Protein AF-A0A8N5I2Z7-F1 (afdb_monomer_lite)

InterPro domains:
  IPR013594 Dynein heavy chain, tail [PF08385] (121-537)
  IPR026983 Dynein heavy chain [PTHR46532] (45-538)

Structure (mmCIF, N/CA/C/O backbone):
data_AF-A0A8N5I2Z7-F1
#
_entry.id   AF-A0A8N5I2Z7-F1
#
loop_
_atom_site.group_PDB
_atom_site.id
_atom_site.type_symbol
_atom_site.label_atom_id
_atom_site.label_alt_id
_atom_site.label_comp_id
_atom_site.label_asym_id
_atom_site.label_entity_id
_atom_site.label_seq_id
_atom_site.pdbx_PDB_ins_code
_atom_site.Cartn_x
_atom_site.Cartn_y
_atom_site.Cartn_z
_atom_site.occupancy
_atom_site.B_iso_or_equiv
_atom_site.auth_seq_id
_atom_site.auth_comp_id
_atom_site.auth_asym_id
_atom_site.auth_atom_id
_atom_site.pdbx_PDB_model_num
ATOM 1 N N . MET A 1 1 ? 1.309 -25.146 -17.080 1.00 41.25 1 MET A N 1
ATOM 2 C CA . MET A 1 1 ? 0.595 -25.161 -18.376 1.00 41.25 1 MET A CA 1
ATOM 3 C C . MET A 1 1 ? 1.297 -26.139 -19.305 1.00 41.25 1 MET A C 1
ATOM 5 O O . MET A 1 1 ? 2.518 -26.161 -19.318 1.00 41.25 1 MET A O 1
ATOM 9 N N . SER A 1 2 ? 0.542 -26.995 -19.993 1.00 42.22 2 SER A N 1
ATOM 10 C CA . SER A 1 2 ? 1.080 -27.998 -20.923 1.00 42.22 2 SER A CA 1
ATOM 11 C C . SER A 1 2 ? 1.700 -27.308 -22.143 1.00 42.22 2 SER A C 1
ATOM 13 O O . SER A 1 2 ? 1.034 -26.509 -22.795 1.00 42.22 2 SER A O 1
ATOM 15 N N . ALA A 1 3 ? 2.974 -27.581 -22.429 1.00 56.44 3 ALA A N 1
ATOM 16 C CA . ALA A 1 3 ? 3.686 -27.052 -23.588 1.00 56.44 3 ALA A CA 1
ATOM 17 C C . ALA A 1 3 ? 3.239 -27.803 -24.856 1.00 56.44 3 ALA A C 1
ATOM 19 O O . ALA A 1 3 ? 3.813 -28.829 -25.225 1.00 56.44 3 ALA A O 1
ATOM 20 N N . THR A 1 4 ? 2.182 -27.326 -25.512 1.00 68.00 4 THR A N 1
ATOM 21 C CA . THR A 1 4 ? 1.698 -27.871 -26.789 1.00 68.00 4 THR A CA 1
ATOM 22 C C . THR A 1 4 ? 2.723 -27.643 -27.898 1.00 68.00 4 THR A C 1
ATOM 24 O O . THR A 1 4 ? 2.999 -26.505 -28.264 1.00 68.00 4 THR A O 1
ATOM 27 N N . LYS A 1 5 ? 3.276 -28.729 -28.448 1.00 72.81 5 LYS A N 1
ATOM 28 C CA . LYS A 1 5 ? 4.089 -28.719 -29.675 1.00 72.81 5 LYS A CA 1
ATOM 29 C C . LYS A 1 5 ? 3.176 -28.880 -30.891 1.00 72.81 5 LYS A C 1
ATOM 31 O O . LYS A 1 5 ? 2.251 -29.689 -30.846 1.00 72.81 5 LYS A O 1
ATOM 36 N N . ALA A 1 6 ? 3.441 -28.144 -31.965 1.00 79.31 6 ALA A N 1
ATOM 37 C CA . ALA A 1 6 ? 2.709 -28.259 -33.224 1.00 79.31 6 ALA A CA 1
ATOM 38 C C . ALA A 1 6 ? 3.568 -28.966 -34.284 1.00 79.31 6 ALA A C 1
ATOM 40 O O . ALA A 1 6 ? 4.785 -28.820 -34.305 1.00 79.31 6 ALA A O 1
ATOM 41 N N . LEU A 1 7 ? 2.935 -29.741 -35.163 1.00 83.31 7 LEU A N 1
ATOM 42 C CA . LEU A 1 7 ? 3.570 -30.363 -36.328 1.00 83.31 7 LEU A CA 1
ATOM 43 C C . LEU A 1 7 ? 2.886 -29.825 -37.580 1.00 83.31 7 LEU A C 1
ATOM 45 O O . LEU A 1 7 ? 1.655 -29.779 -37.629 1.00 83.31 7 LEU A O 1
ATOM 49 N N . PHE A 1 8 ? 3.664 -29.430 -38.584 1.00 84.00 8 PHE A N 1
ATOM 50 C CA . PHE A 1 8 ? 3.137 -29.002 -39.874 1.00 84.00 8 PHE A CA 1
ATOM 51 C C . PHE A 1 8 ? 3.505 -29.993 -40.974 1.00 84.00 8 PHE A C 1
ATOM 53 O O . PHE A 1 8 ? 4.578 -30.593 -40.972 1.00 84.00 8 PHE A O 1
ATOM 60 N N . PHE A 1 9 ? 2.586 -30.138 -41.926 1.00 84.00 9 PHE A N 1
ATOM 61 C CA . PHE A 1 9 ? 2.705 -30.996 -43.097 1.00 84.00 9 PHE A CA 1
ATOM 62 C C . PHE A 1 9 ? 2.230 -30.196 -44.311 1.00 84.00 9 PHE A C 1
ATOM 64 O O . PHE A 1 9 ? 1.033 -29.974 -44.491 1.00 84.00 9 PHE A O 1
ATOM 71 N N . LEU A 1 10 ? 3.166 -29.720 -45.125 1.00 80.19 10 LEU A N 1
ATOM 72 C CA . LEU A 1 10 ? 2.901 -28.934 -46.324 1.00 80.19 10 LEU A CA 1
ATOM 73 C C . LEU A 1 10 ? 3.088 -29.812 -47.563 1.00 80.19 10 LEU A C 1
ATOM 75 O O . LEU A 1 10 ? 4.111 -30.473 -47.729 1.00 80.19 10 LEU A O 1
ATOM 79 N N . ARG A 1 11 ? 2.091 -29.809 -48.451 1.00 78.81 11 ARG A N 1
ATOM 80 C CA . ARG A 1 11 ? 2.159 -30.477 -49.754 1.00 78.81 11 ARG A CA 1
ATOM 81 C C . ARG A 1 11 ? 2.355 -29.419 -50.849 1.00 78.81 11 ARG A C 1
ATOM 83 O O . ARG A 1 11 ? 1.477 -28.566 -50.994 1.00 78.81 11 ARG A O 1
ATOM 90 N N . PRO A 1 12 ? 3.458 -29.452 -51.617 1.00 74.69 12 PRO A N 1
ATOM 91 C CA . PRO A 1 12 ? 3.674 -28.543 -52.735 1.00 74.69 12 PRO A CA 1
ATOM 92 C C . PRO A 1 12 ? 2.581 -28.691 -53.809 1.00 74.69 12 PRO A C 1
ATOM 94 O O . PRO A 1 12 ? 2.099 -29.803 -54.053 1.00 74.69 12 PRO A O 1
ATOM 97 N N . PRO A 1 13 ? 2.182 -27.600 -54.483 1.00 65.69 13 PRO A N 1
ATOM 98 C CA . PRO A 1 13 ? 1.205 -27.667 -55.565 1.00 65.69 13 PRO A CA 1
ATOM 99 C C . PRO A 1 13 ? 1.763 -28.477 -56.748 1.00 65.69 13 PRO A C 1
ATOM 101 O O . PRO A 1 13 ? 2.799 -28.128 -57.305 1.00 65.69 13 PRO A O 1
ATOM 104 N N . GLY A 1 14 ? 1.067 -29.557 -57.127 1.00 66.88 14 GLY A N 1
ATOM 105 C CA . GLY A 1 14 ? 1.459 -30.472 -58.214 1.00 66.88 14 GLY A CA 1
ATOM 106 C C . GLY A 1 14 ? 1.994 -31.838 -57.762 1.00 66.88 14 GLY A C 1
ATOM 107 O O . GLY A 1 14 ? 2.185 -32.710 -58.605 1.00 66.88 14 GLY A O 1
ATOM 108 N N . ALA A 1 15 ? 2.179 -32.042 -56.454 1.00 62.03 15 ALA A N 1
ATOM 109 C CA . ALA A 1 15 ? 2.665 -33.296 -55.886 1.00 62.03 15 ALA A CA 1
ATOM 110 C C . ALA A 1 15 ? 1.615 -34.425 -55.932 1.00 62.03 15 ALA A C 1
ATOM 112 O O . ALA A 1 15 ? 0.451 -34.228 -55.561 1.00 62.03 15 ALA A O 1
ATOM 113 N N . GLY A 1 16 ? 2.028 -35.623 -56.362 1.00 64.44 16 GLY A N 1
ATOM 114 C CA . GLY A 1 16 ? 1.183 -36.825 -56.380 1.00 64.44 16 GLY A CA 1
ATOM 115 C C . GLY A 1 16 ? 0.838 -37.338 -54.967 1.00 64.44 16 GLY A C 1
ATOM 116 O O . GLY A 1 16 ? 1.406 -36.878 -53.980 1.00 64.44 16 GLY A O 1
ATOM 117 N N . PRO A 1 17 ? -0.068 -38.325 -54.814 1.00 60.00 17 PRO A N 1
ATOM 118 C CA . PRO A 1 17 ? -0.529 -38.814 -53.503 1.00 60.00 17 PRO A CA 1
ATOM 119 C C . PRO A 1 17 ? 0.519 -39.603 -52.678 1.00 60.00 17 PRO A C 1
ATOM 121 O O . PRO A 1 17 ? 0.158 -40.267 -51.709 1.00 60.00 17 PRO A O 1
ATOM 124 N N . GLY A 1 18 ? 1.808 -39.545 -53.031 1.00 59.19 18 GLY A N 1
ATOM 125 C CA . GLY A 1 18 ? 2.897 -40.253 -52.351 1.00 59.19 18 GLY A CA 1
ATOM 126 C C . GLY A 1 18 ? 3.585 -39.423 -51.260 1.00 59.19 18 GLY A C 1
ATOM 127 O O . GLY A 1 18 ? 3.700 -38.206 -51.358 1.00 59.19 18 GLY A O 1
ATOM 128 N N . ALA A 1 19 ? 4.096 -40.095 -50.225 1.00 54.16 19 ALA A N 1
ATOM 129 C CA . ALA A 1 19 ? 4.778 -39.478 -49.078 1.00 54.16 19 ALA A CA 1
ATOM 130 C C . ALA A 1 19 ? 6.126 -38.794 -49.408 1.00 54.16 19 ALA A C 1
ATOM 132 O O . ALA A 1 19 ? 6.691 -38.129 -48.548 1.00 54.16 19 ALA A O 1
ATOM 133 N N . ALA A 1 20 ? 6.644 -38.941 -50.632 1.00 56.78 20 ALA A N 1
ATOM 134 C CA . ALA A 1 20 ? 7.981 -38.479 -51.015 1.00 56.78 20 ALA A CA 1
ATOM 135 C C . ALA A 1 20 ? 8.110 -36.950 -51.196 1.00 56.78 20 ALA A C 1
ATOM 137 O O . ALA A 1 20 ? 9.224 -36.455 -51.319 1.00 56.78 20 ALA A O 1
ATOM 138 N N . GLU A 1 21 ? 7.001 -36.203 -51.193 1.00 61.28 21 GLU A N 1
ATOM 139 C CA . GLU A 1 21 ? 6.987 -34.750 -51.450 1.00 61.28 21 GLU A CA 1
ATOM 140 C C . GLU A 1 21 ? 6.308 -33.942 -50.328 1.00 61.28 21 GLU A C 1
ATOM 142 O O . GLU A 1 21 ? 5.926 -32.792 -50.524 1.00 61.28 21 GLU A O 1
ATOM 147 N N . LEU A 1 22 ? 6.123 -34.529 -49.141 1.00 71.38 22 LEU A N 1
ATOM 148 C CA . LEU A 1 22 ? 5.548 -33.834 -47.986 1.00 71.38 22 LEU A CA 1
ATOM 149 C C . LEU A 1 22 ? 6.644 -33.109 -47.193 1.00 71.38 22 LEU A C 1
ATOM 151 O O . LEU A 1 22 ? 7.522 -33.739 -46.611 1.00 71.38 22 LEU A O 1
ATOM 155 N N . LEU A 1 23 ? 6.568 -31.779 -47.142 1.00 76.38 23 LEU A N 1
ATOM 156 C CA . LEU A 1 23 ? 7.385 -30.954 -46.256 1.00 76.38 23 LEU A CA 1
ATOM 157 C C . LEU A 1 23 ? 6.816 -31.070 -44.840 1.00 76.38 23 LEU A C 1
ATOM 159 O O . LEU A 1 23 ? 5.750 -30.526 -44.554 1.00 76.38 23 LEU A O 1
ATOM 163 N N . CYS A 1 24 ? 7.500 -31.794 -43.961 1.00 80.31 24 CYS A N 1
ATOM 164 C CA . CYS A 1 24 ? 7.127 -31.911 -42.556 1.00 80.31 24 CYS A CA 1
ATOM 165 C C . CYS A 1 24 ? 8.089 -31.130 -41.656 1.00 80.31 24 CYS A C 1
ATOM 167 O O . CYS A 1 24 ? 9.294 -31.126 -41.908 1.00 80.31 24 CYS A O 1
ATOM 169 N N . GLY A 1 25 ? 7.576 -30.526 -40.587 1.00 78.44 25 GLY A N 1
ATOM 170 C CA . GLY A 1 25 ? 8.405 -29.899 -39.559 1.00 78.44 25 GLY A CA 1
ATOM 171 C C . GLY A 1 25 ? 7.670 -29.718 -38.237 1.00 78.44 25 GLY A C 1
ATOM 172 O O . GLY A 1 25 ? 6.446 -29.856 -38.161 1.00 78.44 25 GLY A O 1
ATOM 173 N N . ASP A 1 26 ? 8.428 -29.440 -37.184 1.00 82.19 26 ASP A N 1
ATOM 174 C CA . ASP A 1 26 ? 7.938 -29.204 -35.833 1.00 82.19 26 ASP A CA 1
ATOM 175 C C . ASP A 1 26 ? 8.044 -27.726 -35.435 1.00 82.19 26 ASP A C 1
ATOM 177 O O . ASP A 1 26 ? 8.952 -27.002 -35.826 1.00 82.19 26 ASP A O 1
ATOM 181 N N . LEU A 1 27 ? 7.062 -27.270 -34.661 1.00 76.88 27 LEU A N 1
ATOM 182 C CA . LEU A 1 27 ? 6.974 -25.940 -34.073 1.00 76.88 27 LEU A CA 1
ATOM 183 C C . LEU A 1 27 ? 6.933 -26.110 -32.549 1.00 76.88 27 LEU A C 1
ATOM 185 O O . LEU A 1 27 ? 6.009 -26.748 -32.021 1.00 76.88 27 LEU A O 1
ATOM 189 N N . PRO A 1 28 ? 7.921 -25.580 -31.815 1.00 78.56 28 PRO A N 1
ATOM 190 C CA . PRO A 1 28 ? 7.950 -25.696 -30.367 1.00 78.56 28 PRO A CA 1
ATOM 191 C C . PRO A 1 28 ? 6.876 -24.824 -29.715 1.00 78.56 28 PRO A C 1
ATOM 193 O O . PRO A 1 28 ? 6.306 -23.923 -30.329 1.00 78.56 28 PRO A O 1
ATOM 196 N N . ALA A 1 29 ? 6.629 -25.091 -28.433 1.00 76.88 29 ALA A N 1
ATOM 197 C CA . ALA A 1 29 ? 5.592 -24.421 -27.652 1.00 76.88 29 ALA A CA 1
ATOM 198 C C . ALA A 1 29 ? 5.811 -22.904 -27.496 1.00 76.88 29 ALA A C 1
ATOM 200 O O . ALA A 1 29 ? 4.852 -22.171 -27.275 1.00 76.88 29 ALA A O 1
ATOM 201 N N . GLU A 1 30 ? 7.053 -22.434 -27.642 1.00 78.19 30 GLU A N 1
ATOM 202 C CA . GLU A 1 30 ? 7.408 -21.017 -27.607 1.00 78.19 30 GLU A CA 1
ATOM 203 C C . GLU A 1 30 ? 7.894 -20.557 -28.993 1.00 78.19 30 GLU A C 1
ATOM 205 O O . GLU A 1 30 ? 9.082 -20.670 -29.316 1.00 78.19 30 GLU A O 1
ATOM 210 N N . PRO A 1 31 ? 6.991 -20.039 -29.846 1.00 74.44 31 PRO A N 1
ATOM 211 C CA . PRO A 1 31 ? 7.316 -19.734 -31.235 1.00 74.44 31 PRO A CA 1
ATOM 212 C C . PRO A 1 31 ? 8.260 -18.536 -31.380 1.00 74.44 31 PRO A C 1
ATOM 214 O O . PRO A 1 31 ? 9.064 -18.520 -32.304 1.00 74.44 31 PRO A O 1
ATOM 217 N N . LEU A 1 32 ? 8.210 -17.545 -30.480 1.00 72.75 32 LEU A N 1
ATOM 218 C CA . LEU A 1 32 ? 9.042 -16.335 -30.565 1.00 72.75 32 LEU A CA 1
ATOM 219 C C . LEU A 1 32 ? 10.525 -16.590 -30.219 1.00 72.75 32 LEU A C 1
ATOM 221 O O . LEU A 1 32 ? 11.377 -16.200 -31.018 1.00 72.75 32 LEU A O 1
ATOM 225 N N . PRO A 1 33 ? 10.875 -17.270 -29.107 1.00 72.19 33 PRO A N 1
ATOM 226 C CA . PRO A 1 33 ? 12.252 -17.684 -28.835 1.00 72.19 33 PRO A CA 1
ATOM 227 C C . PRO A 1 33 ? 12.794 -18.653 -29.882 1.00 72.19 33 PRO A C 1
ATOM 229 O O . PRO A 1 33 ? 13.950 -18.534 -30.273 1.00 72.19 33 PRO A O 1
ATOM 232 N N . HIS A 1 34 ? 11.965 -19.576 -30.379 1.00 76.62 34 HIS A N 1
ATOM 233 C CA . HIS A 1 34 ? 12.377 -20.478 -31.449 1.00 76.62 34 HIS A CA 1
ATOM 234 C C . HIS A 1 34 ? 12.607 -19.755 -32.770 1.00 76.62 34 HIS A C 1
ATOM 236 O O . HIS A 1 34 ? 13.598 -20.020 -33.431 1.00 76.62 34 HIS A O 1
ATOM 242 N N . PHE A 1 35 ? 11.748 -18.806 -33.136 1.00 75.00 35 PHE A N 1
ATOM 243 C CA . PHE A 1 35 ? 11.969 -17.948 -34.294 1.00 75.00 35 PHE A CA 1
ATOM 244 C C . PHE A 1 35 ? 13.257 -17.131 -34.138 1.00 75.00 35 PHE A C 1
ATOM 246 O O . PHE A 1 35 ? 14.063 -17.067 -35.060 1.00 75.00 35 PHE A O 1
ATOM 253 N N . ALA A 1 36 ? 13.503 -16.565 -32.954 1.00 69.69 36 ALA A N 1
ATOM 254 C CA . ALA A 1 36 ? 14.747 -15.865 -32.651 1.00 69.69 36 ALA A CA 1
ATOM 255 C C . ALA A 1 36 ? 15.985 -16.765 -32.756 1.00 69.69 36 ALA A C 1
ATOM 257 O O . ALA A 1 36 ? 16.993 -16.345 -33.326 1.00 69.69 36 ALA A O 1
ATOM 258 N N . ALA A 1 37 ? 15.892 -17.996 -32.253 1.00 70.12 37 ALA A N 1
ATOM 259 C CA . ALA A 1 37 ? 16.928 -19.006 -32.391 1.00 70.12 37 ALA A CA 1
ATOM 260 C C . ALA A 1 37 ? 17.120 -19.398 -33.859 1.00 70.12 37 ALA A C 1
ATOM 262 O O . ALA A 1 37 ? 18.225 -19.283 -34.338 1.00 70.12 37 ALA A O 1
ATOM 263 N N . LEU A 1 38 ? 16.079 -19.731 -34.622 1.00 69.56 38 LEU A N 1
ATOM 264 C CA . LEU A 1 38 ? 16.159 -20.099 -36.046 1.00 69.56 38 LEU A CA 1
ATOM 265 C C . LEU A 1 38 ? 16.809 -19.010 -36.921 1.00 69.56 38 LEU A C 1
ATOM 267 O O . LEU A 1 38 ? 17.492 -19.281 -37.910 1.00 69.56 38 LEU A O 1
ATOM 271 N N . VAL A 1 39 ? 16.579 -17.746 -36.569 1.00 66.12 39 VAL A N 1
ATOM 272 C CA . VAL A 1 39 ? 17.128 -16.601 -37.296 1.00 66.12 39 VAL A CA 1
ATOM 273 C C . VAL A 1 39 ? 18.609 -16.381 -36.972 1.00 66.12 39 VAL A C 1
ATOM 275 O O . VAL A 1 39 ? 19.388 -16.104 -37.888 1.00 66.12 39 VAL A O 1
ATOM 278 N N . GLU A 1 40 ? 19.004 -16.467 -35.697 1.00 61.53 40 GLU A N 1
ATOM 279 C CA . GLU A 1 40 ? 20.405 -16.319 -35.268 1.00 61.53 40 GLU A CA 1
ATOM 280 C C . GLU A 1 40 ? 21.237 -17.588 -35.523 1.00 61.53 40 GLU A C 1
ATOM 282 O O . GLU A 1 40 ? 22.358 -17.533 -36.040 1.00 61.53 40 GLU A O 1
ATOM 287 N N . GLU A 1 41 ? 20.677 -18.745 -35.187 1.00 55.59 41 GLU A N 1
ATOM 288 C CA . GLU A 1 41 ? 21.186 -20.082 -35.454 1.00 55.59 41 GLU A CA 1
ATOM 289 C C . GLU A 1 41 ? 20.920 -20.451 -36.915 1.00 55.59 41 GLU A C 1
ATOM 291 O O . GLU A 1 41 ? 19.991 -21.154 -37.290 1.00 55.59 41 GLU A O 1
ATOM 296 N N . VAL A 1 42 ? 21.867 -20.031 -37.749 1.00 53.56 42 VAL A N 1
ATOM 297 C CA . VAL A 1 42 ? 22.272 -20.737 -38.973 1.00 53.56 42 VAL A CA 1
ATOM 298 C C . VAL A 1 42 ? 21.344 -20.586 -40.190 1.00 53.56 42 VAL A C 1
ATOM 300 O O . VAL A 1 42 ? 21.877 -20.348 -41.272 1.00 53.56 42 VAL A O 1
ATOM 303 N N . GLU A 1 43 ? 20.017 -20.642 -40.104 1.00 57.78 43 GLU A N 1
ATOM 304 C CA . GLU A 1 43 ? 19.208 -20.775 -41.330 1.00 57.78 43 GLU A CA 1
ATOM 305 C C . GLU A 1 43 ? 19.044 -19.479 -42.123 1.00 57.78 43 GLU A C 1
ATOM 307 O O . GLU A 1 43 ? 19.389 -19.431 -43.307 1.00 57.78 43 GLU A O 1
ATOM 312 N N . MET A 1 44 ? 18.577 -18.390 -41.506 1.00 64.69 44 MET A N 1
ATOM 313 C CA . MET A 1 44 ? 18.332 -17.169 -42.277 1.00 64.69 44 MET A CA 1
ATOM 314 C C . MET A 1 44 ? 19.643 -16.564 -42.795 1.00 64.69 44 MET A C 1
ATOM 316 O O . MET A 1 44 ? 19.768 -16.248 -43.977 1.00 64.69 44 MET A O 1
ATOM 320 N N . MET A 1 45 ? 20.641 -16.428 -41.920 1.00 62.69 45 MET A N 1
ATOM 321 C CA . MET A 1 45 ? 21.861 -15.679 -42.221 1.00 62.69 45 MET A CA 1
ATOM 322 C C . MET A 1 45 ? 22.928 -16.510 -42.958 1.00 62.69 45 MET A C 1
ATOM 324 O O . MET A 1 45 ? 23.684 -15.931 -43.737 1.00 62.69 45 MET A O 1
ATOM 328 N N . LYS A 1 46 ? 22.984 -17.843 -42.766 1.00 64.94 46 LYS A N 1
ATOM 329 C CA . LYS A 1 46 ? 23.975 -18.717 -43.434 1.00 64.94 46 LYS A CA 1
ATOM 330 C C . LYS A 1 46 ? 23.410 -19.539 -44.596 1.00 64.94 46 LYS A C 1
ATOM 332 O O . LYS A 1 46 ? 24.201 -19.971 -45.430 1.00 64.94 46 LYS A O 1
ATOM 337 N N . VAL A 1 47 ? 22.091 -19.739 -44.688 1.00 67.69 47 VAL A N 1
ATOM 338 C CA . VAL A 1 47 ? 21.472 -20.571 -45.739 1.00 67.69 47 VAL A CA 1
ATOM 339 C C . VAL A 1 47 ? 20.577 -19.736 -46.658 1.00 67.69 47 VAL A C 1
ATOM 341 O O . VAL A 1 47 ? 20.887 -19.583 -47.838 1.00 67.69 47 VAL A O 1
ATOM 344 N N . ILE A 1 48 ? 19.513 -19.123 -46.135 1.00 73.69 48 ILE A N 1
ATOM 345 C CA . ILE A 1 48 ? 18.485 -18.446 -46.945 1.00 73.69 48 ILE A CA 1
ATOM 346 C C . ILE A 1 48 ? 19.028 -17.175 -47.609 1.00 73.69 48 ILE A C 1
ATOM 348 O O . ILE A 1 48 ? 18.881 -17.004 -48.821 1.00 73.69 48 ILE A O 1
ATOM 352 N N . VAL A 1 49 ? 19.683 -16.290 -46.848 1.00 75.94 49 VAL A N 1
ATOM 353 C CA . VAL A 1 49 ? 20.232 -15.034 -47.385 1.00 75.94 49 VAL A CA 1
ATOM 354 C C . VAL A 1 49 ? 21.260 -15.315 -48.492 1.00 75.94 49 VAL A C 1
ATOM 356 O O . VAL A 1 49 ? 21.090 -14.759 -49.578 1.00 75.94 49 VAL A O 1
ATOM 359 N N . PRO A 1 50 ? 22.270 -16.196 -48.323 1.00 78.75 50 PRO A N 1
ATOM 360 C CA . PRO A 1 50 ? 23.192 -16.529 -49.410 1.00 78.75 50 PRO A CA 1
ATOM 361 C C . PRO A 1 50 ? 22.518 -17.166 -50.630 1.00 78.75 50 PRO A C 1
ATOM 363 O O . PRO A 1 50 ? 22.870 -16.820 -51.754 1.00 78.75 50 PRO A O 1
ATOM 366 N N . ILE A 1 51 ? 21.528 -18.051 -50.450 1.00 81.00 51 ILE A N 1
ATOM 367 C CA . ILE A 1 51 ? 20.817 -18.686 -51.574 1.00 81.00 51 ILE A CA 1
ATOM 368 C C . ILE A 1 51 ? 20.061 -17.643 -52.403 1.00 81.00 51 ILE A C 1
ATOM 370 O O . ILE A 1 51 ? 20.161 -17.653 -53.633 1.00 81.00 51 ILE A O 1
ATOM 374 N N . LEU A 1 52 ? 19.337 -16.737 -51.742 1.00 79.56 52 LEU A N 1
ATOM 375 C CA . LEU A 1 52 ? 18.497 -15.743 -52.409 1.00 79.56 52 LEU A CA 1
ATOM 376 C C . LEU A 1 52 ? 19.280 -14.530 -52.928 1.00 79.56 52 LEU A C 1
ATOM 378 O O . LEU A 1 52 ? 18.807 -13.862 -53.845 1.00 79.56 52 LEU A O 1
ATOM 382 N N . THR A 1 53 ? 20.471 -14.246 -52.392 1.00 79.00 53 THR A N 1
ATOM 383 C CA . THR A 1 53 ? 21.315 -13.114 -52.831 1.00 79.00 53 THR A CA 1
ATOM 384 C C . THR A 1 53 ? 22.424 -13.510 -53.812 1.00 79.00 53 THR A C 1
ATOM 386 O O . THR A 1 53 ? 23.022 -12.639 -54.451 1.00 79.00 53 THR A O 1
ATOM 389 N N . ASN A 1 54 ? 22.692 -14.808 -53.998 1.00 81.31 54 ASN A N 1
ATOM 390 C CA . ASN A 1 54 ? 23.712 -15.280 -54.930 1.00 81.31 54 ASN A CA 1
ATOM 391 C C . ASN A 1 54 ? 23.307 -15.022 -56.388 1.00 81.31 54 ASN A C 1
ATOM 393 O O . ASN A 1 54 ? 22.416 -15.665 -56.939 1.00 81.31 54 ASN A O 1
ATOM 397 N N . ARG A 1 55 ? 24.057 -14.145 -57.061 1.00 76.38 55 ARG A N 1
ATOM 398 C CA . ARG A 1 55 ? 23.827 -13.770 -58.466 1.00 76.38 55 ARG A CA 1
ATOM 399 C C . ARG A 1 55 ? 23.913 -14.939 -59.447 1.00 76.38 55 ARG A C 1
ATOM 401 O O . ARG A 1 55 ? 23.349 -14.855 -60.533 1.00 76.38 55 ARG A O 1
ATOM 408 N N . ARG A 1 56 ? 24.601 -16.030 -59.088 1.00 80.06 56 ARG A N 1
ATOM 409 C CA . ARG A 1 56 ? 24.627 -17.258 -59.902 1.00 80.06 56 ARG A CA 1
ATOM 410 C C . ARG A 1 56 ? 23.262 -17.948 -59.937 1.00 80.06 56 ARG A C 1
ATOM 412 O O . ARG A 1 56 ? 22.938 -18.558 -60.945 1.00 80.06 56 ARG A O 1
ATOM 419 N N . ASN A 1 57 ? 22.453 -17.786 -58.891 1.00 80.69 57 ASN A N 1
ATOM 420 C CA . ASN A 1 57 ? 21.097 -18.331 -58.813 1.00 80.69 57 ASN A CA 1
ATOM 421 C C . ASN A 1 57 ? 20.069 -17.441 -59.531 1.00 80.69 57 ASN A C 1
ATOM 423 O O . ASN A 1 57 ? 18.941 -17.861 -59.753 1.00 80.69 57 ASN A O 1
ATOM 427 N N . HIS A 1 58 ? 20.455 -16.223 -59.926 1.00 83.06 58 HIS A N 1
ATOM 428 C CA . HIS A 1 58 ? 19.614 -15.288 -60.686 1.00 83.06 58 HIS A CA 1
ATOM 429 C C . HIS A 1 58 ? 19.849 -15.383 -62.199 1.00 83.06 58 HIS A C 1
ATOM 431 O O . HIS A 1 58 ? 19.467 -14.483 -62.950 1.00 83.06 58 HIS A O 1
ATOM 437 N N . GLN A 1 59 ? 20.522 -16.438 -62.668 1.00 77.38 59 GLN A N 1
ATOM 438 C CA . GLN A 1 59 ? 20.739 -16.657 -64.096 1.00 77.38 59 GLN A CA 1
ATOM 439 C C . GLN A 1 59 ? 19.385 -16.770 -64.814 1.00 77.38 59 GLN A C 1
ATOM 441 O O . GLN A 1 59 ? 18.572 -17.632 -64.502 1.00 77.38 59 GLN A O 1
ATOM 446 N N . GLY A 1 60 ? 19.140 -15.862 -65.763 1.00 78.81 60 GLY A N 1
ATOM 447 C CA . GLY A 1 60 ? 17.874 -15.758 -66.499 1.00 78.81 60 GLY A CA 1
ATOM 448 C C . GLY A 1 60 ? 16.905 -14.691 -65.977 1.00 78.81 60 GLY A C 1
ATOM 449 O O . GLY A 1 60 ? 15.908 -14.415 -66.638 1.00 78.81 60 GLY A O 1
ATOM 450 N N . TRP A 1 61 ? 17.187 -14.047 -64.839 1.00 83.44 61 TRP A N 1
ATOM 451 C CA . TRP A 1 61 ? 16.345 -12.966 -64.319 1.00 83.44 61 TRP A CA 1
ATOM 452 C C . TRP A 1 61 ? 16.756 -11.599 -64.887 1.00 83.44 61 TRP A C 1
ATOM 454 O O . TRP A 1 61 ? 17.952 -11.318 -65.029 1.00 83.44 61 TRP A O 1
ATOM 464 N N . PRO A 1 62 ? 15.797 -10.693 -65.162 1.00 87.50 62 PRO A N 1
ATOM 465 C CA . PRO A 1 62 ? 16.109 -9.296 -65.430 1.00 87.50 62 PRO A CA 1
ATOM 466 C C . PRO A 1 62 ? 16.867 -8.669 -64.254 1.00 87.50 62 PRO A C 1
ATOM 468 O O . PRO A 1 62 ? 16.548 -8.920 -63.090 1.00 87.50 62 PRO A O 1
ATOM 471 N N . ARG A 1 63 ? 17.841 -7.794 -64.545 1.00 78.81 63 ARG A N 1
ATOM 472 C CA . ARG A 1 63 ? 18.675 -7.145 -63.512 1.00 78.81 63 ARG A CA 1
ATOM 473 C C . ARG A 1 63 ? 17.852 -6.424 -62.443 1.00 78.81 63 ARG A C 1
ATOM 475 O O . ARG A 1 63 ? 18.218 -6.481 -61.277 1.00 78.81 63 ARG A O 1
ATOM 482 N N . VAL A 1 64 ? 16.743 -5.801 -62.839 1.00 82.19 64 VAL A N 1
ATOM 483 C CA . VAL A 1 64 ? 15.839 -5.078 -61.931 1.00 82.19 64 VAL A CA 1
ATOM 484 C C . VAL A 1 64 ? 15.189 -6.032 -60.924 1.00 82.19 64 VAL A C 1
ATOM 486 O O . VAL A 1 64 ? 15.173 -5.734 -59.740 1.00 82.19 64 VAL A O 1
ATOM 489 N N . VAL A 1 65 ? 14.744 -7.214 -61.366 1.00 83.69 65 VAL A N 1
ATOM 490 C CA . VAL A 1 65 ? 14.116 -8.233 -60.503 1.00 83.69 65 VAL A CA 1
ATOM 491 C C . VAL A 1 65 ? 15.137 -8.858 -59.552 1.00 83.69 65 VAL A C 1
ATOM 493 O O . VAL A 1 65 ? 14.869 -9.029 -58.369 1.00 83.69 65 VAL A O 1
ATOM 496 N N . SER A 1 66 ? 16.340 -9.155 -60.052 1.00 82.94 66 SER A N 1
ATOM 497 C CA . SER A 1 66 ? 17.447 -9.637 -59.216 1.00 82.94 66 SER A CA 1
ATOM 498 C C . SER A 1 66 ? 17.817 -8.621 -58.125 1.00 82.94 66 SER A C 1
ATOM 500 O O . SER A 1 66 ? 17.953 -8.994 -56.962 1.00 82.94 66 SER A O 1
ATOM 502 N N . GLN A 1 67 ? 17.921 -7.333 -58.470 1.00 79.56 67 GLN A N 1
ATOM 503 C CA . GLN A 1 67 ? 18.187 -6.262 -57.503 1.00 79.56 67 GLN A CA 1
ATOM 504 C C . GLN A 1 67 ? 17.047 -6.085 -56.494 1.00 79.56 67 GLN A C 1
ATOM 506 O O . GLN A 1 67 ? 17.317 -5.907 -55.308 1.00 79.56 67 GLN A O 1
ATOM 511 N N . ASP A 1 68 ? 15.799 -6.177 -56.946 1.00 82.12 68 ASP A N 1
ATOM 512 C CA . ASP A 1 68 ? 14.620 -6.037 -56.095 1.00 82.12 68 ASP A CA 1
ATOM 513 C C . ASP A 1 68 ? 14.500 -7.178 -55.072 1.00 82.12 68 ASP A C 1
ATOM 515 O O . ASP A 1 68 ? 14.285 -6.935 -53.885 1.00 82.12 68 ASP A O 1
ATOM 519 N N . ILE A 1 69 ? 14.748 -8.425 -55.486 1.00 84.19 69 ILE A N 1
ATOM 520 C CA . ILE A 1 69 ? 14.763 -9.584 -54.578 1.00 84.19 69 ILE A CA 1
ATOM 521 C C . ILE A 1 69 ? 15.883 -9.453 -53.545 1.00 84.19 69 ILE A C 1
ATOM 523 O O . ILE A 1 69 ? 15.650 -9.675 -52.358 1.00 84.19 69 ILE A O 1
ATOM 527 N N . ILE A 1 70 ? 17.081 -9.036 -53.964 1.00 80.31 70 ILE A N 1
ATOM 528 C CA . ILE A 1 70 ? 18.193 -8.771 -53.040 1.00 80.31 70 ILE A CA 1
ATOM 529 C C . ILE A 1 70 ? 17.788 -7.703 -52.010 1.00 80.31 70 ILE A C 1
ATOM 531 O O . ILE A 1 70 ? 18.013 -7.890 -50.813 1.00 80.31 70 ILE A O 1
ATOM 535 N N . HIS A 1 71 ? 17.148 -6.614 -52.446 1.00 80.81 71 HIS A N 1
ATOM 536 C CA . HIS A 1 71 ? 16.673 -5.554 -51.557 1.00 80.81 71 HIS A CA 1
ATOM 537 C C . HIS A 1 71 ? 15.643 -6.063 -50.535 1.00 80.81 71 HIS A C 1
ATOM 539 O O . HIS A 1 71 ? 15.805 -5.833 -49.335 1.00 80.81 71 HIS A O 1
ATOM 545 N N . HIS A 1 72 ? 14.627 -6.811 -50.973 1.00 82.00 72 HIS A N 1
ATOM 546 C CA . HIS A 1 72 ? 13.604 -7.375 -50.086 1.00 82.00 72 HIS A CA 1
ATOM 547 C C . HIS A 1 72 ? 14.179 -8.376 -49.079 1.00 82.00 72 HIS A C 1
ATOM 549 O O . HIS A 1 72 ? 13.802 -8.354 -47.909 1.00 82.00 72 HIS A O 1
ATOM 555 N N . VAL A 1 73 ? 15.134 -9.214 -49.491 1.00 82.38 73 VAL A N 1
ATOM 556 C CA . VAL A 1 73 ? 15.808 -10.166 -48.594 1.00 82.38 73 VAL A CA 1
ATOM 557 C C . VAL A 1 73 ? 16.607 -9.435 -47.514 1.00 82.38 73 VAL A C 1
ATOM 559 O O . VAL A 1 73 ? 16.556 -9.818 -46.344 1.00 82.38 73 VAL A O 1
ATOM 562 N N . HIS A 1 74 ? 17.304 -8.351 -47.866 1.00 77.94 74 HIS A N 1
ATOM 563 C CA . HIS A 1 74 ? 18.000 -7.519 -46.882 1.00 77.94 74 HIS A CA 1
ATOM 564 C C . HIS A 1 74 ? 17.038 -6.743 -45.972 1.00 77.94 74 HIS A C 1
ATOM 566 O O . HIS A 1 74 ? 17.290 -6.646 -44.772 1.00 77.94 74 HIS A O 1
ATOM 572 N N . SER A 1 75 ? 15.916 -6.247 -46.501 1.00 81.25 75 SER A N 1
ATOM 573 C CA . SER A 1 75 ? 14.863 -5.611 -45.700 1.00 81.25 75 SER A CA 1
ATOM 574 C C . SER A 1 75 ? 14.274 -6.588 -44.677 1.00 81.25 75 SER A C 1
ATOM 576 O O . SER A 1 75 ? 14.198 -6.268 -43.490 1.00 81.25 75 SER A O 1
ATOM 578 N N . LEU A 1 76 ? 13.969 -7.819 -45.103 1.00 81.44 76 LEU A N 1
ATOM 579 C CA . LEU A 1 76 ? 13.498 -8.882 -44.221 1.00 81.44 76 LEU A CA 1
ATOM 580 C C . LEU A 1 76 ? 14.550 -9.223 -43.160 1.00 81.44 76 LEU A C 1
ATOM 582 O O . LEU A 1 76 ? 14.218 -9.267 -41.982 1.00 81.44 76 LEU A O 1
ATOM 586 N N . LYS A 1 77 ? 15.827 -9.387 -43.539 1.00 78.69 77 LYS A N 1
ATOM 587 C CA . LYS A 1 77 ? 16.938 -9.607 -42.589 1.00 78.69 77 LYS A CA 1
ATOM 588 C C . LYS A 1 77 ? 16.961 -8.535 -41.502 1.00 78.69 77 LYS A C 1
ATOM 590 O O . LYS A 1 77 ? 17.039 -8.868 -40.324 1.00 78.69 77 LYS A O 1
ATOM 595 N N . ASN A 1 78 ? 16.841 -7.266 -41.882 1.00 79.38 78 ASN A N 1
ATOM 596 C CA . ASN A 1 78 ? 16.856 -6.152 -40.939 1.00 79.38 78 ASN A CA 1
ATOM 597 C C . ASN A 1 78 ? 15.612 -6.129 -40.041 1.00 79.38 78 ASN A C 1
ATOM 599 O O . ASN A 1 78 ? 15.735 -5.901 -38.839 1.00 79.38 78 ASN A O 1
ATOM 603 N N . ALA A 1 79 ? 14.425 -6.375 -40.601 1.00 80.69 79 ALA A N 1
ATOM 604 C CA . ALA A 1 79 ? 13.180 -6.432 -39.838 1.00 80.69 79 ALA A CA 1
ATOM 605 C C . ALA A 1 79 ? 13.213 -7.564 -38.805 1.00 80.69 79 ALA A C 1
ATOM 607 O O . ALA A 1 79 ? 12.924 -7.347 -37.630 1.00 80.69 79 ALA A O 1
ATOM 608 N N . VAL A 1 80 ? 13.642 -8.751 -39.226 1.00 80.19 80 VAL A N 1
ATOM 609 C CA . VAL A 1 80 ? 13.755 -9.911 -38.348 1.00 80.19 80 VAL A CA 1
ATOM 610 C C . VAL A 1 80 ? 14.817 -9.670 -37.271 1.00 80.19 80 VAL A C 1
ATOM 612 O O . VAL A 1 80 ? 14.545 -9.915 -36.101 1.00 80.19 80 VAL A O 1
ATOM 615 N N . PHE A 1 81 ? 15.977 -9.102 -37.613 1.00 79.25 81 PHE A N 1
ATOM 616 C CA . PHE A 1 81 ? 17.009 -8.734 -36.636 1.00 79.25 81 PHE A CA 1
ATOM 617 C C . PHE A 1 81 ? 16.467 -7.794 -35.544 1.00 79.25 81 PHE A C 1
ATOM 619 O O . PHE A 1 81 ? 16.724 -8.014 -34.361 1.00 79.25 81 PHE A O 1
ATOM 626 N N . LYS A 1 82 ? 15.638 -6.801 -35.907 1.00 80.50 82 LYS A N 1
ATOM 627 C CA . LYS A 1 82 ? 14.956 -5.926 -34.933 1.00 80.50 82 LYS A CA 1
ATOM 628 C C . LYS A 1 82 ? 13.993 -6.712 -34.032 1.00 80.50 82 LYS A C 1
ATOM 630 O O . LYS A 1 82 ? 14.015 -6.518 -32.819 1.00 80.50 82 LYS A O 1
ATOM 635 N N . VAL A 1 83 ? 13.176 -7.603 -34.601 1.00 80.12 83 VAL A N 1
ATOM 636 C CA . VAL A 1 83 ? 12.199 -8.418 -33.850 1.00 80.12 83 VAL A CA 1
ATOM 637 C C . VAL A 1 83 ? 12.892 -9.365 -32.872 1.00 80.12 83 VAL A C 1
ATOM 639 O O . VAL A 1 83 ? 12.488 -9.450 -31.716 1.00 80.12 83 VAL A O 1
ATOM 642 N N . VAL A 1 84 ? 13.967 -10.034 -33.293 1.00 79.25 84 VAL A N 1
ATOM 643 C CA . VAL A 1 84 ? 14.761 -10.908 -32.415 1.00 79.25 84 VAL A CA 1
ATOM 644 C C . VAL A 1 84 ? 15.337 -10.130 -31.238 1.00 79.25 84 VAL A C 1
ATOM 646 O O . VAL A 1 84 ? 15.263 -10.591 -30.099 1.00 79.25 84 VAL A O 1
ATOM 649 N N . GLY A 1 85 ? 15.848 -8.926 -31.502 1.00 79.69 85 GLY A N 1
ATOM 650 C CA . GLY A 1 85 ? 16.261 -8.005 -30.453 1.00 79.69 85 GLY A CA 1
ATOM 651 C C . GLY A 1 85 ? 15.131 -7.740 -29.459 1.00 79.69 85 GLY A C 1
ATOM 652 O O . GLY A 1 85 ? 15.297 -7.980 -28.265 1.00 79.69 85 GLY A O 1
ATOM 653 N N . GLN A 1 86 ? 13.962 -7.319 -29.946 1.00 80.56 86 GLN A N 1
ATOM 654 C CA . GLN A 1 86 ? 12.804 -7.006 -29.103 1.00 80.56 86 GLN A CA 1
ATOM 655 C C . GLN A 1 86 ? 12.355 -8.191 -28.240 1.00 80.56 86 GLN A C 1
ATOM 657 O O . GLN A 1 86 ? 12.107 -8.005 -27.052 1.00 80.56 86 GLN A O 1
ATOM 662 N N . VAL A 1 87 ? 12.321 -9.405 -28.800 1.00 78.25 87 VAL A N 1
ATOM 663 C CA . VAL A 1 87 ? 11.995 -10.638 -28.057 1.00 78.25 87 VAL A CA 1
ATOM 664 C C . VAL A 1 87 ? 12.995 -10.890 -26.925 1.00 78.25 87 VAL A C 1
ATOM 666 O O . VAL A 1 87 ? 12.617 -11.364 -25.859 1.00 78.25 87 VAL A O 1
ATOM 669 N N . LYS A 1 88 ? 14.269 -10.541 -27.128 1.00 75.62 88 LYS A N 1
ATOM 670 C CA . LYS A 1 88 ? 15.335 -10.676 -26.125 1.00 75.62 88 LYS A CA 1
ATOM 671 C C . LYS A 1 88 ? 15.488 -9.456 -25.210 1.00 75.62 88 LYS A C 1
ATOM 673 O O . LYS A 1 88 ? 16.429 -9.426 -24.419 1.00 75.62 88 LYS A O 1
ATOM 678 N N . GLY A 1 89 ? 14.625 -8.445 -25.340 1.00 80.31 89 GLY A N 1
ATOM 679 C CA . GLY A 1 89 ? 14.731 -7.189 -24.594 1.00 80.31 89 GLY A CA 1
ATOM 680 C C . GLY A 1 89 ? 15.948 -6.335 -24.971 1.00 80.31 89 GLY A C 1
ATOM 681 O O . GLY A 1 89 ? 16.428 -5.572 -24.142 1.00 80.31 89 GLY A O 1
ATOM 682 N N . LYS A 1 90 ? 16.472 -6.479 -26.196 1.00 85.12 90 LYS A N 1
ATOM 683 C CA . LYS A 1 90 ? 17.642 -5.752 -26.709 1.00 85.12 90 LYS A CA 1
ATOM 684 C C . LYS A 1 90 ? 17.308 -4.968 -27.971 1.00 85.12 90 LYS A C 1
ATOM 686 O O . LYS A 1 90 ? 16.668 -5.460 -28.895 1.00 85.12 90 LYS A O 1
ATOM 691 N N . THR A 1 91 ? 17.828 -3.765 -28.076 1.00 88.56 91 THR A N 1
ATOM 692 C CA . THR A 1 91 ? 17.697 -2.912 -29.243 1.00 88.56 91 THR A CA 1
ATOM 693 C C . THR A 1 91 ? 18.859 -3.192 -30.181 1.00 88.56 91 THR A C 1
ATOM 695 O O . THR A 1 91 ? 20.007 -2.811 -29.949 1.00 88.56 91 THR A O 1
ATOM 698 N N . LEU A 1 92 ? 18.549 -3.887 -31.271 1.00 86.62 92 LEU A N 1
ATOM 699 C CA . LEU A 1 92 ? 19.518 -4.230 -32.301 1.00 86.62 92 LEU A CA 1
ATOM 700 C C . LEU A 1 92 ? 19.439 -3.238 -33.468 1.00 86.62 92 LEU A C 1
ATOM 702 O O . LEU A 1 92 ? 18.356 -2.982 -34.004 1.00 86.62 92 LEU A O 1
ATOM 706 N N . LEU A 1 93 ? 20.591 -2.678 -33.843 1.00 87.06 93 LEU A N 1
ATOM 707 C CA . LEU A 1 93 ? 20.750 -1.703 -34.919 1.00 87.06 93 LEU A CA 1
ATOM 708 C C . LEU A 1 93 ? 21.195 -2.433 -36.196 1.00 87.06 93 LEU A C 1
ATOM 710 O O . LEU A 1 93 ? 22.325 -2.923 -36.261 1.00 87.06 93 LEU A O 1
ATOM 714 N N . PRO A 1 94 ? 20.334 -2.560 -37.221 1.00 84.44 94 PRO A N 1
ATOM 715 C CA . PRO A 1 94 ? 20.702 -3.274 -38.437 1.00 84.44 94 PRO A CA 1
ATOM 716 C C . PRO A 1 94 ? 21.776 -2.515 -39.217 1.00 84.44 94 PRO A C 1
ATOM 718 O O . PRO A 1 94 ? 21.680 -1.304 -39.419 1.00 84.44 94 PRO A O 1
ATOM 721 N N . LEU A 1 95 ? 22.772 -3.244 -39.709 1.00 82.69 95 LEU A N 1
ATOM 722 C CA . LEU A 1 95 ? 23.843 -2.696 -40.535 1.00 82.69 95 LEU A CA 1
ATOM 723 C C . LEU A 1 95 ? 23.484 -2.808 -42.027 1.00 82.69 95 LEU A C 1
ATOM 725 O O . LEU A 1 95 ? 22.978 -3.852 -42.450 1.00 82.69 95 LEU A O 1
ATOM 729 N N . PRO A 1 96 ? 23.782 -1.789 -42.853 1.00 80.50 96 PRO A N 1
ATOM 730 C CA . PRO A 1 96 ? 23.599 -1.876 -44.297 1.00 80.50 96 PRO A CA 1
ATOM 731 C C . PRO A 1 96 ? 24.348 -3.052 -44.926 1.00 80.50 96 PRO A C 1
ATOM 733 O O . PRO A 1 96 ? 25.518 -3.289 -44.630 1.00 80.50 96 PRO A O 1
ATOM 736 N N . ALA A 1 97 ? 23.721 -3.736 -45.884 1.00 72.25 97 ALA A N 1
ATOM 737 C CA . ALA A 1 97 ? 24.386 -4.787 -46.659 1.00 72.25 97 ALA A CA 1
ATOM 738 C C . ALA A 1 97 ? 25.611 -4.255 -47.427 1.00 72.25 97 ALA A C 1
ATOM 740 O O . ALA A 1 97 ? 26.632 -4.927 -47.524 1.00 72.25 97 ALA A O 1
ATOM 741 N N . ALA A 1 98 ? 25.541 -3.006 -47.901 1.00 66.81 98 ALA A N 1
ATOM 742 C CA . ALA A 1 98 ? 26.647 -2.335 -48.581 1.00 66.81 98 ALA A CA 1
ATOM 743 C C . ALA A 1 98 ? 27.879 -2.108 -47.683 1.00 66.81 98 ALA A C 1
ATOM 745 O O . ALA A 1 98 ? 28.954 -1.847 -48.212 1.00 66.81 98 ALA A O 1
ATOM 746 N N . SER A 1 99 ? 27.741 -2.211 -46.352 1.00 62.31 99 SER A N 1
ATOM 747 C CA . SER A 1 99 ? 28.857 -2.048 -45.414 1.00 62.31 99 SER A CA 1
ATOM 748 C C . SER A 1 99 ? 29.566 -3.357 -45.046 1.00 62.31 99 SER A C 1
ATOM 750 O O . SER A 1 99 ? 30.467 -3.347 -44.205 1.00 62.31 99 SER A O 1
ATOM 752 N N . GLU A 1 100 ? 29.171 -4.495 -45.632 1.00 67.25 100 GLU A N 1
ATOM 753 C CA . GLU A 1 100 ? 29.824 -5.788 -45.387 1.00 67.25 100 GLU A CA 1
ATOM 754 C C . GLU A 1 100 ? 31.276 -5.763 -45.904 1.00 67.25 100 GLU A C 1
ATOM 756 O O . GLU A 1 100 ? 31.538 -5.430 -47.056 1.00 67.25 100 GLU A O 1
ATOM 761 N N . GLY A 1 101 ? 32.238 -6.084 -45.029 1.00 63.91 101 GLY A N 1
ATOM 762 C CA . GLY A 1 101 ? 33.673 -6.087 -45.343 1.00 63.91 101 GLY A CA 1
ATOM 763 C C . GLY A 1 101 ? 34.418 -4.769 -45.089 1.00 63.91 101 GLY A C 1
ATOM 764 O O . GLY A 1 101 ? 35.648 -4.791 -45.041 1.00 63.91 101 GLY A O 1
ATOM 765 N N . ILE A 1 102 ? 33.716 -3.653 -44.838 1.00 69.25 102 ILE A N 1
ATOM 766 C CA . ILE A 1 102 ? 34.338 -2.344 -44.545 1.00 69.25 102 ILE A CA 1
ATOM 767 C C . ILE A 1 102 ? 35.163 -2.378 -43.247 1.00 69.25 102 ILE A C 1
ATOM 769 O O . ILE A 1 102 ? 36.163 -1.680 -43.126 1.00 69.25 102 ILE A O 1
ATOM 773 N N . GLU A 1 103 ? 34.793 -3.227 -42.290 1.00 65.81 103 GLU A N 1
ATOM 774 C CA . GLU A 1 103 ? 35.475 -3.404 -40.997 1.00 65.81 103 GLU A CA 1
ATOM 775 C C . GLU A 1 103 ? 36.915 -3.945 -41.095 1.00 65.81 103 GLU A C 1
ATOM 777 O O . GLU A 1 103 ? 37.721 -3.717 -40.192 1.00 65.81 103 GLU A O 1
ATOM 782 N N . ASN A 1 104 ? 37.256 -4.623 -42.197 1.00 70.31 104 ASN A N 1
ATOM 783 C CA . ASN A 1 104 ? 38.570 -5.243 -42.417 1.00 70.31 104 ASN A CA 1
ATOM 784 C C . ASN A 1 104 ? 39.567 -4.318 -43.124 1.00 70.31 104 ASN A C 1
ATOM 786 O O . ASN A 1 104 ? 40.713 -4.701 -43.362 1.00 70.31 104 ASN A O 1
ATOM 790 N N . ILE A 1 105 ? 39.130 -3.116 -43.493 1.00 66.81 105 ILE A N 1
ATOM 791 C CA . ILE A 1 105 ? 39.894 -2.185 -44.316 1.00 66.81 105 ILE A CA 1
ATOM 792 C C . ILE A 1 105 ? 40.376 -1.058 -43.419 1.00 66.81 105 ILE A C 1
ATOM 794 O O . ILE A 1 105 ? 39.613 -0.525 -42.614 1.00 66.81 105 ILE A O 1
ATOM 798 N N . ASP A 1 106 ? 41.664 -0.732 -43.524 1.00 71.75 106 ASP A N 1
ATOM 799 C CA . ASP A 1 106 ? 42.223 0.416 -42.822 1.00 71.75 106 ASP A CA 1
ATOM 800 C C . ASP A 1 106 ? 41.650 1.703 -43.447 1.00 71.75 106 ASP A C 1
ATOM 802 O O . ASP A 1 106 ? 41.859 1.917 -44.653 1.00 71.75 106 ASP A O 1
ATOM 806 N N . PRO A 1 107 ? 40.973 2.551 -42.647 1.00 66.00 107 PRO A N 1
ATOM 807 C CA . PRO A 1 107 ? 40.645 3.939 -42.958 1.00 66.00 107 PRO A CA 1
ATOM 808 C C . PRO A 1 107 ? 41.645 4.676 -43.835 1.00 66.00 107 PRO A C 1
ATOM 810 O O . PRO A 1 107 ? 41.266 5.445 -44.711 1.00 66.00 107 PRO A O 1
ATOM 813 N N . LYS A 1 108 ? 42.941 4.480 -43.584 1.00 66.19 108 LYS A N 1
ATOM 814 C CA . LYS A 1 108 ? 44.035 5.253 -44.181 1.00 66.19 108 LYS A CA 1
ATOM 815 C C . LYS A 1 108 ? 44.571 4.650 -45.479 1.00 66.19 108 LYS A C 1
ATOM 817 O O . LYS A 1 108 ? 45.473 5.222 -46.083 1.00 66.19 108 LYS A O 1
ATOM 822 N N . SER A 1 109 ? 44.048 3.504 -45.911 1.00 71.38 109 SER A N 1
ATOM 823 C CA . SER A 1 109 ? 44.489 2.840 -47.139 1.00 71.38 109 SER A CA 1
ATOM 824 C C . SER A 1 109 ? 43.876 3.474 -48.394 1.00 71.38 109 SER A C 1
ATOM 826 O O . SER A 1 109 ? 42.708 3.856 -48.396 1.00 71.38 109 SER A O 1
ATOM 828 N N . GLU A 1 110 ? 44.623 3.520 -49.503 1.00 62.47 110 GLU A N 1
ATOM 829 C CA . GLU A 1 110 ? 44.102 3.981 -50.809 1.00 62.47 110 GLU A CA 1
ATOM 830 C C . GLU A 1 110 ? 42.877 3.168 -51.270 1.00 62.47 110 GLU A C 1
ATOM 832 O O . GLU A 1 110 ? 41.947 3.714 -51.858 1.00 62.47 110 GLU A O 1
ATOM 837 N N . LYS A 1 111 ? 42.813 1.883 -50.890 1.00 62.41 111 LYS A N 1
ATOM 838 C CA . LYS A 1 111 ? 41.669 0.989 -51.141 1.00 62.41 111 LYS A CA 1
ATOM 839 C C . LYS A 1 111 ? 40.366 1.476 -50.505 1.00 62.41 111 LYS A C 1
ATOM 841 O O . LYS A 1 111 ? 39.291 1.144 -50.995 1.00 62.41 111 LYS A O 1
ATOM 846 N N . PHE A 1 112 ? 40.441 2.249 -49.422 1.00 65.75 112 PHE A N 1
ATOM 847 C CA . PHE A 1 112 ? 39.262 2.808 -48.765 1.00 65.75 112 PHE A CA 1
ATOM 848 C C . PHE A 1 112 ? 38.579 3.870 -49.637 1.00 65.75 112 PHE A C 1
ATOM 850 O O . PHE A 1 112 ? 37.354 3.927 -49.684 1.00 65.75 112 PHE A O 1
ATOM 857 N N . LEU A 1 113 ? 39.353 4.672 -50.378 1.00 63.00 113 LEU A N 1
ATOM 858 C CA . LEU A 1 113 ? 38.823 5.711 -51.270 1.00 63.00 113 LEU A CA 1
ATOM 859 C C . LEU A 1 113 ? 38.103 5.113 -52.487 1.00 63.00 113 LEU A C 1
ATOM 861 O O . LEU A 1 113 ? 37.078 5.641 -52.908 1.00 63.00 113 LEU A O 1
ATOM 865 N N . GLU A 1 114 ? 38.588 3.984 -53.008 1.00 65.00 114 GLU A N 1
ATOM 866 C CA . GLU A 1 114 ? 37.963 3.268 -54.132 1.00 65.00 114 GLU A CA 1
ATOM 867 C C . GLU A 1 114 ? 36.589 2.667 -53.779 1.00 65.00 114 GLU A C 1
ATOM 869 O O . GLU A 1 114 ? 35.758 2.435 -54.659 1.00 65.00 114 GLU A O 1
ATOM 874 N N . LEU A 1 115 ? 36.326 2.431 -52.490 1.00 66.69 115 LEU A N 1
ATOM 875 C CA . LEU A 1 115 ? 35.074 1.856 -51.989 1.00 66.69 115 LEU A CA 1
ATOM 876 C C . LEU A 1 115 ? 33.965 2.887 -51.772 1.00 66.69 115 LEU A C 1
ATOM 878 O O . LEU A 1 115 ? 32.795 2.508 -51.661 1.00 66.69 115 LEU A O 1
ATOM 882 N N . ILE A 1 116 ? 34.302 4.179 -51.732 1.00 72.44 116 ILE A N 1
ATOM 883 C CA . ILE A 1 116 ? 33.328 5.256 -51.545 1.00 72.44 116 ILE A CA 1
ATOM 884 C C . ILE A 1 116 ? 32.542 5.433 -52.846 1.00 72.44 116 ILE A C 1
ATOM 886 O O . ILE A 1 116 ? 32.905 6.193 -53.741 1.00 72.44 116 ILE A O 1
ATOM 890 N N . ASN A 1 117 ? 31.427 4.715 -52.953 1.00 77.88 117 ASN A N 1
ATOM 891 C CA . ASN A 1 117 ? 30.461 4.871 -54.031 1.00 77.88 117 ASN A CA 1
ATOM 892 C C . ASN A 1 117 ? 29.149 5.479 -53.511 1.00 77.88 117 ASN A C 1
ATOM 894 O O . ASN A 1 117 ? 28.828 5.411 -52.324 1.00 77.88 117 ASN A O 1
ATOM 898 N N . LYS A 1 118 ? 28.354 6.063 -54.418 1.00 78.44 118 LYS A N 1
ATOM 899 C CA . LYS A 1 118 ? 27.078 6.712 -54.061 1.00 78.44 118 LYS A CA 1
ATOM 900 C C . LYS A 1 118 ? 26.121 5.770 -53.319 1.00 78.44 118 LYS A C 1
ATOM 902 O O . LYS A 1 118 ? 25.426 6.203 -52.410 1.00 78.44 118 LYS A O 1
ATOM 907 N N . SER A 1 119 ? 26.103 4.481 -53.670 1.00 80.94 119 SER A N 1
ATOM 908 C CA . SER A 1 119 ? 25.250 3.490 -53.002 1.00 80.94 119 SER A CA 1
ATOM 909 C C . SER A 1 119 ? 25.628 3.251 -51.539 1.00 80.94 119 SER A C 1
ATOM 911 O O . SER A 1 119 ? 24.735 3.117 -50.709 1.00 80.94 119 SER A O 1
ATOM 913 N N . LEU A 1 120 ? 26.921 3.220 -51.209 1.00 81.94 120 LEU A N 1
ATOM 914 C CA . LEU A 1 120 ? 27.406 3.044 -49.843 1.00 81.94 120 LEU A CA 1
ATOM 915 C C . LEU A 1 120 ? 27.090 4.273 -48.990 1.00 81.94 120 LEU A C 1
ATOM 917 O O . LEU A 1 120 ? 26.620 4.121 -47.864 1.00 81.94 120 LEU A O 1
ATOM 921 N N . VAL A 1 121 ? 27.296 5.474 -49.539 1.00 84.06 121 VAL A N 1
ATOM 922 C CA . VAL A 1 121 ? 26.963 6.735 -48.859 1.00 84.06 121 VAL A CA 1
ATOM 923 C C . VAL A 1 121 ? 25.473 6.766 -48.522 1.00 84.06 121 VAL A C 1
ATOM 925 O O . VAL A 1 121 ? 25.126 6.834 -47.348 1.00 84.06 121 VAL A O 1
ATOM 928 N N . HIS A 1 122 ? 24.590 6.583 -49.509 1.00 85.25 122 HIS A N 1
ATOM 929 C CA . HIS A 1 122 ? 23.143 6.597 -49.271 1.00 85.25 122 HIS A CA 1
ATOM 930 C C . HIS A 1 122 ? 22.670 5.502 -48.307 1.00 85.25 122 HIS A C 1
ATOM 932 O O . HIS A 1 122 ? 21.792 5.747 -47.479 1.00 85.25 122 HIS A O 1
ATOM 938 N N . ALA A 1 123 ? 23.244 4.298 -48.381 1.00 84.56 123 ALA A N 1
ATOM 939 C CA . ALA A 1 123 ? 22.904 3.218 -47.458 1.00 84.56 123 ALA A CA 1
ATOM 940 C C . ALA A 1 123 ? 23.342 3.531 -46.015 1.00 84.56 123 ALA A C 1
ATOM 942 O O . ALA A 1 123 ? 22.636 3.186 -45.068 1.00 84.56 123 ALA A O 1
ATOM 943 N N . THR A 1 124 ? 24.479 4.210 -45.850 1.00 85.19 124 THR A N 1
ATOM 944 C CA . THR A 1 124 ? 24.989 4.652 -44.546 1.00 85.19 124 THR A CA 1
ATOM 945 C C . THR A 1 124 ? 24.134 5.784 -43.974 1.00 85.19 124 THR A C 1
ATOM 947 O O . THR A 1 124 ? 23.723 5.709 -42.820 1.00 85.19 124 THR A O 1
ATOM 950 N N . GLU A 1 125 ? 23.782 6.785 -44.787 1.00 88.06 125 GLU A N 1
ATOM 951 C CA . GLU A 1 125 ? 22.877 7.876 -44.395 1.00 88.06 125 GLU A CA 1
ATOM 952 C C . GLU A 1 125 ? 21.501 7.341 -43.973 1.00 88.06 125 GLU A C 1
ATOM 954 O O . GLU A 1 125 ? 20.993 7.695 -42.909 1.00 88.06 125 GLU A O 1
ATOM 959 N N . SER A 1 126 ? 20.928 6.421 -44.756 1.00 88.31 126 SER A N 1
ATOM 960 C CA . SER A 1 126 ? 19.633 5.799 -44.444 1.00 88.31 126 SER A CA 1
ATOM 961 C C . SER A 1 126 ? 19.669 5.036 -43.117 1.00 88.31 126 SER A C 1
ATOM 963 O O . SER A 1 126 ? 18.738 5.141 -42.319 1.00 88.31 126 SER A O 1
ATOM 965 N N . ALA A 1 127 ? 20.759 4.309 -42.843 1.00 88.62 127 ALA A N 1
ATOM 966 C CA . ALA A 1 127 ? 20.924 3.606 -41.575 1.00 88.62 127 ALA A CA 1
ATOM 967 C C . ALA A 1 127 ? 20.999 4.558 -40.380 1.00 88.62 127 ALA A C 1
ATOM 969 O O . ALA A 1 127 ? 20.350 4.291 -39.375 1.00 88.62 127 ALA A O 1
ATOM 970 N N . ILE A 1 128 ? 21.708 5.686 -40.489 1.00 89.38 128 ILE A N 1
ATOM 971 C CA . ILE A 1 128 ? 21.760 6.687 -39.409 1.00 89.38 128 ILE A CA 1
ATOM 972 C C . ILE A 1 128 ? 20.369 7.251 -39.119 1.00 89.38 128 ILE A C 1
ATOM 974 O O . ILE A 1 128 ? 19.996 7.388 -37.954 1.00 89.38 128 ILE A O 1
ATOM 978 N N . ILE A 1 129 ? 19.568 7.522 -40.154 1.00 89.00 129 ILE A N 1
ATOM 979 C CA . ILE A 1 129 ? 18.187 7.990 -39.979 1.00 89.00 129 ILE A CA 1
ATOM 980 C C . ILE A 1 129 ? 17.363 6.933 -39.233 1.00 89.00 129 ILE A C 1
ATOM 982 O O . ILE A 1 129 ? 16.713 7.250 -38.236 1.00 89.00 129 ILE A O 1
ATOM 986 N N . GLU A 1 130 ? 17.415 5.670 -39.656 1.00 88.31 130 GLU A N 1
ATOM 987 C CA . GLU A 1 130 ? 16.694 4.588 -38.979 1.00 88.31 130 GLU A CA 1
ATOM 988 C C . GLU A 1 130 ? 17.150 4.380 -37.529 1.00 88.31 130 GLU A C 1
ATOM 990 O O . GLU A 1 130 ? 16.308 4.228 -36.637 1.00 88.31 130 GLU A O 1
ATOM 995 N N . TRP A 1 131 ? 18.463 4.385 -37.281 1.00 92.50 131 TRP A N 1
ATOM 996 C CA . TRP A 1 131 ? 19.032 4.238 -35.942 1.00 92.50 131 TRP A CA 1
ATOM 997 C C . TRP A 1 131 ? 18.605 5.387 -35.042 1.00 92.50 131 TRP A C 1
ATOM 999 O O . TRP A 1 131 ? 18.177 5.130 -33.920 1.00 92.50 131 TRP A O 1
ATOM 1009 N N . SER A 1 132 ? 18.612 6.624 -35.545 1.00 89.75 132 SER A N 1
ATOM 1010 C CA . SER A 1 132 ? 18.168 7.788 -34.775 1.00 89.75 132 SER A CA 1
ATOM 1011 C C . SER A 1 132 ? 16.714 7.644 -34.331 1.00 89.75 132 SER A C 1
ATOM 1013 O O . SER A 1 132 ? 16.410 7.811 -33.154 1.00 89.75 132 SER A O 1
ATOM 1015 N N . GLN A 1 133 ? 15.814 7.210 -35.218 1.00 90.31 133 GLN A N 1
ATOM 1016 C CA . GLN A 1 133 ? 14.416 6.970 -34.861 1.00 90.31 133 GLN A CA 1
ATOM 1017 C C . GLN A 1 133 ? 14.262 5.837 -33.842 1.00 90.31 133 GLN A C 1
ATOM 1019 O O . GLN A 1 133 ? 13.439 5.933 -32.934 1.00 90.31 133 GLN A O 1
ATOM 1024 N N . GLN A 1 134 ? 15.019 4.748 -33.994 1.00 90.44 134 GLN A N 1
ATOM 1025 C CA . GLN A 1 134 ? 14.949 3.600 -33.091 1.00 90.44 134 GLN A CA 1
ATOM 1026 C C . GLN A 1 134 ? 15.488 3.944 -31.698 1.00 90.44 134 GLN A C 1
ATOM 1028 O O . GLN A 1 134 ? 14.819 3.658 -30.708 1.00 90.44 134 GLN A O 1
ATOM 1033 N N . ILE A 1 135 ? 16.643 4.606 -31.623 1.00 92.44 135 ILE A N 1
ATOM 1034 C CA . ILE A 1 135 ? 17.276 5.030 -30.370 1.00 92.44 135 ILE A CA 1
ATOM 1035 C C . ILE A 1 135 ? 16.406 6.065 -29.662 1.00 92.44 135 ILE A C 1
ATOM 1037 O O . ILE A 1 135 ? 16.145 5.917 -28.475 1.00 92.44 135 ILE A O 1
ATOM 1041 N N . GLN A 1 136 ? 15.850 7.042 -30.379 1.00 91.62 136 GLN A N 1
ATOM 1042 C CA . GLN A 1 136 ? 14.938 8.022 -29.783 1.00 91.62 136 GLN A CA 1
ATOM 1043 C C . GLN A 1 136 ? 13.700 7.365 -29.152 1.00 91.62 136 GLN A C 1
ATOM 1045 O O . GLN A 1 136 ? 13.241 7.812 -28.104 1.00 91.62 136 GLN A O 1
ATOM 1050 N N . ARG A 1 137 ? 13.174 6.269 -29.722 1.00 90.31 137 ARG A N 1
ATOM 1051 C CA . ARG A 1 137 ? 12.095 5.498 -29.072 1.00 90.31 137 ARG A CA 1
ATOM 1052 C C . ARG A 1 137 ? 12.556 4.824 -27.783 1.00 90.31 137 ARG A C 1
ATOM 1054 O O . ARG A 1 137 ? 11.782 4.783 -26.837 1.00 90.31 137 ARG A O 1
ATOM 1061 N N . VAL A 1 138 ? 13.779 4.293 -27.741 1.00 91.06 138 VAL A N 1
ATOM 1062 C CA . VAL A 1 138 ? 14.348 3.681 -26.526 1.00 91.06 138 VAL A CA 1
ATOM 1063 C C . VAL A 1 138 ? 14.559 4.735 -25.445 1.00 91.06 138 VAL A C 1
ATOM 1065 O O . VAL A 1 138 ? 14.132 4.537 -24.311 1.00 91.06 138 VAL A O 1
ATOM 1068 N N . LEU A 1 139 ? 15.144 5.879 -25.808 1.00 91.25 139 LEU A N 1
ATOM 1069 C CA . LEU A 1 139 ? 15.419 6.976 -24.884 1.00 91.25 139 LEU A CA 1
ATOM 1070 C C . LEU A 1 139 ? 14.139 7.541 -24.254 1.00 91.25 139 LEU A C 1
ATOM 1072 O O . LEU A 1 139 ? 14.153 7.849 -23.065 1.00 91.25 139 LEU A O 1
ATOM 1076 N N . ARG A 1 140 ? 13.037 7.601 -25.015 1.00 90.75 140 ARG A N 1
ATOM 1077 C CA . ARG A 1 140 ? 11.723 8.092 -24.561 1.00 90.75 140 ARG A CA 1
ATOM 1078 C C . ARG A 1 140 ? 10.958 7.161 -23.623 1.00 90.75 140 ARG A C 1
ATOM 1080 O O . ARG A 1 140 ? 9.963 7.608 -23.072 1.00 90.75 140 ARG A O 1
ATOM 1087 N N . LYS A 1 141 ? 11.360 5.895 -23.470 1.00 88.44 141 LYS A N 1
ATOM 1088 C CA . LYS A 1 141 ? 10.680 4.981 -22.538 1.00 88.44 141 LYS A CA 1
ATOM 1089 C C . LYS A 1 141 ? 10.814 5.494 -21.110 1.00 88.44 141 LYS A C 1
ATOM 1091 O O . LYS A 1 141 ? 11.936 5.776 -20.679 1.00 88.44 141 LYS A O 1
ATOM 1096 N N . GLU A 1 142 ? 9.705 5.524 -20.384 1.00 88.75 142 GLU A N 1
ATOM 1097 C CA . GLU A 1 142 ? 9.651 5.941 -18.982 1.00 88.75 142 GLU A CA 1
ATOM 1098 C C . GLU A 1 142 ? 9.251 4.775 -18.073 1.00 88.75 142 GLU A C 1
ATOM 1100 O O . GLU A 1 142 ? 8.487 3.895 -18.466 1.00 88.75 142 GLU A O 1
ATOM 1105 N N . SER A 1 143 ? 9.743 4.774 -16.833 1.00 90.31 143 SER A N 1
ATOM 1106 C CA . SER A 1 143 ? 9.388 3.739 -15.855 1.00 90.31 143 SER A CA 1
ATOM 1107 C C . SER A 1 143 ? 7.980 3.909 -15.270 1.00 90.31 143 SER A C 1
ATOM 1109 O O . SER A 1 143 ? 7.408 2.968 -14.734 1.00 90.31 143 SER A O 1
ATOM 1111 N N . SER A 1 144 ? 7.380 5.090 -15.441 1.00 89.94 144 SER A N 1
ATOM 1112 C CA . SER A 1 144 ? 6.028 5.436 -14.991 1.00 89.94 144 SER A CA 1
ATOM 1113 C C . SER A 1 144 ? 4.912 4.777 -15.817 1.00 89.94 144 SER A C 1
ATOM 1115 O O . SER A 1 144 ? 3.768 4.722 -15.361 1.00 89.94 144 SER A O 1
ATOM 1117 N N . GLU A 1 145 ? 5.209 4.270 -17.020 1.00 89.44 145 GLU A N 1
ATOM 1118 C CA . GLU A 1 145 ? 4.211 3.750 -17.966 1.00 89.44 145 GLU A CA 1
ATOM 1119 C C . GLU A 1 145 ? 3.273 2.680 -17.363 1.00 89.44 145 GLU A C 1
ATOM 1121 O O . GLU A 1 145 ? 2.059 2.811 -17.544 1.00 89.44 145 GLU A O 1
ATOM 1126 N N . PRO A 1 146 ? 3.747 1.664 -16.608 1.00 88.81 146 PRO A N 1
ATOM 1127 C CA . PRO A 1 146 ? 2.863 0.652 -16.022 1.00 88.81 146 PRO A CA 1
ATOM 1128 C C . PRO A 1 146 ? 1.924 1.227 -14.947 1.00 88.81 146 PRO A C 1
ATOM 1130 O O . PRO A 1 146 ? 0.754 0.848 -14.864 1.00 88.81 146 PRO A O 1
ATOM 1133 N N . LEU A 1 147 ? 2.394 2.202 -14.159 1.00 88.06 147 LEU A N 1
ATOM 1134 C CA . LEU A 1 147 ? 1.550 2.920 -13.195 1.00 88.06 147 LEU A CA 1
ATOM 1135 C C . LEU A 1 147 ? 0.457 3.724 -13.904 1.00 88.06 147 LEU A C 1
ATOM 1137 O O . LEU A 1 147 ? -0.701 3.674 -13.492 1.00 88.06 147 LEU A O 1
ATOM 1141 N N . LEU A 1 148 ? 0.800 4.414 -14.996 1.00 86.69 148 LEU A N 1
ATOM 1142 C CA . LEU A 1 148 ? -0.157 5.182 -15.802 1.00 86.69 148 LEU A CA 1
ATOM 1143 C C . LEU A 1 148 ? -1.204 4.290 -16.487 1.00 86.69 148 LEU A C 1
ATOM 1145 O O . LEU A 1 148 ? -2.324 4.734 -16.730 1.00 86.69 148 LEU A O 1
ATOM 1149 N N . GLN A 1 149 ? -0.861 3.032 -16.767 1.00 87.81 149 GLN A N 1
ATOM 1150 C CA . GLN A 1 149 ? -1.779 2.020 -17.298 1.00 87.81 149 GLN A CA 1
ATOM 1151 C C . GLN A 1 149 ? -2.656 1.364 -16.217 1.00 87.81 149 GLN A C 1
ATOM 1153 O O . GLN A 1 149 ? -3.541 0.578 -16.549 1.00 87.81 149 GLN A O 1
ATOM 1158 N N . GLY A 1 150 ? -2.438 1.677 -14.934 1.00 85.31 150 GLY A N 1
ATOM 1159 C CA . GLY A 1 150 ? -3.241 1.163 -13.823 1.00 85.31 150 GLY A CA 1
ATOM 1160 C C . GLY A 1 150 ? -2.919 -0.278 -13.418 1.00 85.31 150 GLY A C 1
ATOM 1161 O O . GLY A 1 150 ? -3.724 -0.907 -12.736 1.00 85.31 150 GLY A O 1
ATOM 1162 N N . THR A 1 151 ? -1.752 -0.818 -13.794 1.00 86.62 151 THR A N 1
ATOM 1163 C CA . THR A 1 151 ? -1.393 -2.221 -13.506 1.00 86.62 151 THR A CA 1
ATOM 1164 C C . THR A 1 151 ? -0.919 -2.458 -12.067 1.00 86.62 151 THR A C 1
ATOM 1166 O O . THR A 1 151 ? -0.568 -3.584 -11.731 1.00 86.62 151 THR A O 1
ATOM 1169 N N . ASN A 1 152 ? -0.890 -1.415 -11.225 1.00 91.19 152 ASN A N 1
ATOM 1170 C CA . ASN A 1 152 ? -0.432 -1.441 -9.827 1.00 91.19 152 ASN A CA 1
ATOM 1171 C C . ASN A 1 152 ? 0.886 -2.227 -9.618 1.00 91.19 152 ASN A C 1
ATOM 1173 O O . ASN A 1 152 ? 0.910 -3.174 -8.829 1.00 91.19 152 ASN A O 1
ATOM 1177 N N . PRO A 1 153 ? 1.977 -1.867 -10.324 1.00 94.88 153 PRO A N 1
ATOM 1178 C CA . PRO A 1 153 ? 3.256 -2.570 -10.232 1.00 94.88 153 PRO A CA 1
ATOM 1179 C C . PRO A 1 153 ? 3.867 -2.514 -8.824 1.00 94.88 153 PRO A C 1
ATOM 1181 O O . PRO A 1 153 ? 3.559 -1.621 -8.029 1.00 94.88 153 PRO A O 1
ATOM 1184 N N . THR A 1 154 ? 4.750 -3.473 -8.539 1.00 95.81 154 THR A N 1
ATOM 1185 C CA . THR A 1 154 ? 5.575 -3.539 -7.322 1.00 95.81 154 THR A CA 1
ATOM 1186 C C . THR A 1 154 ? 6.994 -3.027 -7.605 1.00 95.81 154 THR A C 1
ATOM 1188 O O . THR A 1 154 ? 7.388 -3.009 -8.770 1.00 95.81 154 THR A O 1
ATOM 1191 N N . PRO A 1 155 ? 7.810 -2.702 -6.576 1.00 95.62 155 PRO A N 1
ATOM 1192 C CA . PRO A 1 155 ? 9.119 -2.045 -6.738 1.00 95.62 155 PRO A CA 1
ATOM 1193 C C . PRO A 1 155 ? 10.116 -2.809 -7.612 1.00 95.62 155 PRO A C 1
ATOM 1195 O O . PRO A 1 155 ? 11.086 -2.253 -8.123 1.00 95.62 155 PRO A O 1
ATOM 1198 N N . LYS A 1 156 ? 9.895 -4.117 -7.787 1.00 94.06 156 LYS A N 1
ATOM 1199 C CA . LYS A 1 156 ? 10.678 -4.952 -8.701 1.00 94.06 156 LYS A CA 1
ATOM 1200 C C . LYS A 1 156 ? 10.595 -4.470 -10.146 1.00 94.06 156 LYS A C 1
ATOM 1202 O O . LYS A 1 156 ? 11.547 -4.694 -10.888 1.00 94.06 156 LYS A O 1
ATOM 1207 N N . VAL A 1 157 ? 9.491 -3.836 -10.540 1.00 94.06 157 VAL A N 1
ATOM 1208 C CA . VAL A 1 157 ? 9.290 -3.309 -11.891 1.00 94.06 157 VAL A CA 1
ATOM 1209 C C . VAL A 1 157 ? 10.215 -2.120 -12.139 1.00 94.06 157 VAL A C 1
ATOM 1211 O O . VAL A 1 157 ? 10.948 -2.164 -13.125 1.00 94.06 157 VAL A O 1
ATOM 1214 N N . GLU A 1 158 ? 10.286 -1.139 -11.232 1.00 95.25 158 GLU A N 1
ATOM 1215 C CA . GLU A 1 158 ? 11.259 -0.036 -11.316 1.00 95.25 158 GLU A CA 1
ATOM 1216 C C . GLU A 1 158 ? 12.706 -0.562 -11.362 1.00 95.25 158 GLU A C 1
ATOM 1218 O O . GLU A 1 158 ? 13.488 -0.186 -12.240 1.00 95.25 158 GLU A O 1
ATOM 1223 N N . LEU A 1 159 ? 13.063 -1.499 -10.471 1.00 95.44 159 LEU A N 1
ATOM 1224 C CA . LEU A 1 159 ? 14.403 -2.105 -10.433 1.00 95.44 159 LEU A CA 1
ATOM 1225 C C . LEU A 1 159 ? 14.743 -2.828 -11.748 1.00 95.44 159 LEU A C 1
ATOM 1227 O O . LEU A 1 159 ? 15.830 -2.659 -12.305 1.00 95.44 159 LEU A O 1
ATOM 1231 N N . GLN A 1 160 ? 13.816 -3.633 -12.268 1.00 94.50 160 GLN A N 1
ATOM 1232 C CA . GLN A 1 160 ? 14.009 -4.363 -13.517 1.00 94.50 160 GLN A CA 1
ATOM 1233 C C . GLN A 1 160 ? 14.052 -3.423 -14.725 1.00 94.50 160 GLN A C 1
ATOM 1235 O O . GLN A 1 160 ? 14.811 -3.688 -15.662 1.00 94.50 160 GLN A O 1
ATOM 1240 N N . PHE A 1 161 ? 13.271 -2.341 -14.719 1.00 94.69 161 PHE A N 1
ATOM 1241 C CA . PHE A 1 161 ? 13.277 -1.333 -15.773 1.00 94.69 161 PHE A CA 1
ATOM 1242 C C . PHE A 1 161 ? 14.665 -0.711 -15.917 1.00 94.69 161 PHE A C 1
ATOM 1244 O O . PHE A 1 161 ? 15.224 -0.745 -17.014 1.00 94.69 161 PHE A O 1
ATOM 1251 N N . TRP A 1 162 ? 15.254 -0.210 -14.826 1.00 95.94 162 TRP A N 1
ATOM 1252 C CA . TRP A 1 162 ? 16.569 0.436 -14.873 1.00 95.94 162 TRP A CA 1
ATOM 1253 C C . TRP A 1 162 ? 17.688 -0.538 -15.221 1.00 95.94 162 TRP A C 1
ATOM 1255 O O . TRP A 1 162 ? 18.505 -0.228 -16.089 1.00 95.94 162 TRP A O 1
ATOM 1265 N N . ARG A 1 163 ? 17.654 -1.755 -14.669 1.00 95.44 163 ARG A N 1
ATOM 1266 C CA . ARG A 1 163 ? 18.594 -2.824 -15.034 1.00 95.44 163 ARG A CA 1
ATOM 1267 C C . ARG A 1 163 ? 18.525 -3.172 -16.520 1.00 95.44 163 ARG A C 1
ATOM 1269 O O . ARG A 1 163 ? 19.549 -3.288 -17.194 1.00 95.44 163 ARG A O 1
ATOM 1276 N N . SER A 1 164 ? 17.312 -3.320 -17.053 1.00 93.62 164 SER A N 1
ATOM 1277 C CA . SER A 1 164 ? 17.100 -3.643 -18.469 1.00 93.62 164 SER A CA 1
ATOM 1278 C C . SER A 1 164 ? 17.494 -2.476 -19.374 1.00 93.62 164 SER A C 1
ATOM 1280 O O . SER A 1 164 ? 18.118 -2.696 -20.408 1.00 93.62 164 SER A O 1
ATOM 1282 N N . ARG A 1 165 ? 17.182 -1.235 -18.976 1.00 94.31 165 ARG A N 1
ATOM 1283 C CA . ARG A 1 165 ? 17.566 -0.014 -19.695 1.00 94.31 165 ARG A CA 1
ATOM 1284 C C . ARG A 1 165 ? 19.083 0.143 -19.755 1.00 94.31 165 ARG A C 1
ATOM 1286 O O . ARG A 1 165 ? 19.603 0.439 -20.825 1.00 94.31 165 ARG A O 1
ATOM 1293 N N . CYS A 1 166 ? 19.779 -0.099 -18.645 1.00 94.75 166 CYS A N 1
ATOM 1294 C CA . CYS A 1 166 ? 21.237 -0.096 -18.576 1.00 94.75 166 CYS A CA 1
ATOM 1295 C C . CYS A 1 166 ? 21.830 -1.115 -19.565 1.00 94.75 166 CYS A C 1
ATOM 1297 O O . CYS A 1 166 ? 22.554 -0.737 -20.486 1.00 94.75 166 CYS A O 1
ATOM 1299 N N . ALA A 1 167 ? 21.419 -2.385 -19.474 1.00 94.25 167 ALA A N 1
ATOM 1300 C CA . ALA A 1 167 ? 21.905 -3.444 -20.361 1.00 94.25 167 ALA A CA 1
ATOM 1301 C C . ALA A 1 167 ? 21.599 -3.189 -21.853 1.00 94.25 167 ALA A C 1
ATOM 1303 O O . ALA A 1 167 ? 22.409 -3.532 -22.723 1.00 94.25 167 ALA A O 1
ATOM 1304 N N . ASP A 1 168 ? 20.440 -2.597 -22.161 1.00 93.69 168 ASP A N 1
ATOM 1305 C CA . ASP A 1 168 ? 20.061 -2.237 -23.528 1.00 93.69 168 ASP A CA 1
ATOM 1306 C C . ASP A 1 168 ? 20.933 -1.094 -24.073 1.00 93.69 168 ASP A C 1
ATOM 1308 O O . ASP A 1 168 ? 21.519 -1.219 -25.151 1.00 93.69 168 ASP A O 1
ATOM 1312 N N . LEU A 1 169 ? 21.109 -0.015 -23.302 1.00 95.00 169 LEU A N 1
ATOM 1313 C CA . LEU A 1 169 ? 21.951 1.124 -23.680 1.00 95.00 169 LEU A CA 1
ATOM 1314 C C . LEU A 1 169 ? 23.429 0.734 -23.817 1.00 95.00 169 LEU A C 1
ATOM 1316 O O . LEU A 1 169 ? 24.078 1.172 -24.765 1.00 95.00 169 LEU A O 1
ATOM 1320 N N . GLU A 1 170 ? 23.954 -0.157 -22.971 1.00 94.25 170 GLU A N 1
ATOM 1321 C CA . GLU A 1 170 ? 25.298 -0.732 -23.144 1.00 94.25 170 GLU A CA 1
ATOM 1322 C C . GLU A 1 170 ? 25.411 -1.536 -24.445 1.00 94.25 170 GLU A C 1
ATOM 1324 O O . GLU A 1 170 ? 26.448 -1.540 -25.117 1.00 94.25 170 GLU A O 1
ATOM 1329 N N . GLY A 1 171 ? 24.347 -2.253 -24.812 1.00 93.19 171 GLY A N 1
ATOM 1330 C CA . GLY A 1 171 ? 24.239 -2.953 -26.086 1.00 93.19 171 GLY A CA 1
ATOM 1331 C C . GLY A 1 171 ? 24.238 -1.996 -27.278 1.00 93.19 171 GLY A C 1
ATOM 1332 O O . GLY A 1 171 ? 24.951 -2.237 -28.253 1.00 93.19 171 GLY A O 1
ATOM 1333 N N . ILE A 1 172 ? 23.469 -0.908 -27.208 1.00 93.69 172 ILE A N 1
ATOM 1334 C CA . ILE A 1 172 ? 23.401 0.133 -28.245 1.00 93.69 172 ILE A CA 1
ATOM 1335 C C . ILE A 1 172 ? 24.755 0.838 -28.376 1.00 93.69 172 ILE A C 1
ATOM 1337 O O . ILE A 1 172 ? 25.293 0.923 -29.479 1.00 93.69 172 ILE A O 1
ATOM 1341 N N . HIS A 1 173 ? 25.350 1.277 -27.266 1.00 95.25 173 HIS A N 1
ATOM 1342 C CA . HIS A 1 173 ? 26.642 1.961 -27.252 1.00 95.25 173 HIS A CA 1
ATOM 1343 C C . HIS A 1 173 ? 27.750 1.092 -27.867 1.00 95.25 173 HIS A C 1
ATOM 1345 O O . HIS A 1 173 ? 28.490 1.557 -28.734 1.00 95.25 173 HIS A O 1
ATOM 1351 N N . ARG A 1 174 ? 27.818 -0.204 -27.522 1.00 94.00 174 ARG A N 1
ATOM 1352 C CA . ARG A 1 174 ? 28.768 -1.147 -28.148 1.00 94.00 174 ARG A CA 1
ATOM 1353 C C . ARG A 1 174 ? 28.541 -1.332 -29.649 1.00 94.00 174 ARG A C 1
ATOM 1355 O O . ARG A 1 174 ? 29.502 -1.523 -30.389 1.00 94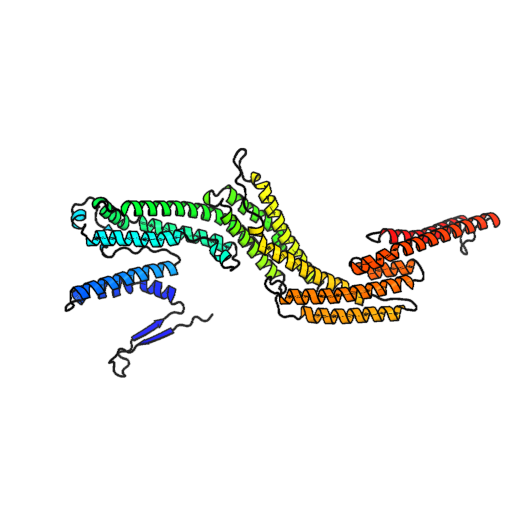.00 174 ARG A O 1
ATOM 1362 N N . GLN A 1 175 ? 27.289 -1.299 -30.108 1.00 92.88 175 GLN A N 1
ATOM 1363 C CA . GLN A 1 175 ? 26.976 -1.366 -31.539 1.00 92.88 175 GLN A CA 1
ATOM 1364 C C . GLN A 1 175 ? 27.444 -0.096 -32.268 1.00 92.88 175 GLN A C 1
ATOM 1366 O O . GLN A 1 175 ? 28.092 -0.206 -33.311 1.00 92.88 175 GLN A O 1
ATOM 1371 N N . LEU A 1 176 ? 27.184 1.091 -31.706 1.00 92.56 176 LEU A N 1
ATOM 1372 C CA . LEU A 1 176 ? 27.564 2.386 -32.290 1.00 92.56 176 LEU A CA 1
ATOM 1373 C C . LEU A 1 176 ? 29.078 2.633 -32.301 1.00 92.56 176 LEU A C 1
ATOM 1375 O O . LEU A 1 176 ? 29.593 3.247 -33.230 1.00 92.56 176 LEU A O 1
ATOM 1379 N N . THR A 1 177 ? 29.795 2.120 -31.302 1.00 90.94 177 THR A N 1
ATOM 1380 C CA . THR A 1 177 ? 31.263 2.216 -31.193 1.00 90.94 177 THR A CA 1
ATOM 1381 C C . THR A 1 177 ? 31.998 1.067 -31.885 1.00 90.94 177 THR A C 1
ATOM 1383 O O . THR A 1 177 ? 33.226 0.976 -31.831 1.00 90.94 177 THR A O 1
ATOM 1386 N N . SER A 1 178 ? 31.272 0.167 -32.552 1.00 91.75 178 SER A N 1
ATOM 1387 C CA . SER A 1 178 ? 31.891 -0.934 -33.284 1.00 91.75 178 SER A CA 1
ATOM 1388 C C . SER A 1 178 ? 32.742 -0.417 -34.448 1.00 91.75 178 SER A C 1
ATOM 1390 O O . SER A 1 178 ? 32.372 0.528 -35.144 1.00 91.75 178 SER A O 1
ATOM 1392 N N . ARG A 1 179 ? 33.858 -1.104 -34.729 1.00 86.50 179 ARG A N 1
ATOM 1393 C CA . ARG A 1 179 ? 34.798 -0.739 -35.808 1.00 86.50 179 ARG A CA 1
ATOM 1394 C C . ARG A 1 179 ? 34.112 -0.524 -37.159 1.00 86.50 179 ARG A C 1
ATOM 1396 O O . ARG A 1 179 ? 34.501 0.346 -37.931 1.00 86.50 179 ARG A O 1
ATOM 1403 N N . ARG A 1 180 ? 33.078 -1.314 -37.449 1.00 84.19 180 ARG A N 1
ATOM 1404 C CA . ARG A 1 180 ? 32.299 -1.194 -38.682 1.00 84.19 180 ARG A CA 1
ATOM 1405 C C . ARG A 1 180 ? 31.545 0.133 -38.761 1.00 84.19 180 ARG A C 1
ATOM 1407 O O . ARG A 1 180 ? 31.558 0.761 -39.815 1.00 84.19 180 ARG A O 1
ATOM 1414 N N . VAL A 1 181 ? 30.914 0.556 -37.664 1.00 89.00 181 VAL A N 1
ATOM 1415 C CA . VAL A 1 181 ? 30.204 1.840 -37.587 1.00 89.00 181 VAL A CA 1
ATOM 1416 C C . VAL A 1 181 ? 31.191 3.007 -37.600 1.00 89.00 181 VAL A C 1
ATOM 1418 O O . VAL A 1 181 ? 30.940 3.987 -38.294 1.00 89.00 181 VAL A O 1
ATOM 1421 N N . SER A 1 182 ? 32.354 2.877 -36.953 1.00 87.06 182 SER A N 1
ATOM 1422 C CA . SER A 1 182 ? 33.428 3.877 -37.046 1.00 87.06 182 SER A CA 1
ATOM 1423 C C . SER A 1 182 ? 33.880 4.091 -38.492 1.00 87.06 182 SER A C 1
ATOM 1425 O O . SER A 1 182 ? 33.900 5.220 -38.971 1.00 87.06 182 SER A O 1
ATOM 1427 N N . ASN A 1 183 ? 34.147 3.015 -39.235 1.00 85.00 183 ASN A N 1
ATOM 1428 C CA . ASN A 1 183 ? 34.528 3.130 -40.642 1.00 85.00 183 ASN A CA 1
ATOM 1429 C C . ASN A 1 183 ? 33.383 3.697 -41.510 1.00 85.00 183 ASN A C 1
ATOM 1431 O O . ASN A 1 183 ? 33.636 4.439 -42.455 1.00 85.00 183 ASN A O 1
ATOM 1435 N N . MET A 1 184 ? 32.117 3.381 -41.204 1.00 87.25 184 MET A N 1
ATOM 1436 C CA . MET A 1 184 ? 30.952 4.000 -41.857 1.00 87.25 184 MET A CA 1
ATOM 1437 C C . MET A 1 184 ? 30.891 5.517 -41.611 1.00 87.25 184 MET A C 1
ATOM 1439 O O . MET A 1 184 ? 30.593 6.273 -42.536 1.00 87.25 184 MET A O 1
ATOM 1443 N N . LEU A 1 185 ? 31.206 5.968 -40.395 1.00 87.25 185 LEU A N 1
ATOM 1444 C CA . LEU A 1 185 ? 31.267 7.388 -40.051 1.00 87.25 185 LEU A CA 1
ATOM 1445 C C . LEU A 1 185 ? 32.369 8.109 -40.837 1.00 87.25 185 LEU A C 1
ATOM 1447 O O . LEU A 1 185 ? 32.111 9.158 -41.420 1.00 87.25 185 LEU A O 1
ATOM 1451 N N . GLU A 1 186 ? 33.555 7.512 -40.959 1.00 85.50 186 GLU A N 1
ATOM 1452 C CA . GLU A 1 186 ? 34.647 8.093 -41.749 1.00 85.50 186 GLU A CA 1
ATOM 1453 C C . GLU A 1 186 ? 34.311 8.246 -43.242 1.00 85.50 186 GLU A C 1
ATOM 1455 O O . GLU A 1 186 ? 34.787 9.177 -43.900 1.00 85.50 186 GLU A O 1
ATOM 1460 N N . VAL A 1 187 ? 33.507 7.336 -43.811 1.00 84.94 187 VAL A N 1
ATOM 1461 C CA . VAL A 1 187 ? 32.997 7.489 -45.187 1.00 84.94 187 VAL A CA 1
ATOM 1462 C C . VAL A 1 187 ? 32.167 8.767 -45.290 1.00 84.94 187 VAL A C 1
ATOM 1464 O O . VAL A 1 187 ? 32.347 9.545 -46.227 1.00 84.94 187 VAL A O 1
ATOM 1467 N N . LEU A 1 188 ? 31.280 9.005 -44.324 1.00 86.44 188 LEU A N 1
ATOM 1468 C CA . LEU A 1 188 ? 30.421 10.186 -44.311 1.00 86.44 188 LEU A CA 1
ATOM 1469 C C . LEU A 1 188 ? 31.191 11.480 -44.051 1.00 86.44 188 LEU A C 1
ATOM 1471 O O . LEU A 1 188 ? 30.875 12.495 -44.670 1.00 86.44 188 LEU A O 1
ATOM 1475 N N . GLU A 1 189 ? 32.215 11.451 -43.199 1.00 87.88 189 GLU A N 1
ATOM 1476 C CA . GLU A 1 189 ? 33.087 12.601 -42.938 1.00 87.88 189 GLU A CA 1
ATOM 1477 C C . GLU A 1 189 ? 33.850 13.031 -44.194 1.00 87.88 189 GLU A C 1
ATOM 1479 O O . GLU A 1 189 ? 33.894 14.218 -44.520 1.00 87.88 189 GLU A O 1
ATOM 1484 N N . ARG A 1 190 ? 34.386 12.071 -44.961 1.00 85.50 190 ARG A N 1
ATOM 1485 C CA . ARG A 1 190 ? 35.086 12.356 -46.226 1.00 85.50 190 ARG A CA 1
ATOM 1486 C C . ARG A 1 190 ? 34.177 12.945 -47.297 1.00 85.50 190 ARG A C 1
ATOM 1488 O O . ARG A 1 190 ? 34.626 13.766 -48.091 1.00 85.50 190 ARG A O 1
ATOM 1495 N N . VAL A 1 191 ? 32.917 12.518 -47.325 1.00 86.06 191 VAL A N 1
ATOM 1496 C CA . VAL A 1 191 ? 31.900 13.032 -48.256 1.00 86.06 191 VAL A CA 1
ATOM 1497 C C . VAL A 1 191 ? 31.239 14.310 -47.714 1.00 86.06 191 VAL A C 1
ATOM 1499 O O . VAL A 1 191 ? 30.428 14.916 -48.406 1.00 86.06 191 VAL A O 1
ATOM 1502 N N . GLN A 1 192 ? 31.614 14.756 -46.506 1.00 85.50 192 GLN A N 1
ATOM 1503 C CA . GLN A 1 192 ? 31.036 15.913 -45.816 1.00 85.50 192 GLN A CA 1
ATOM 1504 C C . GLN A 1 192 ? 29.504 15.818 -45.710 1.00 85.50 192 GLN A C 1
ATOM 1506 O O . GLN A 1 192 ? 28.779 16.781 -45.961 1.00 85.50 192 GLN A O 1
ATOM 1511 N N . SER A 1 193 ? 28.998 14.631 -45.362 1.00 89.06 193 SER A N 1
ATOM 1512 C CA . SER A 1 193 ? 27.560 14.394 -45.231 1.00 89.06 193 SER A CA 1
ATOM 1513 C C . SER A 1 193 ? 26.961 15.183 -44.063 1.00 89.06 193 SER A C 1
ATOM 1515 O O . SER A 1 193 ? 27.511 15.232 -42.960 1.00 89.06 193 SER A O 1
ATOM 1517 N N . ILE A 1 194 ? 25.766 15.732 -44.281 1.00 89.50 194 ILE A N 1
ATOM 1518 C CA . ILE A 1 194 ? 24.993 16.476 -43.274 1.00 89.50 194 ILE A CA 1
ATOM 1519 C C . ILE A 1 194 ? 24.522 15.609 -42.096 1.00 89.50 194 ILE A C 1
ATOM 1521 O O . ILE A 1 194 ? 24.050 16.144 -41.096 1.00 89.50 194 ILE A O 1
ATOM 1525 N N . TYR A 1 195 ? 24.633 14.281 -42.200 1.00 89.31 195 TYR A N 1
ATOM 1526 C CA . TYR A 1 195 ? 24.203 13.344 -41.160 1.00 89.31 195 TYR A CA 1
ATOM 1527 C C . TYR A 1 195 ? 25.286 13.046 -40.113 1.00 89.31 195 TYR A C 1
ATOM 1529 O O . TYR A 1 195 ? 24.968 12.468 -39.075 1.00 89.31 195 TYR A O 1
ATOM 1537 N N . VAL A 1 196 ? 26.539 13.471 -40.331 1.00 89.12 196 VAL A N 1
ATOM 1538 C CA . VAL A 1 196 ? 27.631 13.295 -39.354 1.00 89.12 196 VAL A CA 1
ATOM 1539 C C . VAL A 1 196 ? 27.311 13.978 -38.013 1.00 89.12 196 VAL A C 1
ATOM 1541 O O . VAL A 1 196 ? 27.367 13.293 -36.989 1.00 89.12 196 VAL A O 1
ATOM 1544 N N . PRO A 1 197 ? 26.884 15.260 -37.967 1.00 91.25 197 PRO A N 1
ATOM 1545 C CA . PRO A 1 197 ? 26.507 15.897 -36.704 1.00 91.25 197 PRO A CA 1
ATOM 1546 C C . PRO A 1 197 ? 25.312 15.218 -36.023 1.00 91.25 197 PRO A C 1
ATOM 1548 O O . PRO A 1 197 ? 25.278 15.112 -34.800 1.00 91.25 197 PRO A O 1
ATOM 1551 N N . ALA A 1 198 ? 24.343 14.719 -36.800 1.00 89.38 198 ALA A N 1
ATOM 1552 C CA . ALA A 1 198 ? 23.184 14.010 -36.258 1.00 89.38 198 ALA A CA 1
ATOM 1553 C C . ALA A 1 198 ? 23.587 12.685 -35.586 1.00 89.38 198 ALA A C 1
ATOM 1555 O O . ALA A 1 198 ? 23.083 12.365 -34.510 1.00 89.38 198 ALA A O 1
ATOM 1556 N N . PHE A 1 199 ? 24.528 11.942 -36.178 1.00 92.19 199 PHE A N 1
ATOM 1557 C CA . PHE A 1 199 ? 25.092 10.738 -35.565 1.00 92.19 199 PHE A CA 1
ATOM 1558 C C . PHE A 1 199 ? 25.872 11.055 -34.285 1.00 92.19 199 PHE A C 1
ATOM 1560 O O . PHE A 1 199 ? 25.685 10.377 -33.280 1.00 92.19 199 PHE A O 1
ATOM 1567 N N . GLN A 1 200 ? 26.712 12.095 -34.301 1.00 91.44 200 GLN A N 1
ATOM 1568 C CA . GLN A 1 200 ? 27.471 12.520 -33.121 1.00 91.44 200 GLN A CA 1
ATOM 1569 C C . GLN A 1 200 ? 26.541 12.939 -31.975 1.00 91.44 200 GLN A C 1
ATOM 1571 O O . GLN A 1 200 ? 26.726 12.484 -30.852 1.00 91.44 200 GLN A O 1
ATOM 1576 N N . SER A 1 201 ? 25.501 13.730 -32.262 1.00 92.31 201 SER A N 1
ATOM 1577 C CA . SER A 1 201 ? 24.479 14.097 -31.272 1.00 92.31 201 SER A CA 1
ATOM 1578 C C . SER A 1 201 ? 23.792 12.863 -30.689 1.00 92.31 201 SER A C 1
ATOM 1580 O O . SER A 1 201 ? 23.652 12.751 -29.479 1.00 92.31 201 SER A O 1
ATOM 1582 N N . MET A 1 202 ? 23.408 11.908 -31.539 1.00 93.75 202 MET A N 1
ATOM 1583 C CA . MET A 1 202 ? 22.786 10.658 -31.104 1.00 93.75 202 MET A CA 1
ATOM 1584 C C . MET A 1 202 ? 23.718 9.815 -30.219 1.00 93.75 202 MET A C 1
ATOM 1586 O O . MET A 1 202 ? 23.247 9.201 -29.267 1.00 93.75 202 MET A O 1
ATOM 1590 N N . LEU A 1 203 ? 25.022 9.768 -30.515 1.00 93.38 203 LEU A N 1
ATOM 1591 C CA . LEU A 1 203 ? 26.000 9.063 -29.682 1.00 93.38 203 LEU A CA 1
ATOM 1592 C C . LEU A 1 203 ? 26.133 9.725 -28.304 1.00 93.38 203 LEU A C 1
ATOM 1594 O O . LEU A 1 203 ? 26.080 9.021 -27.300 1.00 93.38 203 LEU A O 1
ATOM 1598 N N . VAL A 1 204 ? 26.214 11.058 -28.257 1.00 95.12 204 VAL A N 1
ATOM 1599 C CA . VAL A 1 204 ? 26.248 11.827 -27.002 1.00 95.12 204 VAL A CA 1
ATOM 1600 C C . VAL A 1 204 ? 24.985 11.585 -26.169 1.00 95.12 204 VAL A C 1
ATOM 1602 O O . VAL A 1 204 ? 25.088 11.345 -24.968 1.00 95.12 204 VAL A O 1
ATOM 1605 N N . ASP A 1 205 ? 23.803 11.577 -26.794 1.00 94.94 205 ASP A N 1
ATOM 1606 C CA . ASP A 1 205 ? 22.538 11.278 -26.107 1.00 94.94 205 ASP A CA 1
ATOM 1607 C C . ASP A 1 205 ? 22.545 9.863 -25.493 1.00 94.94 205 ASP A C 1
ATOM 1609 O O . ASP A 1 205 ? 22.077 9.663 -24.370 1.00 94.94 205 ASP A O 1
ATOM 1613 N N . VAL A 1 206 ? 23.088 8.873 -26.214 1.00 95.50 206 VAL A N 1
ATOM 1614 C CA . VAL A 1 206 ? 23.209 7.486 -25.732 1.00 95.50 206 VAL A CA 1
ATOM 1615 C C . VAL A 1 206 ? 24.217 7.375 -24.593 1.00 95.50 206 VAL A C 1
ATOM 1617 O O . VAL A 1 206 ? 23.922 6.707 -23.608 1.00 95.50 206 VAL A O 1
ATOM 1620 N N . GLU A 1 207 ? 25.382 8.015 -24.697 1.00 95.44 207 GLU A N 1
ATOM 1621 C CA . GLU A 1 207 ? 26.401 8.024 -23.639 1.00 95.44 207 GLU A CA 1
ATOM 1622 C C . GLU A 1 207 ? 25.872 8.682 -22.358 1.00 95.44 207 GLU A C 1
ATOM 1624 O O . GLU A 1 207 ? 26.051 8.140 -21.265 1.00 95.44 207 GLU A O 1
ATOM 1629 N N . ALA A 1 208 ? 25.151 9.801 -22.485 1.00 95.75 208 ALA A N 1
ATOM 1630 C CA . ALA A 1 208 ? 24.515 10.474 -21.358 1.00 95.75 208 ALA A CA 1
ATOM 1631 C C . ALA A 1 208 ? 23.448 9.589 -20.694 1.00 95.75 208 ALA A C 1
ATOM 1633 O O . ALA A 1 208 ? 23.478 9.397 -19.479 1.00 95.75 208 ALA A O 1
ATOM 1634 N N . ALA A 1 209 ? 22.545 8.998 -21.483 1.00 95.38 209 ALA A N 1
ATOM 1635 C CA . ALA A 1 209 ? 21.510 8.101 -20.969 1.00 95.38 209 ALA A CA 1
ATOM 1636 C C . ALA A 1 209 ? 22.087 6.807 -20.372 1.00 95.38 209 ALA A C 1
ATOM 1638 O O . ALA A 1 209 ? 21.511 6.243 -19.442 1.00 95.38 209 ALA A O 1
ATOM 1639 N N . LEU A 1 210 ? 23.211 6.317 -20.903 1.00 95.81 210 LEU A N 1
ATOM 1640 C CA . LEU A 1 210 ? 23.905 5.150 -20.370 1.00 95.81 210 LEU A CA 1
ATOM 1641 C C . LEU A 1 210 ? 24.537 5.461 -19.011 1.00 95.81 210 LEU A C 1
ATOM 1643 O O . LEU A 1 210 ? 24.323 4.708 -18.066 1.00 95.81 210 LEU A O 1
ATOM 1647 N N . SER A 1 211 ? 25.254 6.582 -18.902 1.00 95.94 211 SER A N 1
ATOM 1648 C CA . SER A 1 211 ? 25.819 7.064 -17.634 1.00 95.94 211 SER A CA 1
ATOM 1649 C C . SER A 1 211 ? 24.729 7.226 -16.568 1.00 95.94 211 SER A C 1
ATOM 1651 O O . SER A 1 211 ? 24.875 6.765 -15.437 1.00 95.94 211 SER A O 1
ATOM 1653 N N . GLU A 1 212 ? 23.589 7.801 -16.961 1.00 95.62 212 GLU A N 1
ATOM 1654 C CA . GLU A 1 212 ? 22.403 7.928 -16.116 1.00 95.62 212 GLU A CA 1
ATOM 1655 C C . GLU A 1 212 ? 21.880 6.562 -15.639 1.00 95.62 212 GLU A C 1
ATOM 1657 O O . GLU A 1 212 ? 21.683 6.350 -14.443 1.00 95.62 212 GLU A O 1
ATOM 1662 N N . ALA A 1 213 ? 21.662 5.621 -16.563 1.00 96.06 213 ALA A N 1
ATOM 1663 C CA . ALA A 1 213 ? 21.118 4.306 -16.241 1.00 96.06 213 ALA A CA 1
ATOM 1664 C C . ALA A 1 213 ? 22.072 3.463 -15.377 1.00 96.06 213 ALA A C 1
ATOM 1666 O O . ALA A 1 213 ? 21.602 2.744 -14.499 1.00 96.06 213 ALA A O 1
ATOM 1667 N N . GLN A 1 214 ? 23.387 3.569 -15.593 1.00 96.06 214 GLN A N 1
ATOM 1668 C CA . GLN A 1 214 ? 24.407 2.885 -14.792 1.00 96.06 214 GLN A CA 1
ATOM 1669 C C . GLN A 1 214 ? 24.446 3.404 -13.353 1.00 96.06 214 GLN A C 1
ATOM 1671 O O . GLN A 1 214 ? 24.475 2.603 -12.418 1.00 96.06 214 GLN A O 1
ATOM 1676 N N . ASP A 1 215 ? 24.410 4.728 -13.169 1.00 95.94 215 ASP A N 1
ATOM 1677 C CA . ASP A 1 215 ? 24.357 5.339 -11.838 1.00 95.94 215 ASP A CA 1
ATOM 1678 C C . ASP A 1 215 ? 23.097 4.891 -11.081 1.00 95.94 215 ASP A C 1
ATOM 1680 O O . ASP A 1 215 ? 23.170 4.472 -9.925 1.00 95.94 215 ASP A O 1
ATOM 1684 N N . ILE A 1 216 ? 21.941 4.903 -11.749 1.00 96.12 216 ILE A N 1
ATOM 1685 C CA . ILE A 1 216 ? 20.668 4.511 -11.137 1.00 96.12 216 ILE A CA 1
ATOM 1686 C C . ILE A 1 216 ? 20.626 3.014 -10.801 1.00 96.12 216 ILE A C 1
ATOM 1688 O O . ILE A 1 216 ? 20.272 2.667 -9.675 1.00 96.12 216 ILE A O 1
ATOM 1692 N N . ASP A 1 217 ? 20.991 2.123 -11.728 1.00 96.06 217 ASP A N 1
ATOM 1693 C CA . ASP A 1 217 ? 20.964 0.665 -11.507 1.00 96.06 217 ASP A CA 1
ATOM 1694 C C . ASP A 1 217 ? 21.888 0.245 -10.350 1.00 96.06 217 ASP A C 1
ATOM 1696 O O . ASP A 1 217 ? 21.500 -0.552 -9.486 1.00 96.06 217 ASP A O 1
ATOM 1700 N N . LEU A 1 218 ? 23.077 0.854 -10.266 1.00 95.38 218 LEU A N 1
ATOM 1701 C CA . LEU A 1 218 ? 24.019 0.626 -9.171 1.00 95.38 218 LEU A CA 1
ATOM 1702 C C . LEU A 1 218 ? 23.394 0.957 -7.810 1.00 95.38 218 LEU A C 1
ATOM 1704 O O . LEU A 1 218 ? 23.472 0.154 -6.878 1.00 95.38 218 LEU A O 1
ATOM 1708 N N . HIS A 1 219 ? 22.756 2.124 -7.691 1.00 95.94 219 HIS A N 1
ATOM 1709 C CA . HIS A 1 219 ? 22.165 2.573 -6.432 1.00 95.94 219 HIS A CA 1
ATOM 1710 C C . HIS A 1 219 ? 20.865 1.830 -6.091 1.00 95.94 219 HIS A C 1
ATOM 1712 O O . HIS A 1 219 ? 20.675 1.439 -4.938 1.00 95.94 219 HIS A O 1
ATOM 1718 N N . LEU A 1 220 ? 19.987 1.574 -7.069 1.00 95.38 220 LEU A N 1
ATOM 1719 C CA . LEU A 1 220 ? 18.735 0.836 -6.857 1.00 95.38 220 LEU A CA 1
ATOM 1720 C C . LEU A 1 220 ? 18.967 -0.623 -6.450 1.00 95.38 220 LEU A C 1
ATOM 1722 O O . LEU A 1 220 ? 18.138 -1.196 -5.743 1.00 95.38 220 LEU A O 1
ATOM 1726 N N . THR A 1 221 ? 20.109 -1.215 -6.811 1.00 94.25 221 THR A N 1
ATOM 1727 C CA . THR A 1 221 ? 20.480 -2.566 -6.361 1.00 94.25 221 THR A CA 1
ATOM 1728 C C . THR A 1 221 ? 20.543 -2.670 -4.829 1.00 94.25 221 THR A C 1
ATOM 1730 O O . THR A 1 221 ? 20.203 -3.716 -4.276 1.00 94.25 221 THR A O 1
ATOM 1733 N N . ALA A 1 222 ? 20.864 -1.581 -4.115 1.00 95.12 222 ALA A N 1
ATOM 1734 C CA . ALA A 1 222 ? 20.837 -1.555 -2.648 1.00 95.12 222 ALA A CA 1
ATOM 1735 C C . ALA A 1 222 ? 19.429 -1.777 -2.060 1.00 95.12 222 ALA A C 1
ATOM 1737 O O . ALA A 1 222 ? 19.299 -2.221 -0.919 1.00 95.12 222 ALA A O 1
ATOM 1738 N N . LEU A 1 223 ? 18.370 -1.497 -2.829 1.00 95.62 223 LEU A N 1
ATOM 1739 C CA . LEU A 1 223 ? 16.980 -1.670 -2.408 1.00 95.62 223 LEU A CA 1
ATOM 1740 C C . LEU A 1 223 ? 16.493 -3.121 -2.542 1.00 95.62 223 LEU A C 1
ATOM 1742 O O . LEU A 1 223 ? 15.511 -3.494 -1.900 1.00 95.62 223 LEU A O 1
ATOM 1746 N N . GLN A 1 224 ? 17.187 -3.954 -3.324 1.00 95.25 224 GLN A N 1
ATOM 1747 C CA . GLN A 1 224 ? 16.766 -5.324 -3.615 1.00 95.25 224 GLN A CA 1
ATOM 1748 C C . GLN A 1 224 ? 16.624 -6.167 -2.337 1.00 95.25 224 GLN A C 1
ATOM 1750 O O . GLN A 1 224 ? 15.568 -6.748 -2.098 1.00 95.25 224 GLN A O 1
ATOM 1755 N N . GLN A 1 225 ? 17.644 -6.180 -1.475 1.00 95.50 225 GLN A N 1
ATOM 1756 C CA . GLN A 1 225 ? 17.626 -6.984 -0.250 1.00 95.50 225 GLN A CA 1
ATOM 1757 C C . GLN A 1 225 ? 16.556 -6.510 0.767 1.00 95.50 225 GLN A C 1
ATOM 1759 O O . GLN A 1 225 ? 15.812 -7.352 1.273 1.00 95.50 225 GLN A O 1
ATOM 1764 N N . PRO A 1 226 ? 16.411 -5.203 1.085 1.00 95.94 226 PRO A N 1
ATOM 1765 C CA . PRO A 1 226 ? 15.300 -4.720 1.908 1.00 95.94 226 PRO A CA 1
ATOM 1766 C C . PRO A 1 226 ? 13.914 -5.117 1.385 1.00 95.94 226 PRO A C 1
ATOM 1768 O O . PRO A 1 226 ? 13.058 -5.498 2.183 1.00 95.94 226 PRO A O 1
ATOM 1771 N N . LEU A 1 227 ? 13.693 -5.051 0.067 1.00 96.19 227 LEU A N 1
ATOM 1772 C CA . LEU A 1 227 ? 12.425 -5.449 -0.550 1.00 96.19 227 LEU A CA 1
ATOM 1773 C C . LEU A 1 227 ? 12.178 -6.952 -0.414 1.00 96.19 227 LEU A C 1
ATOM 1775 O O . LEU A 1 227 ? 11.088 -7.345 -0.014 1.00 96.19 227 LEU A O 1
ATOM 1779 N N . GLU A 1 228 ? 13.190 -7.781 -0.670 1.00 95.75 228 GLU A N 1
ATOM 1780 C CA . GLU A 1 228 ? 13.104 -9.236 -0.497 1.00 95.75 228 GLU A CA 1
ATOM 1781 C C . GLU A 1 228 ? 12.771 -9.617 0.955 1.00 95.75 228 GLU A C 1
ATOM 1783 O O . GLU A 1 228 ? 11.958 -10.510 1.185 1.00 95.75 228 GLU A O 1
ATOM 1788 N N . HIS A 1 229 ? 13.330 -8.914 1.948 1.00 95.81 229 HIS A N 1
ATOM 1789 C CA . HIS A 1 229 ? 12.972 -9.134 3.353 1.00 95.81 229 HIS A CA 1
ATOM 1790 C C . HIS A 1 229 ? 11.513 -8.775 3.658 1.00 95.81 229 HIS A C 1
ATOM 1792 O O . HIS A 1 229 ? 10.862 -9.501 4.406 1.00 95.81 229 HIS A O 1
ATOM 1798 N N . VAL A 1 230 ? 10.998 -7.669 3.107 1.00 96.25 230 VAL A N 1
ATOM 1799 C CA . VAL A 1 230 ? 9.589 -7.273 3.278 1.00 96.25 230 VAL A CA 1
ATOM 1800 C C . VAL A 1 230 ? 8.660 -8.278 2.600 1.00 96.25 230 VAL A C 1
ATOM 1802 O O . VAL A 1 230 ? 7.665 -8.683 3.193 1.00 96.25 230 VAL A O 1
ATOM 1805 N N . GLU A 1 231 ? 9.004 -8.730 1.396 1.00 94.81 231 GLU A N 1
ATOM 1806 C CA . GLU A 1 231 ? 8.234 -9.719 0.640 1.00 94.81 231 GLU A CA 1
ATOM 1807 C C . GLU A 1 231 ? 8.191 -11.097 1.307 1.00 94.81 231 GLU A C 1
ATOM 1809 O O . GLU A 1 231 ? 7.148 -11.748 1.305 1.00 94.81 231 GLU A O 1
ATOM 1814 N N . ALA A 1 232 ? 9.319 -11.543 1.865 1.00 94.81 232 ALA A N 1
ATOM 1815 C CA . ALA A 1 232 ? 9.440 -12.849 2.508 1.00 94.81 232 ALA A CA 1
ATOM 1816 C C . ALA A 1 232 ? 8.879 -12.878 3.938 1.00 94.81 232 ALA A C 1
ATOM 1818 O O . ALA A 1 232 ? 8.597 -13.956 4.467 1.00 94.81 232 ALA A O 1
ATOM 1819 N N . ALA A 1 233 ? 8.750 -11.721 4.590 1.00 95.31 233 ALA A N 1
ATOM 1820 C CA . ALA A 1 233 ? 8.215 -11.635 5.938 1.00 95.31 233 ALA A CA 1
ATOM 1821 C C . ALA A 1 233 ? 6.700 -11.875 5.965 1.00 95.31 233 ALA A C 1
ATOM 1823 O O . ALA A 1 233 ? 5.945 -11.439 5.099 1.00 95.31 233 ALA A O 1
ATOM 1824 N N . GLU A 1 234 ? 6.240 -12.520 7.037 1.00 94.50 234 GLU A N 1
ATOM 1825 C CA . GLU A 1 234 ? 4.825 -12.518 7.394 1.00 94.50 234 GLU A CA 1
ATOM 1826 C C . GLU A 1 234 ? 4.365 -11.073 7.622 1.00 94.50 234 GLU A C 1
ATOM 1828 O O . GLU A 1 234 ? 5.058 -10.307 8.299 1.00 94.50 234 GLU A O 1
ATOM 1833 N N . PHE A 1 235 ? 3.194 -10.702 7.099 1.00 96.06 235 PHE A N 1
ATOM 1834 C CA . PHE A 1 235 ? 2.746 -9.308 7.112 1.00 96.06 235 PHE A CA 1
ATOM 1835 C C . PHE A 1 235 ? 2.715 -8.700 8.526 1.00 96.06 235 PHE A C 1
ATOM 1837 O O . PHE A 1 235 ? 3.172 -7.577 8.726 1.00 96.06 235 PHE A O 1
ATOM 1844 N N . SER A 1 236 ? 2.297 -9.475 9.534 1.00 95.25 236 SER A N 1
ATOM 1845 C CA . SER A 1 236 ? 2.292 -9.086 10.957 1.00 95.25 236 SER A CA 1
ATOM 1846 C C . SER A 1 236 ? 3.669 -8.651 11.498 1.00 95.25 236 SER A C 1
ATOM 1848 O O . SER A 1 236 ? 3.752 -7.928 12.490 1.00 95.25 236 SER A O 1
ATOM 1850 N N . LYS A 1 237 ? 4.762 -9.049 10.831 1.00 96.00 237 LYS A N 1
ATOM 1851 C CA . LYS A 1 237 ? 6.162 -8.785 11.203 1.00 96.00 237 LYS A CA 1
ATOM 1852 C C . LYS A 1 237 ? 6.863 -7.796 10.268 1.00 96.00 237 LYS A C 1
ATOM 1854 O O . LYS A 1 237 ? 8.055 -7.550 10.442 1.00 96.00 237 LYS A O 1
ATOM 1859 N N . VAL A 1 238 ? 6.153 -7.195 9.310 1.00 96.75 238 VAL A N 1
ATOM 1860 C CA . VAL A 1 238 ? 6.729 -6.229 8.355 1.00 96.75 238 VAL A CA 1
ATOM 1861 C C . VAL A 1 238 ? 7.065 -4.889 9.019 1.00 96.75 238 VAL A C 1
ATOM 1863 O O . VAL A 1 238 ? 8.027 -4.236 8.620 1.00 96.75 238 VAL A O 1
ATOM 1866 N N . LYS A 1 239 ? 6.339 -4.490 10.075 1.00 96.56 239 LYS A N 1
ATOM 1867 C CA . LYS A 1 239 ? 6.501 -3.192 10.767 1.00 96.56 239 LYS A CA 1
ATOM 1868 C C . LYS A 1 239 ? 7.964 -2.763 11.026 1.00 96.56 239 LYS A C 1
ATOM 1870 O O . LYS A 1 239 ? 8.321 -1.658 10.618 1.00 96.56 239 LYS A O 1
ATOM 1875 N N . PRO A 1 240 ? 8.836 -3.581 11.655 1.00 96.75 240 PRO A N 1
ATOM 1876 C CA . PRO A 1 240 ? 10.234 -3.210 11.904 1.00 96.75 240 PRO A CA 1
ATOM 1877 C C . PRO A 1 240 ? 11.096 -3.064 10.638 1.00 96.75 240 PRO A C 1
ATOM 1879 O O . PRO A 1 240 ? 12.144 -2.427 10.701 1.00 96.75 240 PRO A O 1
ATOM 1882 N N . LEU A 1 241 ? 10.682 -3.626 9.498 1.00 97.12 241 LEU A N 1
ATOM 1883 C CA . LEU A 1 241 ? 11.429 -3.589 8.233 1.00 97.12 241 LEU A CA 1
ATOM 1884 C C . LEU A 1 241 ? 11.171 -2.307 7.424 1.00 97.12 241 LEU A C 1
ATOM 1886 O O . LEU A 1 241 ? 11.978 -1.945 6.566 1.00 97.12 241 LEU A O 1
ATOM 1890 N N . LEU A 1 242 ? 10.090 -1.583 7.730 1.00 96.81 242 LEU A N 1
ATOM 1891 C CA . LEU A 1 242 ? 9.681 -0.373 7.009 1.00 96.81 242 LEU A CA 1
ATOM 1892 C C . LEU A 1 242 ? 10.700 0.766 7.132 1.00 96.81 242 LEU A C 1
ATOM 1894 O O . LEU A 1 242 ? 11.020 1.433 6.149 1.00 96.81 242 LEU A O 1
ATOM 1898 N N . VAL A 1 243 ? 11.229 0.994 8.338 1.00 95.75 243 VAL A N 1
ATOM 1899 C CA . VAL A 1 243 ? 12.194 2.077 8.581 1.00 95.75 243 VAL A CA 1
ATOM 1900 C C . VAL A 1 243 ? 13.538 1.808 7.885 1.00 95.75 243 VAL A C 1
ATOM 1902 O O . VAL A 1 243 ? 14.028 2.722 7.221 1.00 95.75 243 VAL A O 1
ATOM 1905 N N . PRO A 1 244 ? 14.128 0.596 7.961 1.00 96.25 244 PRO A N 1
ATOM 1906 C CA . PRO A 1 244 ? 15.287 0.229 7.146 1.00 96.25 244 PRO A CA 1
ATOM 1907 C C . PRO A 1 244 ? 15.059 0.398 5.639 1.00 96.25 244 PRO A C 1
ATOM 1909 O O . PRO A 1 244 ? 15.920 0.952 4.962 1.00 96.25 244 PRO A O 1
ATOM 1912 N N . LEU A 1 245 ? 13.897 -0.016 5.118 1.00 97.56 245 LEU A N 1
ATOM 1913 C CA . LEU A 1 245 ? 13.555 0.156 3.703 1.00 97.56 245 LEU A CA 1
ATOM 1914 C C . LEU A 1 245 ? 13.569 1.639 3.301 1.00 97.56 245 LEU A C 1
ATOM 1916 O O . LEU A 1 245 ? 14.261 2.023 2.360 1.00 97.56 245 LEU A O 1
ATOM 1920 N N . LEU A 1 246 ? 12.855 2.489 4.046 1.00 97.19 246 LEU A N 1
ATOM 1921 C CA . LEU A 1 246 ? 12.810 3.933 3.793 1.00 97.19 246 LEU A CA 1
ATOM 1922 C C . LEU A 1 246 ? 14.182 4.592 3.949 1.00 97.19 246 LEU A C 1
ATOM 1924 O O . LEU A 1 246 ? 14.498 5.532 3.225 1.00 97.19 246 LEU A O 1
ATOM 1928 N N . HIS A 1 247 ? 15.017 4.092 4.861 1.00 95.88 247 HIS A N 1
ATOM 1929 C CA . HIS A 1 247 ? 16.378 4.587 5.010 1.00 95.88 247 HIS A CA 1
ATOM 1930 C C . HIS A 1 247 ? 17.197 4.385 3.732 1.00 95.88 247 HIS A C 1
ATOM 1932 O O . HIS A 1 247 ? 17.881 5.318 3.316 1.00 95.88 247 HIS A O 1
ATOM 1938 N N . VAL A 1 248 ? 17.080 3.223 3.083 1.00 97.06 248 VAL A N 1
ATOM 1939 C CA . VAL A 1 248 ? 17.743 2.960 1.798 1.00 97.06 248 VAL A CA 1
ATOM 1940 C C . VAL A 1 248 ? 17.186 3.862 0.695 1.00 97.06 248 VAL A C 1
ATOM 1942 O O . VAL A 1 248 ? 17.966 4.421 -0.069 1.00 97.06 248 VAL A O 1
ATOM 1945 N N . VAL A 1 249 ? 15.871 4.104 0.654 1.00 97.25 249 VAL A N 1
ATOM 1946 C CA . VAL A 1 249 ? 15.264 5.050 -0.305 1.00 97.25 249 VAL A CA 1
ATOM 1947 C C . VAL A 1 249 ? 15.819 6.470 -0.130 1.00 97.25 249 VAL A C 1
ATOM 1949 O O . VAL A 1 249 ? 16.218 7.106 -1.106 1.00 97.25 249 VAL A O 1
ATOM 1952 N N . CYS A 1 250 ? 15.892 6.972 1.106 1.00 96.06 250 CYS A N 1
ATOM 1953 C CA . CYS A 1 250 ? 16.476 8.282 1.397 1.00 96.06 250 CYS A CA 1
ATOM 1954 C C . CYS A 1 250 ? 17.974 8.337 1.076 1.00 96.06 250 CYS A C 1
ATOM 1956 O O . CYS A 1 250 ? 18.450 9.357 0.580 1.00 96.06 250 CYS A O 1
ATOM 1958 N N . TRP A 1 251 ? 18.704 7.248 1.328 1.00 95.06 251 TRP A N 1
ATOM 1959 C CA . TRP A 1 251 ? 20.113 7.145 0.968 1.00 95.06 251 TRP A CA 1
ATOM 1960 C C . TRP A 1 251 ? 20.301 7.242 -0.550 1.00 95.06 251 TRP A C 1
ATOM 1962 O O . TRP A 1 251 ? 21.061 8.098 -0.985 1.00 95.06 251 TRP A O 1
ATOM 1972 N N . ILE A 1 252 ? 19.541 6.475 -1.346 1.00 95.44 252 ILE A N 1
ATOM 1973 C CA . ILE A 1 252 ? 19.553 6.543 -2.821 1.00 95.44 252 ILE A CA 1
ATOM 1974 C C . ILE A 1 252 ? 19.239 7.965 -3.297 1.00 95.44 252 ILE A C 1
ATOM 1976 O O . ILE A 1 252 ? 19.916 8.488 -4.178 1.00 95.44 252 ILE A O 1
ATOM 1980 N N . TRP A 1 253 ? 18.240 8.621 -2.696 1.00 95.31 253 TRP A N 1
ATOM 1981 C CA . TRP A 1 253 ? 17.895 10.006 -3.026 1.00 95.31 253 TRP A CA 1
ATOM 1982 C C . TRP A 1 253 ? 19.048 10.987 -2.771 1.00 95.31 253 TRP A C 1
ATOM 1984 O O . TRP A 1 253 ? 19.232 11.933 -3.539 1.00 95.31 253 TRP A O 1
ATOM 1994 N N . ALA A 1 254 ? 19.812 10.793 -1.696 1.00 93.25 254 ALA A N 1
ATOM 1995 C CA . ALA A 1 254 ? 20.929 11.662 -1.351 1.00 93.25 254 ALA A CA 1
ATOM 1996 C C . ALA A 1 254 ? 22.172 11.395 -2.217 1.00 93.25 254 ALA A C 1
ATOM 1998 O O . ALA A 1 254 ? 22.819 12.358 -2.643 1.00 93.25 254 ALA A O 1
ATOM 1999 N N . SER A 1 255 ? 22.471 10.122 -2.503 1.00 91.50 255 SER A N 1
ATOM 2000 C CA . SER A 1 255 ? 23.699 9.676 -3.173 1.00 91.50 255 SER A CA 1
ATOM 2001 C C . SER A 1 255 ? 23.617 9.667 -4.702 1.00 91.50 255 SER A C 1
ATOM 2003 O O . SER A 1 255 ? 24.553 10.128 -5.352 1.00 91.50 255 SER A O 1
ATOM 2005 N N . CYS A 1 256 ? 22.507 9.219 -5.295 1.00 93.88 256 CYS A N 1
ATOM 2006 C CA . CYS A 1 256 ? 22.392 9.061 -6.745 1.00 93.88 256 CYS A CA 1
ATOM 2007 C C . CYS A 1 256 ? 21.966 10.368 -7.416 1.00 93.88 256 CYS A C 1
ATOM 2009 O O . CYS A 1 256 ? 20.810 10.781 -7.330 1.00 93.88 256 CYS A O 1
ATOM 2011 N N . GLN A 1 257 ? 22.884 11.027 -8.124 1.00 88.81 257 GLN A N 1
ATOM 2012 C CA . GLN A 1 257 ? 22.603 12.312 -8.768 1.00 88.81 257 GLN A CA 1
ATOM 2013 C C . GLN A 1 257 ? 21.468 12.211 -9.791 1.00 88.81 257 GLN A C 1
ATOM 2015 O O . GLN A 1 257 ? 20.611 13.095 -9.841 1.00 88.81 257 GLN A O 1
ATOM 2020 N N . HIS A 1 258 ? 21.457 11.131 -10.569 1.00 92.06 258 HIS A N 1
ATOM 2021 C CA . HIS A 1 258 ? 20.499 10.921 -11.645 1.00 92.06 258 HIS A CA 1
ATOM 2022 C C . HIS A 1 258 ? 19.123 10.463 -11.142 1.00 92.06 258 HIS A C 1
ATOM 2024 O O . HIS A 1 258 ? 18.109 10.747 -11.779 1.00 92.06 258 HIS A O 1
ATOM 2030 N N . TYR A 1 259 ? 19.042 9.799 -9.985 1.00 93.19 259 TYR A N 1
ATOM 2031 C CA . TYR A 1 259 ? 17.762 9.351 -9.432 1.00 93.19 259 TYR A CA 1
ATOM 2032 C C . TYR A 1 259 ? 17.031 10.420 -8.614 1.00 93.19 259 TYR A C 1
ATOM 2034 O O . TYR A 1 259 ? 15.823 10.297 -8.416 1.00 93.19 259 TYR A O 1
ATOM 2042 N N . SER A 1 260 ? 17.715 11.480 -8.158 1.00 91.81 260 SER A N 1
ATOM 2043 C CA . SER A 1 260 ? 17.120 12.567 -7.359 1.00 91.81 260 SER A CA 1
ATOM 2044 C C . SER A 1 260 ? 16.168 13.483 -8.155 1.00 91.81 260 SER A C 1
ATOM 2046 O O . SER A 1 260 ? 16.262 14.711 -8.100 1.00 91.81 260 SER A O 1
ATOM 2048 N N . VAL A 1 261 ? 15.246 12.892 -8.911 1.00 93.31 261 VAL A N 1
ATOM 2049 C CA . VAL A 1 261 ? 14.176 13.543 -9.661 1.00 93.31 261 VAL A CA 1
ATOM 2050 C C . VAL A 1 261 ? 12.850 13.228 -8.959 1.00 93.31 261 VAL A C 1
ATOM 2052 O O . VAL A 1 261 ? 12.513 12.049 -8.823 1.00 93.31 261 VAL A O 1
ATOM 2055 N N . PRO A 1 262 ? 12.062 14.240 -8.542 1.00 93.56 262 PRO A N 1
ATOM 2056 C CA . PRO A 1 262 ? 10.826 14.051 -7.778 1.00 93.56 262 PRO A CA 1
ATOM 2057 C C . PRO A 1 262 ? 9.879 12.978 -8.334 1.00 93.56 262 PRO A C 1
ATOM 2059 O O . PRO A 1 262 ? 9.399 12.131 -7.588 1.00 93.56 262 PRO A O 1
ATOM 2062 N N . LEU A 1 263 ? 9.650 12.967 -9.651 1.00 93.00 263 LEU A N 1
ATOM 2063 C CA . LEU A 1 263 ? 8.711 12.036 -10.286 1.00 93.00 263 LEU A CA 1
ATOM 2064 C C . LEU A 1 263 ? 9.177 10.571 -10.256 1.00 93.00 263 LEU A C 1
ATOM 2066 O O . LEU A 1 263 ? 8.343 9.687 -10.099 1.00 93.00 263 LEU A O 1
ATOM 2070 N N . ARG A 1 264 ? 10.487 10.302 -10.340 1.00 94.44 264 ARG A N 1
ATOM 2071 C CA . ARG A 1 264 ? 11.036 8.933 -10.234 1.00 94.44 264 ARG A CA 1
ATOM 2072 C C . ARG A 1 264 ? 10.863 8.382 -8.827 1.00 94.44 264 ARG A C 1
ATOM 2074 O O . ARG A 1 264 ? 10.462 7.240 -8.629 1.00 94.44 264 ARG A O 1
ATOM 2081 N N . LEU A 1 265 ? 11.093 9.238 -7.834 1.00 95.75 265 LEU A N 1
ATOM 2082 C CA . LEU A 1 265 ? 10.844 8.872 -6.450 1.00 95.75 265 LEU A CA 1
ATOM 2083 C C . LEU A 1 265 ? 9.352 8.600 -6.198 1.00 95.75 265 LEU A C 1
ATOM 2085 O O . LEU A 1 265 ? 9.031 7.637 -5.510 1.00 95.75 265 LEU A O 1
ATOM 2089 N N . VAL A 1 266 ? 8.444 9.394 -6.778 1.00 96.19 266 VAL A N 1
ATOM 2090 C CA . VAL A 1 266 ? 6.996 9.131 -6.694 1.00 96.19 266 VAL A CA 1
ATOM 2091 C C . VAL A 1 266 ? 6.652 7.744 -7.241 1.00 96.19 266 VAL A C 1
ATOM 2093 O O . VAL A 1 266 ? 5.939 7.018 -6.555 1.00 96.19 266 VAL A O 1
ATOM 2096 N N . VAL A 1 267 ? 7.185 7.362 -8.409 1.00 96.31 267 VAL A N 1
ATOM 2097 C CA . VAL A 1 267 ? 6.986 6.026 -9.004 1.00 96.31 267 VAL A CA 1
ATOM 2098 C C . VAL A 1 267 ? 7.382 4.931 -8.013 1.00 96.31 267 VAL A C 1
ATOM 2100 O O . VAL A 1 267 ? 6.544 4.119 -7.628 1.00 96.31 267 VAL A O 1
ATOM 2103 N N . LEU A 1 268 ? 8.612 4.971 -7.496 1.00 97.31 268 LEU A N 1
ATOM 2104 C CA . LEU A 1 268 ? 9.091 3.965 -6.546 1.00 97.31 268 LEU A CA 1
ATOM 2105 C C . LEU A 1 268 ? 8.257 3.912 -5.258 1.00 97.31 268 LEU A C 1
ATOM 2107 O O . LEU A 1 268 ? 7.941 2.832 -4.763 1.00 97.31 268 LEU A O 1
ATOM 2111 N N . LEU A 1 269 ? 7.889 5.065 -4.695 1.00 97.62 269 LEU A N 1
ATOM 2112 C CA . LEU A 1 269 ? 7.091 5.109 -3.470 1.00 97.62 269 LEU A CA 1
ATOM 2113 C C . LEU A 1 269 ? 5.662 4.589 -3.697 1.00 97.62 269 LEU A C 1
ATOM 2115 O O . LEU A 1 269 ? 5.130 3.903 -2.823 1.00 97.62 269 LEU A O 1
ATOM 2119 N N . GLN A 1 270 ? 5.055 4.867 -4.856 1.00 97.69 270 GLN A N 1
ATOM 2120 C CA . GLN A 1 270 ? 3.771 4.278 -5.249 1.00 97.69 270 GLN A CA 1
ATOM 2121 C C . GLN A 1 270 ? 3.883 2.758 -5.390 1.00 97.69 270 GLN A C 1
ATOM 2123 O O . GLN A 1 270 ? 3.031 2.034 -4.880 1.00 97.69 270 GLN A O 1
ATOM 2128 N N . GLU A 1 271 ? 4.948 2.262 -6.017 1.00 97.44 271 GLU A N 1
ATOM 2129 C CA . GLU A 1 271 ? 5.196 0.827 -6.139 1.00 97.44 271 GLU A CA 1
ATOM 2130 C C . GLU A 1 271 ? 5.382 0.154 -4.770 1.00 97.44 271 GLU A C 1
ATOM 2132 O O . GLU A 1 271 ? 4.823 -0.917 -4.528 1.00 97.44 271 GLU A O 1
ATOM 2137 N N . ILE A 1 272 ? 6.083 0.796 -3.825 1.00 98.12 272 ILE A N 1
ATOM 2138 C CA . ILE A 1 272 ? 6.216 0.291 -2.445 1.00 98.12 272 ILE A CA 1
ATOM 2139 C C . ILE A 1 272 ? 4.843 0.249 -1.759 1.00 98.12 272 ILE A C 1
ATOM 2141 O O . ILE A 1 272 ? 4.512 -0.749 -1.119 1.00 98.12 272 ILE A O 1
ATOM 2145 N N . CYS A 1 273 ? 4.013 1.286 -1.926 1.00 98.06 273 CYS A N 1
ATOM 2146 C CA . CYS A 1 273 ? 2.635 1.268 -1.426 1.00 98.06 273 CYS A CA 1
ATOM 2147 C C . CYS A 1 273 ? 1.841 0.103 -2.033 1.00 98.06 273 CYS A C 1
ATOM 2149 O O . CYS A 1 273 ? 1.115 -0.583 -1.318 1.00 98.06 273 CYS A O 1
ATOM 2151 N N . ASN A 1 274 ? 1.996 -0.151 -3.336 1.00 97.25 274 ASN A N 1
ATOM 2152 C CA . ASN A 1 274 ? 1.302 -1.235 -4.022 1.00 97.25 274 ASN A CA 1
ATOM 2153 C C . ASN A 1 274 ? 1.702 -2.608 -3.486 1.00 97.25 274 ASN A C 1
ATOM 2155 O O . ASN A 1 274 ? 0.818 -3.434 -3.260 1.00 97.25 274 ASN A O 1
ATOM 2159 N N . LEU A 1 275 ? 2.996 -2.824 -3.233 1.00 97.44 275 LEU A N 1
ATOM 2160 C CA . LEU A 1 275 ? 3.500 -4.042 -2.604 1.00 97.44 275 LEU A CA 1
ATOM 2161 C C . LEU A 1 275 ? 2.871 -4.255 -1.221 1.00 97.44 275 LEU A C 1
ATOM 2163 O O . LEU A 1 275 ? 2.354 -5.336 -0.943 1.00 97.44 275 LEU A O 1
ATOM 2167 N N . LEU A 1 276 ? 2.859 -3.221 -0.375 1.00 98.00 276 LEU A N 1
ATOM 2168 C CA . LEU A 1 276 ? 2.277 -3.316 0.966 1.00 98.00 276 LEU A CA 1
ATOM 2169 C C . LEU A 1 276 ? 0.769 -3.593 0.922 1.00 98.00 276 LEU A C 1
ATOM 2171 O O . LEU A 1 276 ? 0.288 -4.423 1.687 1.00 98.00 276 LEU A O 1
ATOM 2175 N N . ILE A 1 277 ? 0.028 -2.955 0.009 1.00 97.19 277 ILE A N 1
ATOM 2176 C CA . ILE A 1 277 ? -1.407 -3.217 -0.195 1.00 97.19 277 ILE A CA 1
ATOM 2177 C C . ILE A 1 277 ? -1.630 -4.662 -0.656 1.00 97.19 277 ILE A C 1
ATOM 2179 O O . ILE A 1 277 ? -2.523 -5.335 -0.149 1.00 97.19 277 ILE A O 1
ATOM 2183 N N . GLN A 1 278 ? -0.811 -5.162 -1.586 1.00 95.56 278 GLN A N 1
ATOM 2184 C CA . GLN A 1 278 ? -0.914 -6.538 -2.070 1.00 95.56 278 GLN A CA 1
ATOM 2185 C C . GLN A 1 278 ? -0.686 -7.547 -0.937 1.00 95.56 278 GLN A C 1
ATOM 2187 O O . GLN A 1 278 ? -1.480 -8.471 -0.774 1.00 95.56 278 GLN A O 1
ATOM 2192 N N . GLN A 1 279 ? 0.362 -7.371 -0.128 1.00 96.25 279 GLN A N 1
ATOM 2193 C CA . GLN A 1 279 ? 0.617 -8.266 1.004 1.00 96.25 279 GLN A CA 1
ATOM 2194 C C . GLN A 1 279 ? -0.458 -8.147 2.093 1.00 96.25 279 GLN A C 1
ATOM 2196 O O . GLN A 1 279 ? -0.836 -9.157 2.685 1.00 96.25 279 GLN A O 1
ATOM 2201 N N . ALA A 1 280 ? -0.979 -6.940 2.331 1.00 97.06 280 ALA A N 1
ATOM 2202 C CA . ALA A 1 280 ? -2.074 -6.710 3.266 1.00 97.06 280 ALA A CA 1
ATOM 2203 C C . ALA A 1 280 ? -3.346 -7.454 2.839 1.00 97.06 280 ALA A C 1
ATOM 2205 O O . ALA A 1 280 ? -3.967 -8.123 3.661 1.00 97.06 280 ALA A O 1
ATOM 2206 N N . ALA A 1 281 ? -3.708 -7.385 1.554 1.00 95.12 281 ALA A N 1
ATOM 2207 C CA . ALA A 1 281 ? -4.856 -8.103 1.007 1.00 95.12 281 ALA A CA 1
ATOM 2208 C C . ALA A 1 281 ? -4.694 -9.625 1.157 1.00 95.12 281 ALA A C 1
ATOM 2210 O O . ALA A 1 281 ? -5.617 -10.296 1.610 1.00 95.12 281 ALA A O 1
ATOM 2211 N N . VAL A 1 282 ? -3.499 -10.162 0.875 1.00 94.88 282 VAL A N 1
ATOM 2212 C CA . VAL A 1 282 ? -3.194 -11.590 1.085 1.00 94.88 282 VAL A CA 1
ATOM 2213 C C . VAL A 1 282 ? -3.317 -11.981 2.562 1.00 94.88 282 VAL A C 1
ATOM 2215 O O . VAL A 1 282 ? -3.890 -13.019 2.873 1.00 94.88 282 VAL A O 1
ATOM 2218 N N . TYR A 1 283 ? -2.821 -11.152 3.484 1.00 95.75 283 TYR A N 1
ATOM 2219 C CA . TYR A 1 283 ? -2.911 -11.414 4.924 1.00 95.75 283 TYR A CA 1
ATOM 2220 C C . TYR A 1 283 ? -4.353 -11.380 5.454 1.00 95.75 283 TYR A C 1
ATOM 2222 O O . TYR A 1 283 ? -4.709 -12.176 6.321 1.00 95.75 283 TYR A O 1
ATOM 2230 N N . LEU A 1 284 ? -5.182 -10.471 4.933 1.00 95.12 284 LEU A N 1
ATOM 2231 C CA . LEU A 1 284 ? -6.578 -10.322 5.349 1.00 95.12 284 LEU A CA 1
ATOM 2232 C C . LEU A 1 284 ? -7.494 -11.399 4.771 1.00 95.12 284 LEU A C 1
ATOM 2234 O O . LEU A 1 284 ? -8.463 -11.743 5.434 1.00 95.12 284 LEU A O 1
ATOM 2238 N N . THR A 1 285 ? -7.173 -11.939 3.588 1.00 91.38 285 THR A N 1
ATOM 2239 C CA . THR A 1 285 ? -8.001 -12.925 2.868 1.00 91.38 285 THR A CA 1
ATOM 2240 C C . THR A 1 285 ? -9.444 -12.418 2.687 1.00 91.38 285 THR A C 1
ATOM 2242 O O . THR A 1 285 ? -10.331 -12.757 3.471 1.00 91.38 285 THR A O 1
ATOM 2245 N N . PRO A 1 286 ? -9.714 -11.578 1.669 1.00 86.88 286 PRO A N 1
ATOM 2246 C CA . PRO A 1 286 ? -10.955 -10.805 1.609 1.00 86.88 286 PRO A CA 1
ATOM 2247 C C . PRO A 1 286 ? -12.238 -11.642 1.544 1.00 86.88 286 PRO A C 1
ATOM 2249 O O . PRO A 1 286 ? -13.274 -11.203 2.039 1.00 86.88 286 PRO A O 1
ATOM 2252 N N . GLU A 1 287 ? -12.162 -12.842 0.960 1.00 83.69 287 GLU A N 1
ATOM 2253 C CA . GLU A 1 287 ? -13.288 -13.775 0.803 1.00 83.69 287 GLU A CA 1
ATOM 2254 C C . GLU A 1 287 ? -13.831 -14.298 2.142 1.00 83.69 287 GLU A C 1
ATOM 2256 O O . GLU A 1 287 ? -15.030 -14.586 2.254 1.00 83.69 287 GLU A O 1
ATOM 2261 N N . ASP A 1 288 ? -12.953 -14.389 3.145 1.00 86.75 288 ASP A N 1
ATOM 2262 C CA . ASP A 1 288 ? -13.241 -14.937 4.471 1.00 86.75 288 ASP A CA 1
ATOM 2263 C C . ASP A 1 288 ? -13.312 -13.849 5.548 1.00 86.75 288 ASP A C 1
ATOM 2265 O O . ASP A 1 288 ? -13.806 -14.103 6.643 1.00 86.75 288 ASP A O 1
ATOM 2269 N N . LEU A 1 289 ? -12.872 -12.621 5.253 1.00 92.12 289 LEU A N 1
ATOM 2270 C CA . LEU A 1 289 ? -12.696 -11.567 6.254 1.00 92.12 289 LEU A CA 1
ATOM 2271 C C . LEU A 1 289 ? -13.975 -11.255 7.050 1.00 92.12 289 LEU A C 1
ATOM 2273 O O . LEU A 1 289 ? -13.909 -11.040 8.259 1.00 92.12 289 LEU A O 1
ATOM 2277 N N . LEU A 1 290 ? -15.133 -11.244 6.386 1.00 89.56 290 LEU A N 1
ATOM 2278 C CA . LEU A 1 290 ? -16.436 -10.997 7.020 1.00 89.56 290 LEU A CA 1
ATOM 2279 C C . LEU A 1 290 ? -17.126 -12.275 7.529 1.00 89.56 290 LEU A C 1
ATOM 2281 O O . LEU A 1 290 ? -18.144 -12.173 8.206 1.00 89.56 290 LEU A O 1
ATOM 2285 N N . LYS A 1 291 ? -16.612 -13.460 7.180 1.00 88.50 291 LYS A N 1
ATOM 2286 C CA . LYS A 1 291 ? -17.203 -14.771 7.515 1.00 88.50 291 LYS A CA 1
ATOM 2287 C C . LYS A 1 291 ? -16.488 -15.470 8.669 1.00 88.50 291 LYS A C 1
ATOM 2289 O O . LYS A 1 291 ? -17.091 -16.294 9.349 1.00 88.50 291 LYS A O 1
ATOM 2294 N N . ALA A 1 292 ? -15.198 -15.193 8.835 1.00 88.25 292 ALA A N 1
ATOM 2295 C CA . ALA A 1 292 ? -14.378 -15.714 9.914 1.00 88.25 292 ALA A CA 1
ATOM 2296 C C . ALA A 1 292 ? -14.804 -15.138 11.276 1.00 88.25 292 ALA A C 1
ATOM 2298 O O . ALA A 1 292 ? -15.675 -14.272 11.369 1.00 88.25 292 ALA A O 1
ATOM 2299 N N . GLU A 1 293 ? -14.175 -15.629 12.343 1.00 91.19 293 GLU A N 1
ATOM 2300 C CA . GLU A 1 293 ? -14.398 -15.132 13.700 1.00 91.19 293 GLU A CA 1
ATOM 2301 C C . GLU A 1 293 ? -14.112 -13.621 13.773 1.00 91.19 293 GLU A C 1
ATOM 2303 O O . GLU A 1 293 ? -13.038 -13.152 13.380 1.00 91.19 293 GLU A O 1
ATOM 2308 N N . VAL A 1 294 ? -15.094 -12.851 14.255 1.00 91.38 294 VAL A N 1
ATOM 2309 C CA . VAL A 1 294 ? -15.092 -11.381 14.193 1.00 91.38 294 VAL A CA 1
ATOM 2310 C C . VAL A 1 294 ? -13.891 -10.799 14.938 1.00 91.38 294 VAL A C 1
ATOM 2312 O O . VAL A 1 294 ? -13.250 -9.873 14.439 1.00 91.38 294 VAL A O 1
ATOM 2315 N N . GLU A 1 295 ? -13.546 -11.356 16.099 1.00 92.25 295 GLU A N 1
ATOM 2316 C CA . GLU A 1 295 ? -12.394 -10.963 16.908 1.00 92.25 295 GLU A CA 1
ATOM 2317 C C . GLU A 1 295 ? -11.066 -11.168 16.169 1.00 92.25 295 GLU A C 1
ATOM 2319 O O . GLU A 1 295 ? -10.203 -10.284 16.188 1.00 92.25 295 GLU A O 1
ATOM 2324 N N . GLU A 1 296 ? -10.900 -12.309 15.491 1.00 93.69 296 GLU A N 1
ATOM 2325 C CA . GLU A 1 296 ? -9.695 -12.611 14.713 1.00 93.69 296 GLU A CA 1
ATOM 2326 C C . GLU A 1 296 ? -9.571 -11.649 13.526 1.00 93.69 296 GLU A C 1
ATOM 2328 O O . GLU A 1 296 ? -8.523 -11.017 13.337 1.00 93.69 296 GLU A O 1
ATOM 2333 N N . SER A 1 297 ? -10.651 -11.486 12.755 1.00 95.12 297 SER A N 1
ATOM 2334 C CA . SER A 1 297 ? -10.709 -10.564 11.619 1.00 95.12 297 SER A CA 1
ATOM 2335 C C . SER A 1 297 ? -10.427 -9.122 12.038 1.00 95.12 297 SER A C 1
ATOM 2337 O O . SER A 1 297 ? -9.629 -8.433 11.396 1.00 95.12 297 SER A O 1
ATOM 2339 N N . LEU A 1 298 ? -11.013 -8.663 13.148 1.00 95.25 298 LEU A N 1
ATOM 2340 C CA . LEU A 1 298 ? -10.787 -7.320 13.677 1.00 95.25 298 LEU A CA 1
ATOM 2341 C C . LEU A 1 298 ? -9.324 -7.126 14.099 1.00 95.25 298 LEU A C 1
ATOM 2343 O O . LEU A 1 298 ? -8.729 -6.088 13.791 1.00 95.25 298 LEU A O 1
ATOM 2347 N N . GLY A 1 299 ? -8.724 -8.132 14.743 1.00 95.94 299 GLY A N 1
ATOM 2348 C CA . GLY A 1 299 ? -7.304 -8.144 15.088 1.00 95.94 299 GLY A CA 1
ATOM 2349 C C . GLY A 1 299 ? -6.411 -7.980 13.856 1.00 95.94 299 GLY A C 1
ATOM 2350 O O . GLY A 1 299 ? -5.554 -7.092 13.833 1.00 95.94 299 GLY A O 1
ATOM 2351 N N . LYS A 1 300 ? -6.663 -8.761 12.796 1.00 96.44 300 LYS A N 1
ATOM 2352 C CA . LYS A 1 300 ? -5.919 -8.668 11.528 1.00 96.44 300 LYS A CA 1
ATOM 2353 C C . LYS A 1 300 ? -6.063 -7.293 10.876 1.00 96.44 300 LYS A C 1
ATOM 2355 O O . LYS A 1 300 ? -5.053 -6.690 10.510 1.00 96.44 300 LYS A O 1
ATOM 2360 N N . VAL A 1 301 ? -7.285 -6.760 10.771 1.00 97.50 301 VAL A N 1
ATOM 2361 C CA . VAL A 1 301 ? -7.543 -5.422 10.201 1.00 97.50 301 VAL A CA 1
ATOM 2362 C C . VAL A 1 301 ? -6.816 -4.340 10.998 1.00 97.50 301 VAL A C 1
ATOM 2364 O O . VAL A 1 301 ? -6.191 -3.459 10.408 1.00 97.50 301 VAL A O 1
ATOM 2367 N N . GLN A 1 302 ? -6.824 -4.423 12.331 1.00 97.25 302 GLN A N 1
ATOM 2368 C CA . GLN A 1 302 ? -6.126 -3.469 13.191 1.00 97.25 302 GLN A CA 1
ATOM 2369 C C . GLN A 1 302 ? -4.603 -3.535 13.017 1.00 97.25 302 GLN A C 1
ATOM 2371 O O . GLN A 1 302 ? -3.955 -2.485 12.982 1.00 97.25 302 GLN A O 1
ATOM 2376 N N . THR A 1 303 ? -4.033 -4.737 12.874 1.00 97.75 303 THR A N 1
ATOM 2377 C CA . THR A 1 303 ? -2.612 -4.922 12.545 1.00 97.75 303 THR A CA 1
ATOM 2378 C C . THR A 1 303 ? -2.277 -4.302 11.191 1.00 97.75 303 THR A C 1
ATOM 2380 O O . THR A 1 303 ? -1.307 -3.553 11.090 1.00 97.75 303 THR A O 1
ATOM 2383 N N . VAL A 1 304 ? -3.094 -4.542 10.160 1.00 98.25 304 VAL A N 1
ATOM 2384 C CA . VAL A 1 304 ? -2.877 -3.947 8.834 1.00 98.25 304 VAL A CA 1
ATOM 2385 C C . VAL A 1 304 ? -2.931 -2.432 8.873 1.00 98.25 304 VAL A C 1
ATOM 2387 O O . VAL A 1 304 ? -2.014 -1.768 8.385 1.00 98.25 304 VAL A O 1
ATOM 2390 N N . PHE A 1 305 ? -3.968 -1.887 9.497 1.00 97.88 305 PHE A N 1
ATOM 2391 C CA . PHE A 1 305 ? -4.146 -0.451 9.624 1.00 97.88 305 PHE A CA 1
ATOM 2392 C C . PHE A 1 305 ? -2.956 0.213 10.333 1.00 97.88 305 PHE A C 1
ATOM 2394 O O . PHE A 1 305 ? -2.447 1.233 9.866 1.00 97.88 305 PHE A O 1
ATOM 2401 N N . ASP A 1 306 ? -2.473 -0.382 11.427 1.00 97.94 306 ASP A N 1
ATOM 2402 C CA . ASP A 1 306 ? -1.316 0.108 12.182 1.00 97.94 306 ASP A CA 1
ATOM 2403 C C . ASP A 1 306 ? -0.018 0.071 11.357 1.00 97.94 306 ASP A C 1
ATOM 2405 O O . ASP A 1 306 ? 0.721 1.057 11.328 1.00 97.94 306 ASP A O 1
ATOM 2409 N N . ILE A 1 307 ? 0.252 -1.021 10.635 1.00 98.31 307 ILE A N 1
ATOM 2410 C CA . ILE A 1 307 ? 1.461 -1.161 9.807 1.00 98.31 307 ILE A CA 1
ATOM 2411 C C . ILE A 1 307 ? 1.471 -0.134 8.670 1.00 98.31 307 ILE A C 1
ATOM 2413 O O . ILE A 1 307 ? 2.467 0.569 8.487 1.00 98.31 307 ILE A O 1
ATOM 2417 N N . LEU A 1 308 ? 0.366 -0.007 7.934 1.00 98.31 308 LEU A N 1
ATOM 2418 C CA . LEU A 1 308 ? 0.257 0.931 6.813 1.00 98.31 308 LEU A CA 1
ATOM 2419 C C . LEU A 1 308 ? 0.298 2.395 7.279 1.00 98.31 308 LEU A C 1
ATOM 2421 O O . LEU A 1 308 ? 0.980 3.220 6.667 1.00 98.31 308 LEU A O 1
ATOM 2425 N N . SER A 1 309 ? -0.354 2.712 8.402 1.00 97.44 309 SER A N 1
ATOM 2426 C CA . SER A 1 309 ? -0.285 4.046 9.015 1.00 97.44 309 SER A CA 1
ATOM 2427 C C . SER A 1 309 ? 1.127 4.370 9.508 1.00 97.44 309 SER A C 1
ATOM 2429 O O . SER A 1 309 ? 1.611 5.486 9.317 1.00 97.44 309 SER A O 1
ATOM 2431 N N . THR A 1 310 ? 1.825 3.382 10.078 1.00 97.44 310 THR A N 1
ATOM 2432 C CA . THR A 1 310 ? 3.228 3.517 10.494 1.00 97.44 310 THR A CA 1
ATOM 2433 C C . THR A 1 310 ? 4.137 3.773 9.296 1.00 97.44 310 THR A C 1
ATOM 2435 O O . THR A 1 310 ? 4.990 4.651 9.369 1.00 97.44 310 THR A O 1
ATOM 2438 N N . PHE A 1 311 ? 3.947 3.061 8.179 1.00 98.12 311 PHE A N 1
ATOM 2439 C CA . PHE A 1 311 ? 4.692 3.316 6.944 1.00 98.12 311 PHE A CA 1
ATOM 2440 C C . PHE A 1 311 ? 4.498 4.757 6.455 1.00 98.12 311 PHE A C 1
ATOM 2442 O O . PHE A 1 311 ? 5.479 5.459 6.206 1.00 98.12 311 PHE A O 1
ATOM 2449 N N . LYS A 1 312 ? 3.241 5.217 6.371 1.00 97.44 312 LYS A N 1
ATOM 2450 C CA . LYS A 1 312 ? 2.905 6.582 5.943 1.00 97.44 312 LYS A CA 1
ATOM 2451 C C . LYS A 1 312 ? 3.551 7.635 6.849 1.00 97.44 312 LYS A C 1
ATOM 2453 O O . LYS A 1 312 ? 4.185 8.564 6.351 1.00 97.44 312 LYS A O 1
ATOM 2458 N N . GLY A 1 313 ? 3.435 7.464 8.167 1.00 97.38 313 GLY A N 1
ATOM 2459 C CA . GLY A 1 313 ? 4.050 8.354 9.154 1.00 97.38 313 GLY A CA 1
ATOM 2460 C C . GLY A 1 313 ? 5.577 8.374 9.058 1.00 97.38 313 GLY A C 1
ATOM 2461 O O . GLY A 1 313 ? 6.171 9.448 9.002 1.00 97.38 313 GLY A O 1
ATOM 2462 N N . ALA A 1 314 ? 6.208 7.202 8.954 1.00 97.12 314 ALA A N 1
ATOM 2463 C CA . ALA A 1 314 ? 7.658 7.079 8.827 1.00 97.12 314 ALA A CA 1
ATOM 2464 C C . ALA A 1 314 ? 8.189 7.726 7.538 1.00 97.12 314 ALA A C 1
ATOM 2466 O O . ALA A 1 314 ? 9.261 8.329 7.551 1.00 97.12 314 ALA A O 1
ATOM 2467 N N . LEU A 1 315 ? 7.454 7.637 6.426 1.00 97.00 315 LEU A N 1
ATOM 2468 C CA . LEU A 1 315 ? 7.831 8.286 5.170 1.00 97.00 315 LEU A CA 1
ATOM 2469 C C . LEU A 1 315 ? 7.813 9.813 5.307 1.00 97.00 315 LEU A C 1
ATOM 2471 O O . LEU A 1 315 ? 8.791 10.463 4.939 1.00 97.00 315 LEU A O 1
ATOM 2475 N N . GLU A 1 316 ? 6.748 10.388 5.869 1.00 95.88 316 GLU A N 1
ATOM 2476 C CA . GLU A 1 316 ? 6.655 11.842 6.076 1.00 95.88 316 GLU A CA 1
ATOM 2477 C C . GLU A 1 316 ? 7.684 12.348 7.101 1.00 95.88 316 GLU A C 1
ATOM 2479 O O . GLU A 1 316 ? 8.298 13.398 6.905 1.00 95.88 316 GLU A O 1
ATOM 2484 N N . GLU A 1 317 ? 7.962 11.576 8.155 1.00 95.69 317 GLU A N 1
ATOM 2485 C CA . GLU A 1 317 ? 9.036 11.883 9.104 1.00 95.69 317 GLU A CA 1
ATOM 2486 C C . GLU A 1 317 ? 10.406 11.920 8.409 1.00 95.69 317 GLU A C 1
ATOM 2488 O O . GLU A 1 317 ? 11.197 12.845 8.615 1.00 95.69 317 GLU A O 1
ATOM 2493 N N . ARG A 1 318 ? 10.701 10.937 7.550 1.00 93.94 318 ARG A N 1
ATOM 2494 C CA . ARG A 1 318 ? 11.956 10.887 6.785 1.00 93.94 318 ARG A CA 1
ATOM 2495 C C . ARG A 1 318 ? 12.056 12.027 5.784 1.00 93.94 318 ARG A C 1
ATOM 2497 O O . ARG A 1 318 ? 13.121 12.626 5.662 1.00 93.94 318 ARG A O 1
ATOM 2504 N N . ARG A 1 319 ? 10.945 12.367 5.132 1.00 94.00 319 ARG A N 1
ATOM 2505 C CA . ARG A 1 319 ? 10.837 13.517 4.235 1.00 94.00 319 ARG A CA 1
ATOM 2506 C C . ARG A 1 319 ? 11.157 14.834 4.945 1.00 94.00 319 ARG A C 1
ATOM 2508 O O . ARG A 1 319 ? 11.863 15.667 4.381 1.00 94.00 319 ARG A O 1
ATOM 2515 N N . ALA A 1 320 ? 10.679 15.016 6.175 1.00 93.69 320 ALA A N 1
ATOM 2516 C CA . ALA A 1 320 ? 10.986 16.195 6.984 1.00 93.69 320 ALA A CA 1
ATOM 2517 C C . ALA A 1 320 ? 12.457 16.236 7.444 1.00 93.69 320 ALA A C 1
ATOM 2519 O O . ALA A 1 320 ? 13.030 17.312 7.596 1.00 93.69 320 ALA A O 1
ATOM 2520 N N . ASN A 1 321 ? 13.084 15.069 7.622 1.00 93.25 321 ASN A N 1
ATOM 2521 C CA . ASN A 1 321 ? 14.430 14.918 8.180 1.00 93.25 321 ASN A CA 1
ATOM 2522 C C . ASN A 1 321 ? 15.502 14.518 7.146 1.00 93.25 321 ASN A C 1
ATOM 2524 O O . ASN A 1 321 ? 16.525 13.933 7.509 1.00 93.25 321 ASN A O 1
ATOM 2528 N N . LEU A 1 322 ? 15.319 14.855 5.863 1.00 92.94 322 LEU A N 1
ATOM 2529 C CA . LEU A 1 322 ? 16.264 14.491 4.793 1.00 92.94 322 LEU A CA 1
ATOM 2530 C C . LEU A 1 322 ? 17.687 15.008 5.021 1.00 92.94 322 LEU A C 1
ATOM 2532 O O . LEU A 1 322 ? 18.637 14.381 4.568 1.00 92.94 322 LEU A O 1
ATOM 2536 N N . GLN A 1 323 ? 17.844 16.105 5.763 1.00 91.00 323 GLN A N 1
ATOM 2537 C CA . GLN A 1 323 ? 19.140 16.691 6.119 1.00 91.00 323 GLN A CA 1
ATOM 2538 C C . GLN A 1 323 ? 20.124 15.705 6.772 1.00 91.00 323 GLN A C 1
ATOM 2540 O O . GLN A 1 323 ? 21.326 15.890 6.647 1.00 91.00 323 GLN A O 1
ATOM 2545 N N . VAL A 1 324 ? 19.633 14.641 7.420 1.00 92.88 324 VAL A N 1
ATOM 2546 C CA . VAL A 1 324 ? 20.467 13.605 8.061 1.00 92.88 324 VAL A CA 1
ATOM 2547 C C . VAL A 1 324 ? 21.323 12.829 7.050 1.00 92.88 324 VAL A C 1
ATOM 2549 O O . VAL A 1 324 ? 22.336 12.247 7.423 1.00 92.88 324 VAL A O 1
ATOM 2552 N N . TYR A 1 325 ? 20.931 12.818 5.775 1.00 91.62 325 TYR A N 1
ATOM 2553 C CA . TYR A 1 325 ? 21.613 12.081 4.708 1.00 91.62 325 TYR A CA 1
ATOM 2554 C C . TYR A 1 325 ? 22.639 12.925 3.938 1.00 91.62 325 TYR A C 1
ATOM 2556 O O . TYR A 1 325 ? 23.216 12.441 2.968 1.00 91.62 325 TYR A O 1
ATOM 2564 N N . TYR A 1 326 ? 22.846 14.179 4.343 1.00 91.38 326 TYR A N 1
ATOM 2565 C CA . TYR A 1 326 ? 23.754 15.117 3.688 1.00 91.38 326 TYR A CA 1
ATOM 2566 C C . TYR A 1 326 ? 24.863 15.548 4.644 1.00 91.38 326 TYR A C 1
ATOM 2568 O O . TYR A 1 326 ? 24.669 15.616 5.858 1.00 91.38 326 TYR A O 1
ATOM 2576 N N . GLU A 1 327 ? 26.021 15.882 4.082 1.00 88.25 327 GLU A N 1
ATOM 2577 C CA . GLU A 1 327 ? 27.138 16.408 4.863 1.00 88.25 327 GLU A CA 1
ATOM 2578 C C . GLU A 1 327 ? 26.842 17.832 5.376 1.00 88.25 327 GLU A C 1
ATOM 2580 O O . GLU A 1 327 ? 26.132 18.602 4.711 1.00 88.25 327 GLU A O 1
ATOM 2585 N N . PRO A 1 328 ? 27.401 18.242 6.533 1.00 84.94 328 PRO A N 1
ATOM 2586 C CA . PRO A 1 328 ? 27.214 19.590 7.059 1.00 84.94 328 PRO A CA 1
ATOM 2587 C C . PRO A 1 328 ? 27.628 20.667 6.044 1.00 84.94 328 PRO A C 1
ATOM 2589 O O . PRO A 1 328 ? 28.774 20.725 5.604 1.00 84.94 328 PRO A O 1
ATOM 2592 N N . GLY A 1 329 ? 26.690 21.550 5.689 1.00 80.38 329 GLY A N 1
ATOM 2593 C CA . GLY A 1 329 ? 26.910 22.634 4.722 1.00 80.38 329 GLY A CA 1
ATOM 2594 C C . GLY A 1 329 ? 26.595 22.278 3.264 1.00 80.38 329 GLY A C 1
ATOM 2595 O O . GLY A 1 329 ? 26.623 23.165 2.412 1.00 80.38 329 GLY A O 1
ATOM 2596 N N . GLN A 1 330 ? 26.245 21.024 2.966 1.00 87.81 330 GLN A N 1
ATOM 2597 C CA . GLN A 1 330 ? 25.748 20.630 1.651 1.00 87.81 330 GLN A CA 1
ATOM 2598 C C . GLN A 1 330 ? 24.289 21.077 1.461 1.00 87.81 330 GLN A C 1
ATOM 2600 O O . GLN A 1 330 ? 23.471 21.018 2.381 1.00 87.81 330 GLN A O 1
ATOM 2605 N N . GLN A 1 331 ? 23.939 21.508 0.247 1.00 86.50 331 GLN A N 1
ATOM 2606 C CA . GLN A 1 331 ? 22.552 21.821 -0.091 1.00 86.50 331 GLN A CA 1
ATOM 2607 C C . GLN A 1 331 ? 21.710 20.537 -0.131 1.00 86.50 331 GLN A C 1
ATOM 2609 O O . GLN A 1 331 ? 21.946 19.645 -0.947 1.00 86.50 331 GLN A O 1
ATOM 2614 N N . VAL A 1 332 ? 20.700 20.471 0.736 1.00 89.38 332 VAL A N 1
ATOM 2615 C CA . VAL A 1 332 ? 19.756 19.351 0.821 1.00 89.38 332 VAL A CA 1
ATOM 2616 C C . VAL A 1 332 ? 18.765 19.434 -0.339 1.00 89.38 332 VAL A C 1
ATOM 2618 O O . VAL A 1 332 ? 18.087 20.448 -0.514 1.00 89.38 332 VAL A O 1
ATOM 2621 N N . ARG A 1 333 ? 18.653 18.360 -1.126 1.00 89.81 333 ARG A N 1
ATOM 2622 C CA . ARG A 1 333 ? 17.634 18.242 -2.179 1.00 89.81 333 ARG A CA 1
ATOM 2623 C C . ARG A 1 333 ? 16.328 17.773 -1.541 1.00 89.81 333 ARG A C 1
ATOM 2625 O O . ARG A 1 333 ? 16.270 16.672 -0.998 1.00 89.81 333 ARG A O 1
ATOM 2632 N N . SER A 1 334 ? 15.292 18.605 -1.579 1.00 90.31 334 SER A N 1
ATOM 2633 C CA . SER A 1 334 ? 13.989 18.292 -0.986 1.00 90.31 334 SER A CA 1
ATOM 2634 C C . SER A 1 334 ? 13.157 17.366 -1.875 1.00 90.31 334 SER A C 1
ATOM 2636 O O . SER A 1 334 ? 13.273 17.364 -3.099 1.00 90.31 334 SER A O 1
ATOM 2638 N N . TRP A 1 335 ? 12.266 16.596 -1.251 1.00 93.25 335 TRP A N 1
ATOM 2639 C CA . TRP A 1 335 ? 11.215 15.867 -1.963 1.00 93.25 335 TRP A CA 1
ATOM 2640 C C . TRP A 1 335 ? 10.094 16.835 -2.341 1.00 93.25 335 TRP A C 1
ATOM 2642 O O . TRP A 1 335 ? 9.171 17.076 -1.554 1.00 93.25 335 TRP A O 1
ATOM 2652 N N . ASP A 1 336 ? 10.204 17.421 -3.528 1.00 92.12 336 ASP A N 1
ATOM 2653 C CA . ASP A 1 336 ? 9.278 18.439 -4.024 1.00 92.12 336 ASP A CA 1
ATOM 2654 C C . ASP A 1 336 ? 8.133 17.831 -4.849 1.00 92.12 336 ASP A C 1
ATOM 2656 O O . ASP A 1 336 ? 8.134 17.828 -6.078 1.00 92.12 336 ASP A O 1
ATOM 2660 N N . PHE A 1 337 ? 7.166 17.233 -4.154 1.00 94.81 337 PHE A N 1
ATOM 2661 C CA . PHE A 1 337 ? 5.921 16.736 -4.744 1.00 94.81 337 PHE A CA 1
ATOM 2662 C C . PHE A 1 337 ? 4.804 16.658 -3.693 1.00 94.81 337 PHE A C 1
ATOM 2664 O O . PHE A 1 337 ? 5.070 16.422 -2.515 1.00 94.81 337 PHE A O 1
ATOM 2671 N N . PRO A 1 338 ? 3.524 16.832 -4.052 1.00 94.38 338 PRO A N 1
ATOM 2672 C CA . PRO A 1 338 ? 2.441 16.701 -3.082 1.00 94.38 338 PRO A CA 1
ATOM 2673 C C . PRO A 1 338 ? 2.239 15.233 -2.670 1.00 94.38 338 PRO A C 1
ATOM 2675 O O . PRO A 1 338 ? 2.200 14.348 -3.525 1.00 94.38 338 PRO A O 1
ATOM 2678 N N . SER A 1 339 ? 2.033 14.976 -1.372 1.00 94.31 339 SER A N 1
ATOM 2679 C CA . SER A 1 339 ? 1.925 13.617 -0.804 1.00 94.3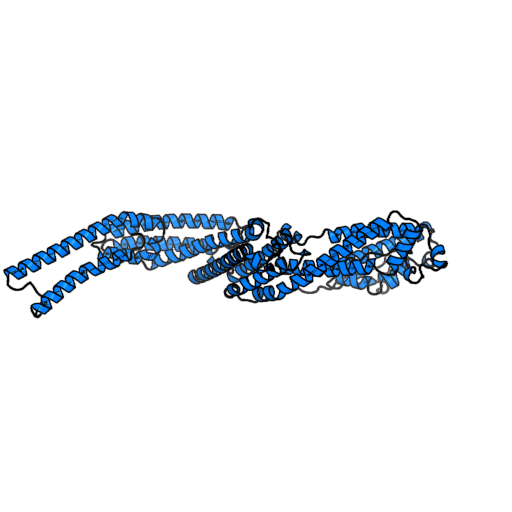1 339 SER A CA 1
ATOM 2680 C C . SER A 1 339 ? 0.814 12.773 -1.438 1.00 94.31 339 SER A C 1
ATOM 2682 O O . SER A 1 339 ? 0.936 11.555 -1.530 1.00 94.31 339 SER A O 1
ATOM 2684 N N . ARG A 1 340 ? -0.236 13.420 -1.967 1.00 94.94 340 ARG A N 1
ATOM 2685 C CA . ARG A 1 340 ? -1.320 12.760 -2.713 1.00 94.94 340 ARG A CA 1
ATOM 2686 C C . ARG A 1 340 ? -0.828 11.946 -3.912 1.00 94.94 340 ARG A C 1
ATOM 2688 O O . ARG A 1 340 ? -1.472 10.969 -4.262 1.00 94.94 340 ARG A O 1
ATOM 2695 N N . LEU A 1 341 ? 0.285 12.339 -4.544 1.00 94.88 341 LEU A N 1
ATOM 2696 C CA . LEU A 1 341 ? 0.830 11.583 -5.673 1.00 94.88 341 LEU A CA 1
ATOM 2697 C C . LEU A 1 341 ? 1.328 10.212 -5.226 1.00 94.88 341 LEU A C 1
ATOM 2699 O O . LEU A 1 341 ? 1.187 9.262 -5.974 1.00 94.88 341 LEU A O 1
ATOM 2703 N N . VAL A 1 342 ? 1.842 10.085 -4.005 1.00 96.38 342 VAL A N 1
ATOM 2704 C CA . VAL A 1 342 ? 2.291 8.798 -3.463 1.00 96.38 342 VAL A CA 1
ATOM 2705 C C . VAL A 1 342 ? 1.129 8.040 -2.825 1.00 96.38 342 VAL A C 1
ATOM 2707 O O . VAL A 1 342 ? 0.936 6.858 -3.092 1.00 96.38 342 VAL A O 1
ATOM 2710 N N . PHE A 1 343 ? 0.335 8.722 -1.997 1.00 97.25 343 PHE A N 1
ATOM 2711 C CA . PHE A 1 343 ? -0.580 8.052 -1.076 1.00 97.25 343 PHE A CA 1
ATOM 2712 C C . PHE A 1 343 ? -2.019 7.897 -1.558 1.00 97.25 343 PHE A C 1
ATOM 2714 O O . PHE A 1 343 ? -2.766 7.227 -0.863 1.00 97.25 343 PHE A O 1
ATOM 2721 N N . ALA A 1 344 ? -2.435 8.438 -2.710 1.00 95.94 344 ALA A N 1
ATOM 2722 C CA . ALA A 1 344 ? -3.848 8.399 -3.124 1.00 95.94 344 ALA A CA 1
ATOM 2723 C C . ALA A 1 344 ? -4.491 7.002 -2.994 1.00 95.94 344 ALA A C 1
ATOM 2725 O O . ALA A 1 344 ? -5.523 6.857 -2.344 1.00 95.94 344 ALA A O 1
ATOM 2726 N N . ARG A 1 345 ? -3.842 5.965 -3.542 1.00 95.44 345 ARG A N 1
ATOM 2727 C CA . ARG A 1 345 ? -4.333 4.579 -3.462 1.00 95.44 345 ARG A CA 1
ATOM 2728 C C . ARG A 1 345 ? -4.249 4.000 -2.045 1.00 95.44 345 ARG A C 1
ATOM 2730 O O . ARG A 1 345 ? -5.173 3.313 -1.620 1.00 95.44 345 ARG A O 1
ATOM 2737 N N . LEU A 1 346 ? -3.166 4.281 -1.316 1.00 97.44 346 LEU A N 1
ATOM 2738 C CA . LEU A 1 346 ? -2.996 3.832 0.070 1.00 97.44 346 LEU A CA 1
ATOM 2739 C C . LEU A 1 346 ? -4.064 4.438 0.989 1.00 97.44 346 LEU A C 1
ATOM 2741 O O . LEU A 1 346 ? -4.613 3.737 1.829 1.00 97.44 346 LEU A O 1
ATOM 2745 N N . ASP A 1 347 ? -4.390 5.712 0.795 1.00 97.75 347 ASP A N 1
ATOM 2746 C CA . ASP A 1 347 ? -5.393 6.438 1.570 1.00 97.75 347 ASP A CA 1
ATOM 2747 C C . ASP A 1 347 ? -6.796 5.897 1.299 1.00 97.75 347 ASP A C 1
ATOM 2749 O O . ASP A 1 347 ? -7.548 5.665 2.242 1.00 97.75 347 ASP A O 1
ATOM 2753 N N . SER A 1 348 ? -7.129 5.605 0.036 1.00 96.50 348 SER A N 1
ATOM 2754 C CA . SER A 1 348 ? -8.382 4.914 -0.300 1.00 96.50 348 SER A CA 1
ATOM 2755 C C . SER A 1 348 ? -8.460 3.522 0.339 1.00 96.50 348 SER A C 1
ATOM 2757 O O . SER A 1 348 ? -9.501 3.142 0.870 1.00 96.50 348 SER A O 1
ATOM 2759 N N . PHE A 1 349 ? -7.351 2.775 0.358 1.00 97.50 349 PHE A N 1
ATOM 2760 C CA . PHE A 1 349 ? -7.285 1.472 1.022 1.00 97.50 349 PHE A CA 1
ATOM 2761 C C . PHE A 1 349 ? -7.445 1.571 2.543 1.00 97.50 349 PHE A C 1
ATOM 2763 O O . PHE A 1 349 ? -8.218 0.816 3.124 1.00 97.50 349 PHE A O 1
ATOM 2770 N N . LEU A 1 350 ? -6.797 2.541 3.191 1.00 97.69 350 LEU A N 1
ATOM 2771 C CA . LEU A 1 350 ? -6.971 2.811 4.621 1.00 97.69 350 LEU A CA 1
ATOM 2772 C C . LEU A 1 350 ? -8.420 3.190 4.963 1.00 97.69 350 LEU A C 1
ATOM 2774 O O . LEU A 1 350 ? -8.958 2.674 5.937 1.00 97.69 350 LEU A O 1
ATOM 2778 N N . GLN A 1 351 ? -9.081 4.014 4.144 1.00 96.12 351 GLN A N 1
ATOM 2779 C CA . GLN A 1 351 ? -10.501 4.351 4.324 1.00 96.12 351 GLN A CA 1
ATOM 2780 C C . GLN A 1 351 ? -11.416 3.125 4.186 1.00 96.12 351 GLN A C 1
ATOM 2782 O O . GLN A 1 351 ? -12.358 2.950 4.968 1.00 96.12 351 GLN A O 1
ATOM 2787 N N . ARG A 1 352 ? -11.130 2.235 3.226 1.00 95.88 352 ARG A N 1
ATOM 2788 C CA . ARG A 1 352 ? -11.851 0.962 3.097 1.00 95.88 352 ARG A CA 1
ATOM 2789 C C . ARG A 1 352 ? -11.642 0.087 4.335 1.00 95.88 352 ARG A C 1
ATOM 2791 O O . ARG A 1 352 ? -12.617 -0.440 4.866 1.00 95.88 352 ARG A O 1
ATOM 2798 N N . LEU A 1 353 ? -10.412 -0.007 4.846 1.00 96.56 353 LEU A N 1
ATOM 2799 C CA . LEU A 1 353 ? -10.109 -0.734 6.083 1.00 96.56 353 LEU A CA 1
ATOM 2800 C C . LEU A 1 353 ? -10.820 -0.144 7.305 1.00 96.56 353 LEU A C 1
ATOM 2802 O O . LEU A 1 353 ? -11.306 -0.911 8.129 1.00 96.56 353 LEU A O 1
ATOM 2806 N N . GLU A 1 354 ? -10.928 1.181 7.432 1.00 95.75 354 GLU A N 1
ATOM 2807 C CA . GLU A 1 354 ? -11.711 1.815 8.507 1.00 95.75 354 GLU A CA 1
ATOM 2808 C C . GLU A 1 354 ? -13.192 1.452 8.422 1.00 95.75 354 GLU A C 1
ATOM 2810 O O . GLU A 1 354 ? -13.814 1.161 9.443 1.00 95.75 354 GLU A O 1
ATOM 2815 N N . THR A 1 355 ? -13.742 1.410 7.206 1.00 94.62 355 THR A N 1
ATOM 2816 C CA . THR A 1 355 ? -15.129 0.990 6.975 1.00 94.62 355 THR A CA 1
ATOM 2817 C C . THR A 1 355 ? -15.331 -0.456 7.429 1.00 94.62 355 THR A C 1
ATOM 2819 O O . THR A 1 355 ? -16.217 -0.728 8.237 1.00 94.62 355 THR A O 1
ATOM 2822 N N . VAL A 1 356 ? -14.472 -1.378 6.979 1.00 95.00 356 VAL A N 1
ATOM 2823 C CA . VAL A 1 356 ? -14.523 -2.798 7.372 1.00 95.00 356 VAL A CA 1
ATOM 2824 C C . VAL A 1 356 ? -14.320 -2.970 8.877 1.00 95.00 356 VAL A C 1
ATOM 2826 O O . VAL A 1 356 ? -15.074 -3.695 9.521 1.00 95.00 356 VAL A O 1
ATOM 2829 N N . LYS A 1 357 ? -13.360 -2.252 9.467 1.00 95.31 357 LYS A N 1
ATOM 2830 C CA . LYS A 1 357 ? -13.137 -2.227 10.914 1.00 95.31 357 LYS A CA 1
ATOM 2831 C C . LYS A 1 357 ? -14.403 -1.805 11.657 1.00 95.31 357 LYS A C 1
ATOM 2833 O O . LYS A 1 357 ? -14.796 -2.485 12.594 1.00 95.31 357 LYS A O 1
ATOM 2838 N N . GLY A 1 358 ? -15.059 -0.724 11.230 1.00 93.31 358 GLY A N 1
ATOM 2839 C CA . GLY A 1 358 ? -16.297 -0.240 11.846 1.00 93.31 358 GLY A CA 1
ATOM 2840 C C . GLY A 1 358 ? -17.442 -1.256 11.777 1.00 93.31 358 GLY A C 1
ATOM 2841 O O . GLY A 1 358 ? -18.195 -1.398 12.744 1.00 93.31 358 GLY A O 1
ATOM 2842 N N . LEU A 1 359 ? -17.545 -2.001 10.671 1.00 93.50 359 LEU A N 1
ATOM 2843 C CA . LEU A 1 359 ? -18.513 -3.091 10.516 1.00 93.50 359 LEU A CA 1
ATOM 2844 C C . LEU A 1 359 ? -18.219 -4.251 11.479 1.00 93.50 359 LEU A C 1
ATOM 2846 O O . LEU A 1 359 ? -19.123 -4.694 12.183 1.00 93.50 359 LEU A O 1
ATOM 2850 N N . LEU A 1 360 ? -16.962 -4.697 11.562 1.00 93.81 360 LEU A N 1
ATOM 2851 C CA . LEU A 1 360 ? -16.542 -5.774 12.467 1.00 93.81 360 LEU A CA 1
ATOM 2852 C C . LEU A 1 360 ? -16.692 -5.377 13.943 1.00 93.81 360 LEU A C 1
ATOM 2854 O O . LEU A 1 360 ? -17.219 -6.153 14.731 1.00 93.81 360 LEU A O 1
ATOM 2858 N N . THR A 1 361 ? -16.305 -4.155 14.322 1.00 92.94 361 THR A N 1
ATOM 2859 C CA . THR A 1 361 ? -16.522 -3.633 15.683 1.00 92.94 361 THR A CA 1
ATOM 2860 C C . THR A 1 361 ? -18.009 -3.599 16.031 1.00 92.94 361 THR A C 1
ATOM 2862 O O . THR A 1 361 ? -18.396 -4.033 17.107 1.00 92.94 361 THR A O 1
ATOM 2865 N N . THR A 1 362 ? -18.861 -3.167 15.098 1.00 91.81 362 THR A N 1
ATOM 2866 C CA . THR A 1 362 ? -20.316 -3.188 15.302 1.00 91.81 362 THR A CA 1
ATOM 2867 C C . THR A 1 362 ? -20.853 -4.604 15.491 1.00 91.81 362 THR A C 1
ATOM 2869 O O . THR A 1 362 ? -21.717 -4.815 16.339 1.00 91.81 362 THR A O 1
ATOM 2872 N N . ALA A 1 363 ? -20.352 -5.572 14.720 1.00 92.06 363 ALA A N 1
ATOM 2873 C CA . ALA A 1 363 ? -20.753 -6.964 14.870 1.00 92.06 363 ALA A CA 1
ATOM 2874 C C . ALA A 1 363 ? -20.346 -7.540 16.227 1.00 92.06 363 ALA A C 1
ATOM 2876 O O . ALA A 1 363 ? -21.156 -8.204 16.870 1.00 92.06 363 ALA A O 1
ATOM 2877 N N . LEU A 1 364 ? -19.144 -7.207 16.696 1.00 90.50 364 LEU A N 1
ATOM 2878 C CA . LEU A 1 364 ? -18.658 -7.599 18.013 1.00 90.50 364 LEU A CA 1
ATOM 2879 C C . LEU A 1 364 ? -19.510 -6.998 19.145 1.00 90.50 364 LEU A C 1
ATOM 2881 O O . LEU A 1 364 ? -19.928 -7.713 20.051 1.00 90.50 364 LEU A O 1
ATOM 2885 N N . ASP A 1 365 ? -19.826 -5.702 19.070 1.00 89.06 365 ASP A N 1
ATOM 2886 C CA . ASP A 1 365 ? -20.651 -5.021 20.077 1.00 89.06 365 ASP A CA 1
ATOM 2887 C C . ASP A 1 365 ? -22.055 -5.635 20.190 1.00 89.06 365 ASP A C 1
ATOM 2889 O O . ASP A 1 365 ? -22.584 -5.798 21.290 1.00 89.06 365 ASP A O 1
ATOM 2893 N N . LEU A 1 366 ? -22.681 -5.947 19.049 1.00 89.31 366 LEU A N 1
ATOM 2894 C CA . LEU A 1 366 ? -24.052 -6.464 18.995 1.00 89.31 366 LEU A CA 1
ATOM 2895 C C . LEU A 1 366 ? -24.134 -7.980 19.234 1.00 89.31 366 LEU A C 1
ATOM 2897 O O . LEU A 1 366 ? -25.206 -8.483 19.585 1.00 89.31 366 LEU A O 1
ATOM 2901 N N . ALA A 1 367 ? -23.016 -8.704 19.132 1.00 87.38 367 ALA A N 1
ATOM 2902 C CA . ALA A 1 367 ? -22.929 -10.092 19.577 1.00 87.38 367 ALA A CA 1
ATOM 2903 C C . ALA A 1 367 ? -23.136 -10.216 21.099 1.00 87.38 367 ALA A C 1
ATOM 2905 O O . ALA A 1 367 ? -23.784 -11.153 21.561 1.00 87.38 367 ALA A O 1
ATOM 2906 N N . GLU A 1 368 ? -22.699 -9.225 21.887 1.00 84.25 368 GLU A N 1
ATOM 2907 C CA . GLU A 1 368 ? -22.886 -9.208 23.347 1.00 84.25 368 GLU A CA 1
ATOM 2908 C C . GLU A 1 368 ? -24.362 -9.120 23.781 1.00 84.25 368 GLU A C 1
ATOM 2910 O O . GLU A 1 368 ? -24.675 -9.413 24.938 1.00 84.25 368 GLU A O 1
ATOM 2915 N N . LEU A 1 369 ? -25.289 -8.772 22.874 1.00 84.94 369 LEU A N 1
ATOM 2916 C CA . LEU A 1 369 ? -26.729 -8.743 23.164 1.00 84.94 369 LEU A CA 1
ATOM 2917 C C . LEU A 1 369 ? -27.272 -10.100 23.624 1.00 84.94 369 LEU A C 1
ATOM 2919 O O . LEU A 1 369 ? -28.211 -10.124 24.419 1.00 84.94 369 LEU A O 1
ATOM 2923 N N . GLU A 1 370 ? -26.674 -11.208 23.175 1.00 83.75 370 GLU A N 1
ATOM 2924 C CA . GLU A 1 370 ? -27.057 -12.565 23.590 1.00 83.75 370 GLU A CA 1
ATOM 2925 C C . GLU A 1 370 ? -26.940 -12.752 25.112 1.00 83.75 370 GLU A C 1
ATOM 2927 O O . GLU A 1 370 ? -27.734 -13.460 25.730 1.00 83.75 370 GLU A O 1
ATOM 2932 N N . LYS A 1 371 ? -25.973 -12.074 25.742 1.00 83.31 371 LYS A N 1
ATOM 2933 C CA . LYS A 1 371 ? -25.654 -12.218 27.169 1.00 83.31 371 LYS A CA 1
ATOM 2934 C C . LYS A 1 371 ? -26.473 -11.283 28.065 1.00 83.31 371 LYS A C 1
ATOM 2936 O O . LYS A 1 371 ? -26.317 -11.319 29.288 1.00 83.31 371 LYS A O 1
ATOM 2941 N N . ILE A 1 372 ? -27.309 -10.411 27.494 1.00 84.62 372 ILE A N 1
ATOM 2942 C CA . ILE A 1 372 ? -28.064 -9.415 28.263 1.00 84.62 372 ILE A CA 1
ATOM 2943 C C . ILE A 1 372 ? -29.329 -10.043 28.845 1.00 84.62 372 ILE A C 1
ATOM 2945 O O . ILE A 1 372 ? -30.304 -10.313 28.146 1.00 84.62 372 ILE A O 1
ATOM 2949 N N . GLU A 1 373 ? -29.357 -10.166 30.170 1.00 81.81 373 GLU A N 1
ATOM 2950 C CA . GLU A 1 373 ? -30.520 -10.650 30.909 1.00 81.81 373 GLU A CA 1
ATOM 2951 C C . GLU A 1 373 ? -31.102 -9.565 31.819 1.00 81.81 373 GLU A C 1
ATOM 2953 O O . GLU A 1 373 ? -30.422 -8.989 32.669 1.00 81.81 373 GLU A O 1
ATOM 2958 N N . PHE A 1 374 ? -32.407 -9.310 31.699 1.00 82.81 374 PHE A N 1
ATOM 2959 C CA . PHE A 1 374 ? -33.100 -8.366 32.575 1.00 82.81 374 PHE A CA 1
ATOM 2960 C C . PHE A 1 374 ? -33.855 -9.092 33.691 1.00 82.81 374 PHE A C 1
ATOM 2962 O O . PHE A 1 374 ? -34.712 -9.943 33.445 1.00 82.81 374 PHE A O 1
ATOM 2969 N N . GLY A 1 375 ? -33.604 -8.680 34.934 1.00 73.44 375 GLY A N 1
ATOM 2970 C CA . GLY A 1 375 ? -34.404 -9.066 36.098 1.00 73.44 375 GLY A CA 1
ATOM 2971 C C . GLY A 1 375 ? -35.624 -8.160 36.329 1.00 73.44 375 GLY A C 1
ATOM 2972 O O . GLY A 1 375 ? -35.773 -7.106 35.715 1.00 73.44 375 GLY A O 1
ATOM 2973 N N . GLY A 1 376 ? -36.498 -8.544 37.263 1.00 75.12 376 GLY A N 1
ATOM 2974 C CA . GLY A 1 376 ? -37.635 -7.722 37.713 1.00 75.12 376 GLY A CA 1
ATOM 2975 C C . GLY A 1 376 ? -38.950 -7.956 36.956 1.00 75.12 376 GLY A C 1
ATOM 2976 O O . GLY A 1 376 ? -39.046 -8.824 36.092 1.00 75.12 376 GLY A O 1
ATOM 2977 N N . MET A 1 377 ? -39.993 -7.182 37.293 1.00 75.88 377 MET A N 1
ATOM 2978 C CA . MET A 1 377 ? -41.370 -7.423 36.813 1.00 75.88 377 MET A CA 1
ATOM 2979 C C . MET A 1 377 ? -41.523 -7.322 35.289 1.00 75.88 377 MET A C 1
ATOM 2981 O O . MET A 1 377 ? -42.347 -8.020 34.704 1.00 75.88 377 MET A O 1
ATOM 2985 N N . ARG A 1 378 ? -40.718 -6.471 34.644 1.00 81.25 378 ARG A N 1
ATOM 2986 C CA . ARG A 1 378 ? -40.681 -6.297 33.184 1.00 81.25 378 ARG A CA 1
ATOM 2987 C C . ARG A 1 378 ? -39.476 -6.946 32.513 1.00 81.25 378 ARG A C 1
ATOM 2989 O O . ARG A 1 378 ? -39.389 -6.920 31.289 1.00 81.25 378 ARG A O 1
ATOM 2996 N N . GLY A 1 379 ? -38.590 -7.574 33.287 1.00 84.50 379 GLY A N 1
ATOM 2997 C CA . GLY A 1 379 ? -37.334 -8.120 32.783 1.00 84.50 379 GLY A CA 1
ATOM 2998 C C . GLY A 1 379 ? -37.535 -9.124 31.649 1.00 84.50 379 GLY A C 1
ATOM 2999 O O . GLY A 1 379 ? -36.928 -8.993 30.594 1.00 84.50 379 GLY A O 1
ATOM 3000 N N . LYS A 1 380 ? -38.503 -10.040 31.786 1.00 86.44 380 LYS A N 1
ATOM 3001 C CA . LYS A 1 380 ? -38.816 -11.021 30.732 1.00 86.44 380 LYS A CA 1
ATOM 3002 C C . LYS A 1 380 ? -39.246 -10.371 29.409 1.00 86.44 380 LYS A C 1
ATOM 3004 O O . LYS A 1 380 ? -38.847 -10.838 28.350 1.00 86.44 380 LYS A O 1
ATOM 3009 N N . ALA A 1 381 ? -40.047 -9.306 29.462 1.00 89.31 381 ALA A N 1
ATOM 3010 C CA . ALA A 1 381 ? -40.519 -8.617 28.261 1.00 89.31 381 ALA A CA 1
ATOM 3011 C C . ALA A 1 381 ? -39.393 -7.820 27.580 1.00 89.31 381 ALA A C 1
ATOM 3013 O O . ALA A 1 381 ? -39.294 -7.836 26.358 1.00 89.31 381 ALA A O 1
ATOM 3014 N N . LEU A 1 382 ? -38.531 -7.159 28.362 1.00 89.31 382 LEU A N 1
ATOM 3015 C CA . LEU A 1 382 ? -37.362 -6.437 27.845 1.00 89.31 382 LEU A CA 1
ATOM 3016 C C . LEU A 1 382 ? -36.318 -7.401 27.265 1.00 89.31 382 LEU A C 1
ATOM 3018 O O . LEU A 1 382 ? -35.802 -7.157 26.180 1.00 89.31 382 LEU A O 1
ATOM 3022 N N . GLY A 1 383 ? -36.077 -8.533 27.932 1.00 89.44 383 GLY A N 1
ATOM 3023 C CA . GLY A 1 383 ? -35.199 -9.592 27.432 1.00 89.44 383 GLY A CA 1
ATOM 3024 C C . GLY A 1 383 ? -35.684 -10.174 26.106 1.00 89.44 383 GLY A C 1
ATOM 3025 O O . GLY A 1 383 ? -34.895 -10.315 25.184 1.00 89.44 383 GLY A O 1
ATOM 3026 N N . GLN A 1 384 ? -36.992 -10.415 25.955 1.00 90.25 384 GLN A N 1
ATOM 3027 C CA . GLN A 1 384 ? -37.563 -10.852 24.674 1.00 90.25 384 GLN A CA 1
ATOM 3028 C C . GLN A 1 384 ? -37.389 -9.816 23.555 1.00 90.25 384 GLN A C 1
ATOM 3030 O O . GLN A 1 384 ? -37.141 -10.197 22.416 1.00 90.25 384 GLN A O 1
ATOM 3035 N N . GLN A 1 385 ? -37.492 -8.516 23.859 1.00 92.31 385 GLN A N 1
ATOM 3036 C CA . GLN A 1 385 ? -37.233 -7.465 22.868 1.00 92.31 385 GLN A CA 1
ATOM 3037 C C . GLN A 1 385 ? -35.766 -7.452 22.425 1.00 92.31 385 GLN A C 1
ATOM 3039 O O . GLN A 1 385 ? -35.503 -7.304 21.235 1.00 92.31 385 GLN A O 1
ATOM 3044 N N . VAL A 1 386 ? -34.824 -7.612 23.362 1.00 92.38 386 VAL A N 1
ATOM 3045 C CA . VAL A 1 386 ? -33.388 -7.674 23.046 1.00 92.38 386 VAL A CA 1
ATOM 3046 C C . VAL A 1 386 ? -33.036 -8.932 22.266 1.00 92.38 386 VAL A C 1
ATOM 3048 O O . VAL A 1 386 ? -32.324 -8.827 21.274 1.00 92.38 386 VAL A O 1
ATOM 3051 N N . LEU A 1 387 ? -33.599 -10.083 22.633 1.00 91.69 387 LEU A N 1
ATOM 3052 C CA . LEU A 1 387 ? -33.395 -11.329 21.898 1.00 91.69 387 LEU A CA 1
ATOM 3053 C C . LEU A 1 387 ? -33.890 -11.217 20.449 1.00 91.69 387 LEU A C 1
ATOM 3055 O O . LEU A 1 387 ? -33.149 -11.543 19.532 1.00 91.69 387 LEU A O 1
ATOM 3059 N N . ALA A 1 388 ? -35.089 -10.666 20.232 1.00 92.12 388 ALA A N 1
ATOM 3060 C CA . ALA A 1 388 ? -35.613 -10.449 18.882 1.00 92.12 388 ALA A CA 1
ATOM 3061 C C . ALA A 1 388 ? -34.737 -9.484 18.058 1.00 92.12 388 ALA A C 1
ATOM 3063 O O . ALA A 1 388 ? -34.552 -9.686 16.863 1.00 92.12 388 ALA A O 1
ATOM 3064 N N . MET A 1 389 ? -34.176 -8.442 18.690 1.00 93.69 389 MET A N 1
ATOM 3065 C CA . MET A 1 389 ? -33.209 -7.548 18.034 1.00 93.69 389 MET A CA 1
ATOM 3066 C C . MET A 1 389 ? -31.897 -8.255 17.693 1.00 93.69 389 MET A C 1
ATOM 3068 O O . MET A 1 389 ? -31.307 -7.967 16.656 1.00 93.69 389 MET A O 1
ATOM 3072 N N . HIS A 1 390 ? -31.436 -9.162 18.553 1.00 92.56 390 HIS A N 1
ATOM 3073 C CA . HIS A 1 390 ? -30.239 -9.953 18.300 1.00 92.56 390 HIS A CA 1
ATOM 3074 C C . HIS A 1 390 ? -30.451 -10.938 17.141 1.00 92.56 390 HIS A C 1
ATOM 3076 O O . HIS A 1 390 ? -29.614 -10.998 16.250 1.00 92.56 390 HIS A O 1
ATOM 3082 N N . GLU A 1 391 ? -31.582 -11.646 17.091 1.00 93.25 391 GLU A N 1
ATOM 3083 C CA . GLU A 1 391 ? -31.935 -12.530 15.966 1.00 93.25 391 GLU A CA 1
ATOM 3084 C C . GLU A 1 391 ? -32.013 -11.751 14.641 1.00 93.25 391 GLU A C 1
ATOM 3086 O O . GLU A 1 391 ? -31.387 -12.135 13.655 1.00 93.25 391 GLU A O 1
ATOM 3091 N N . GLU A 1 392 ? -32.690 -10.596 14.639 1.00 93.75 392 GLU A N 1
ATOM 3092 C CA . GLU A 1 392 ? -32.761 -9.694 13.481 1.00 93.75 392 GLU A CA 1
ATOM 3093 C C . GLU A 1 392 ? -31.366 -9.226 13.029 1.00 93.75 392 GLU A C 1
ATOM 3095 O O . GLU A 1 392 ? -31.079 -9.163 11.829 1.00 93.75 392 GLU A O 1
ATOM 3100 N N . PHE A 1 393 ? -30.482 -8.918 13.982 1.00 93.88 393 PHE A N 1
ATOM 3101 C CA . PHE A 1 393 ? -29.098 -8.555 13.701 1.00 93.88 393 PHE A CA 1
ATOM 3102 C C . PHE A 1 393 ? -28.323 -9.708 13.052 1.00 93.88 393 PHE A C 1
ATOM 3104 O O . PHE A 1 393 ? -27.674 -9.490 12.027 1.00 93.88 393 PHE A O 1
ATOM 3111 N N . GLN A 1 394 ? -28.409 -10.917 13.614 1.00 92.38 394 GLN A N 1
ATOM 3112 C CA . GLN A 1 394 ? -27.706 -12.103 13.114 1.00 92.38 394 GLN A CA 1
ATOM 3113 C C . GLN A 1 394 ? -28.106 -12.424 11.673 1.00 92.38 394 GLN A C 1
ATOM 3115 O O . GLN A 1 394 ? -27.235 -12.601 10.824 1.00 92.38 394 GLN A O 1
ATOM 3120 N N . GLU A 1 395 ? -29.405 -12.402 11.359 1.00 93.06 395 GLU A N 1
ATOM 3121 C CA . GLU A 1 395 ? -29.893 -12.601 9.989 1.00 93.06 395 GLU A CA 1
ATOM 3122 C C . GLU A 1 395 ? -29.330 -11.543 9.029 1.00 93.06 395 GLU A C 1
ATOM 3124 O O . GLU A 1 395 ? -28.884 -11.852 7.921 1.00 93.06 395 GLU A O 1
ATOM 3129 N N . CYS A 1 396 ? -29.316 -10.276 9.451 1.00 92.06 396 CYS A N 1
ATOM 3130 C CA . CYS A 1 396 ? -28.790 -9.190 8.630 1.00 92.06 396 CYS A CA 1
ATOM 3131 C C . CYS A 1 396 ? -27.281 -9.303 8.402 1.00 92.06 396 CYS A C 1
ATOM 3133 O O . CYS A 1 396 ? -26.822 -9.059 7.285 1.00 92.06 396 CYS A O 1
ATOM 3135 N N . TYR A 1 397 ? -26.521 -9.653 9.441 1.00 92.31 397 TYR A N 1
ATOM 3136 C CA . TYR A 1 397 ? -25.079 -9.836 9.347 1.00 92.31 397 TYR A CA 1
ATOM 3137 C C . TYR A 1 397 ? -24.727 -11.047 8.482 1.00 92.31 397 TYR A C 1
ATOM 3139 O O . TYR A 1 397 ? -23.849 -10.933 7.635 1.00 92.31 397 TYR A O 1
ATOM 3147 N N . GLN A 1 398 ? -25.458 -12.157 8.614 1.00 91.75 398 GLN A N 1
ATOM 3148 C CA . GLN A 1 398 ? -25.268 -13.353 7.794 1.00 91.75 398 GLN A CA 1
ATOM 3149 C C . GLN A 1 398 ? -25.468 -13.061 6.300 1.00 91.75 398 GLN A C 1
ATOM 3151 O O . GLN A 1 398 ? -24.610 -13.380 5.482 1.00 91.75 398 GLN A O 1
ATOM 3156 N N . VAL A 1 399 ? -26.564 -12.390 5.929 1.00 91.81 399 VAL A N 1
ATOM 3157 C CA . VAL A 1 399 ? -26.814 -12.019 4.523 1.00 91.81 399 VAL A CA 1
ATOM 3158 C C . VAL A 1 399 ? -25.711 -11.107 3.978 1.00 91.81 399 VAL A C 1
ATOM 3160 O O . VAL A 1 399 ? -25.346 -11.206 2.806 1.00 91.81 399 VAL A O 1
ATOM 3163 N N . PHE A 1 400 ? -25.185 -10.212 4.817 1.00 90.06 400 PHE A N 1
ATOM 3164 C CA . PHE A 1 400 ? -24.108 -9.299 4.448 1.00 90.06 400 PHE A CA 1
ATOM 3165 C C . PHE A 1 400 ? -22.753 -10.012 4.301 1.00 90.06 400 PHE A C 1
ATOM 3167 O O . PHE A 1 400 ? -22.021 -9.736 3.351 1.00 90.06 400 PHE A O 1
ATOM 3174 N N . SER A 1 401 ? -22.419 -10.938 5.201 1.00 89.62 401 SER A N 1
ATOM 3175 C CA . SER A 1 401 ? -21.140 -11.655 5.193 1.00 89.62 401 SER A CA 1
ATOM 3176 C C . SER A 1 401 ? -21.064 -12.747 4.124 1.00 89.62 401 SER A C 1
ATOM 3178 O O . SER A 1 401 ? -19.979 -13.029 3.620 1.00 89.62 401 SER A O 1
ATOM 3180 N N . GLU A 1 402 ? -22.193 -13.334 3.718 1.00 89.88 402 GLU A N 1
ATOM 3181 C CA . GLU A 1 402 ? -22.260 -14.374 2.679 1.00 89.88 402 GLU A CA 1
ATOM 3182 C C . GLU A 1 402 ? -22.095 -13.842 1.243 1.00 89.88 402 GLU A C 1
ATOM 3184 O O . GLU A 1 402 ? -22.031 -14.624 0.289 1.00 89.88 402 GLU A O 1
ATOM 3189 N N . ARG A 1 403 ? -21.994 -12.520 1.057 1.00 87.81 403 ARG A N 1
ATOM 3190 C CA . ARG A 1 403 ? -21.757 -11.913 -0.257 1.00 87.81 403 ARG A CA 1
ATOM 3191 C C . ARG A 1 403 ? -20.434 -12.397 -0.869 1.00 87.81 403 ARG A C 1
ATOM 3193 O O . ARG A 1 403 ? -19.451 -12.647 -0.178 1.00 87.81 403 ARG A O 1
ATOM 3200 N N . ALA A 1 404 ? -20.424 -12.534 -2.195 1.00 86.12 404 ALA A N 1
ATOM 3201 C CA . ALA A 1 404 ? -19.302 -13.114 -2.941 1.00 86.12 404 ALA A CA 1
ATOM 3202 C C . ALA A 1 404 ? 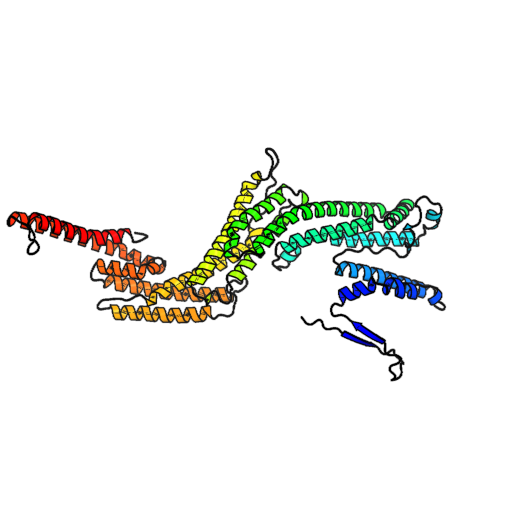-18.262 -12.086 -3.421 1.00 86.12 404 ALA A C 1
ATOM 3204 O O . ALA A 1 404 ? -17.271 -12.471 -4.037 1.00 86.12 404 ALA A O 1
ATOM 3205 N N . TYR A 1 405 ? -18.499 -10.791 -3.204 1.00 88.81 405 TYR A N 1
ATOM 3206 C CA . TYR A 1 405 ? -17.564 -9.750 -3.618 1.00 88.81 405 TYR A CA 1
ATOM 3207 C C . TYR A 1 405 ? -16.356 -9.642 -2.673 1.00 88.81 405 TYR A C 1
ATOM 3209 O O . TYR A 1 405 ? -16.423 -10.009 -1.501 1.00 88.81 405 TYR A O 1
ATOM 3217 N N . ASP A 1 406 ? -15.265 -9.063 -3.176 1.00 89.44 406 ASP A N 1
ATOM 3218 C CA . ASP A 1 406 ? -14.116 -8.654 -2.367 1.00 89.44 406 ASP A CA 1
ATOM 3219 C C . ASP A 1 406 ? -14.447 -7.351 -1.613 1.00 89.44 406 ASP A C 1
ATOM 3221 O O . ASP A 1 406 ? -14.608 -6.288 -2.216 1.00 89.44 406 ASP A O 1
ATOM 3225 N N . CYS A 1 407 ? -14.551 -7.426 -0.283 1.00 90.88 407 CYS A N 1
ATOM 3226 C CA . CYS A 1 407 ? -14.838 -6.269 0.570 1.00 90.88 407 CYS A CA 1
ATOM 3227 C C . CYS A 1 407 ? -13.683 -5.252 0.667 1.00 90.88 407 CYS A C 1
ATOM 3229 O O . CYS A 1 407 ? -13.884 -4.140 1.156 1.00 90.88 407 CYS A O 1
ATOM 3231 N N . LEU A 1 408 ? -12.479 -5.604 0.210 1.00 93.44 408 LEU A N 1
ATOM 3232 C CA . LEU A 1 408 ? -11.307 -4.731 0.152 1.00 93.44 408 LEU A CA 1
ATOM 3233 C C . LEU A 1 408 ? -11.104 -4.098 -1.233 1.00 93.44 408 LEU A C 1
ATOM 3235 O O . LEU A 1 408 ? -10.250 -3.216 -1.371 1.00 93.44 408 LEU A O 1
ATOM 3239 N N . ASP A 1 409 ? -11.891 -4.487 -2.240 1.00 91.56 409 ASP A N 1
ATOM 3240 C CA . ASP A 1 409 ? -11.841 -3.874 -3.565 1.00 91.56 409 ASP A CA 1
ATOM 3241 C C . ASP A 1 409 ? -12.332 -2.414 -3.518 1.00 91.56 409 ASP A C 1
ATOM 3243 O O . ASP A 1 409 ? -13.429 -2.077 -3.054 1.00 91.56 409 ASP A O 1
ATOM 3247 N N . LEU A 1 410 ? -11.481 -1.515 -4.012 1.00 89.62 410 LEU A N 1
ATOM 3248 C CA . LEU A 1 410 ? -11.725 -0.074 -4.046 1.00 89.62 410 LEU A CA 1
ATOM 3249 C C . LEU A 1 410 ? -12.684 0.329 -5.167 1.00 89.62 410 LEU A C 1
ATOM 3251 O O . LEU A 1 410 ? -13.285 1.395 -5.087 1.00 89.62 410 LEU A O 1
ATOM 3255 N N . ALA A 1 411 ? -12.826 -0.496 -6.206 1.00 90.12 411 ALA A N 1
ATOM 3256 C CA . ALA A 1 411 ? -13.749 -0.239 -7.307 1.00 90.12 411 ALA A CA 1
ATOM 3257 C C . ALA A 1 411 ? -15.163 -0.780 -7.036 1.00 90.12 411 ALA A C 1
ATOM 3259 O O . ALA A 1 411 ? -16.086 -0.508 -7.808 1.00 90.12 411 ALA A O 1
ATOM 3260 N N . ASN A 1 412 ? -15.347 -1.546 -5.956 1.00 91.62 412 ASN A N 1
ATOM 3261 C CA . ASN A 1 412 ? -16.602 -2.222 -5.682 1.00 91.62 412 ASN A CA 1
ATOM 3262 C C . ASN A 1 412 ? -17.641 -1.287 -5.043 1.00 91.62 412 ASN A C 1
ATOM 3264 O O . ASN A 1 412 ? -17.598 -0.987 -3.850 1.00 91.62 412 ASN A O 1
ATOM 3268 N N . VAL A 1 413 ? -18.604 -0.858 -5.860 1.00 90.56 413 VAL A N 1
ATOM 3269 C CA . VAL A 1 413 ? -19.722 0.003 -5.441 1.00 90.56 413 VAL A CA 1
ATOM 3270 C C . VAL A 1 413 ? -20.825 -0.791 -4.724 1.00 90.56 413 VAL A C 1
ATOM 3272 O O . VAL A 1 413 ? -21.550 -0.227 -3.907 1.00 90.56 413 VAL A O 1
ATOM 3275 N N . GLU A 1 414 ? -20.958 -2.093 -4.994 1.00 92.50 414 GLU A N 1
ATOM 3276 C CA . GLU A 1 414 ? -21.967 -2.949 -4.350 1.00 92.50 414 GLU A CA 1
ATOM 3277 C C . GLU A 1 414 ? -21.699 -3.079 -2.848 1.00 92.50 414 GLU A C 1
ATOM 3279 O O . GLU A 1 414 ? -22.613 -2.897 -2.045 1.00 92.50 414 GLU A O 1
ATOM 3284 N N . PHE A 1 415 ? -20.434 -3.282 -2.460 1.00 93.00 415 PHE A N 1
ATOM 3285 C CA . PHE A 1 415 ? -20.019 -3.308 -1.057 1.00 93.00 415 PHE A CA 1
ATOM 3286 C C . PHE A 1 415 ? -20.398 -2.016 -0.326 1.00 93.00 415 PHE A C 1
ATOM 3288 O O . PHE A 1 415 ? -20.884 -2.068 0.799 1.00 93.00 415 PHE A O 1
ATOM 3295 N N . GLU A 1 416 ? -20.200 -0.851 -0.947 1.00 90.88 416 GLU A N 1
ATOM 3296 C CA . GLU A 1 416 ? -20.520 0.439 -0.320 1.00 90.88 416 GLU A CA 1
ATOM 3297 C C . GLU A 1 416 ? -22.013 0.600 -0.056 1.00 90.88 416 GLU A C 1
ATOM 3299 O O . GLU A 1 416 ? -22.410 1.082 1.007 1.00 90.88 416 GLU A O 1
ATOM 3304 N N . GLN A 1 417 ? -22.844 0.166 -1.003 1.00 93.00 417 GLN A N 1
ATOM 3305 C CA . GLN A 1 417 ? -24.296 0.201 -0.861 1.00 93.00 417 GLN A CA 1
ATOM 3306 C C . GLN A 1 417 ? -24.771 -0.766 0.226 1.00 93.00 417 GLN A C 1
ATOM 3308 O O . GLN A 1 417 ? -25.559 -0.373 1.090 1.00 93.00 417 GLN A O 1
ATOM 3313 N N . ASP A 1 418 ? -24.259 -1.997 0.222 1.00 93.38 418 ASP A N 1
ATOM 3314 C CA . ASP A 1 418 ? -24.613 -3.018 1.207 1.00 93.38 418 ASP A CA 1
ATOM 3315 C C . ASP A 1 418 ? -24.124 -2.631 2.616 1.00 93.38 418 ASP A C 1
ATOM 3317 O O . ASP A 1 418 ? -24.875 -2.761 3.585 1.00 93.38 418 ASP A O 1
ATOM 3321 N N . ALA A 1 419 ? -22.917 -2.067 2.745 1.00 92.62 419 ALA A N 1
ATOM 3322 C CA . ALA A 1 419 ? -22.383 -1.568 4.014 1.00 92.62 419 ALA A CA 1
ATOM 3323 C C . ALA A 1 419 ? -23.223 -0.408 4.570 1.00 92.62 419 ALA A C 1
ATOM 3325 O O . ALA A 1 419 ? -23.525 -0.377 5.765 1.00 92.62 419 ALA A O 1
ATOM 3326 N N . LEU A 1 420 ? -23.651 0.526 3.714 1.00 93.19 420 LEU A N 1
ATOM 3327 C CA . LEU A 1 420 ? -24.531 1.627 4.110 1.00 93.19 420 LEU A CA 1
ATOM 3328 C C . LEU A 1 420 ? -25.917 1.117 4.534 1.00 93.19 420 LEU A C 1
ATOM 3330 O O . LEU A 1 420 ? -26.454 1.560 5.551 1.00 93.19 420 LEU A O 1
ATOM 3334 N N . GLY A 1 421 ? -26.482 0.155 3.800 1.00 93.69 421 GLY A N 1
ATOM 3335 C CA . GLY A 1 421 ? -27.742 -0.496 4.162 1.00 93.69 421 GLY A CA 1
ATOM 3336 C C . GLY A 1 421 ? -27.657 -1.231 5.503 1.00 93.69 421 GLY A C 1
ATOM 3337 O O . GLY A 1 421 ? -28.550 -1.098 6.343 1.00 93.69 421 GLY A O 1
ATOM 3338 N N . PHE A 1 422 ? -26.560 -1.948 5.751 1.00 93.25 422 PHE A N 1
ATOM 3339 C CA . PHE A 1 422 ? -26.294 -2.597 7.034 1.00 93.25 422 PHE A CA 1
ATOM 3340 C C . PHE A 1 422 ? -26.197 -1.577 8.178 1.00 93.25 422 PHE A C 1
ATOM 3342 O O . PHE A 1 422 ? -26.855 -1.739 9.206 1.00 93.25 422 PHE A O 1
ATOM 3349 N N . GLN A 1 423 ? -25.461 -0.478 7.986 1.00 92.62 423 GLN A N 1
ATOM 3350 C CA . GLN A 1 423 ? -25.352 0.592 8.983 1.00 92.62 423 GLN A CA 1
ATOM 3351 C C . GLN A 1 423 ? -26.707 1.231 9.320 1.00 92.62 423 GLN A C 1
ATOM 3353 O O . GLN A 1 423 ? -26.961 1.538 10.483 1.00 92.62 423 GLN A O 1
ATOM 3358 N N . GLN A 1 424 ? -27.603 1.401 8.343 1.00 93.56 424 GLN A N 1
ATOM 3359 C CA . GLN A 1 424 ? -28.957 1.911 8.597 1.00 93.56 424 GLN A CA 1
ATOM 3360 C C . GLN A 1 424 ? -29.779 0.962 9.478 1.00 93.56 424 GLN A C 1
ATOM 3362 O O . GLN A 1 424 ? -30.467 1.419 10.391 1.00 93.56 424 GLN A O 1
ATOM 3367 N N . LYS A 1 425 ? -29.684 -0.354 9.250 1.00 93.00 425 LYS A N 1
ATOM 3368 C CA . LYS A 1 425 ? -30.347 -1.353 10.104 1.00 93.00 425 LYS A CA 1
ATOM 3369 C C . LYS A 1 425 ? -29.789 -1.345 11.526 1.00 93.00 425 LYS A C 1
ATOM 3371 O O . LYS A 1 425 ? -30.552 -1.325 12.488 1.00 93.00 425 LYS A O 1
ATOM 3376 N N . VAL A 1 426 ? -28.465 -1.277 11.658 1.00 93.00 426 VAL A N 1
ATOM 3377 C CA . VAL A 1 426 ? -27.777 -1.141 12.950 1.00 93.00 426 VAL A CA 1
ATOM 3378 C C . VAL A 1 426 ? -28.252 0.105 13.704 1.00 93.00 426 VAL A C 1
ATOM 3380 O O . VAL A 1 426 ? -28.513 0.028 14.900 1.00 93.00 426 VAL A O 1
ATOM 3383 N N . GLN A 1 427 ? -28.428 1.239 13.021 1.00 92.69 427 GLN A N 1
ATOM 3384 C CA . GLN A 1 427 ? -28.930 2.464 13.651 1.00 92.69 427 GLN A CA 1
ATOM 3385 C C . GLN A 1 427 ? -30.362 2.319 14.194 1.00 92.69 427 GLN A C 1
ATOM 3387 O O . GLN A 1 427 ? -30.670 2.884 15.247 1.00 92.69 427 GLN A O 1
ATOM 3392 N N . ASP A 1 428 ? -31.247 1.570 13.523 1.00 93.75 428 ASP A N 1
ATOM 3393 C CA . ASP A 1 428 ? -32.583 1.296 14.074 1.00 93.75 428 ASP A CA 1
ATOM 3394 C C . ASP A 1 428 ? -32.512 0.396 15.316 1.00 93.75 428 ASP A C 1
ATOM 3396 O O . ASP A 1 428 ? -33.170 0.691 16.321 1.00 93.75 428 ASP A O 1
ATOM 3400 N N . ILE A 1 429 ? -31.655 -0.633 15.293 1.00 92.88 429 ILE A N 1
ATOM 3401 C CA . ILE A 1 429 ? -31.387 -1.490 16.457 1.00 92.88 429 ILE A CA 1
ATOM 3402 C C . ILE A 1 429 ? -30.851 -0.652 17.624 1.00 92.88 429 ILE A C 1
ATOM 3404 O O . ILE A 1 429 ? -31.390 -0.739 18.726 1.00 92.88 429 ILE A O 1
ATOM 3408 N N . ASP A 1 430 ? -29.878 0.233 17.394 1.00 92.44 430 ASP A N 1
ATOM 3409 C CA . ASP A 1 430 ? -29.326 1.126 18.423 1.00 92.44 430 ASP A CA 1
ATOM 3410 C C . ASP A 1 430 ? -30.405 2.024 19.048 1.00 92.44 430 ASP A C 1
ATOM 3412 O O . ASP A 1 430 ? -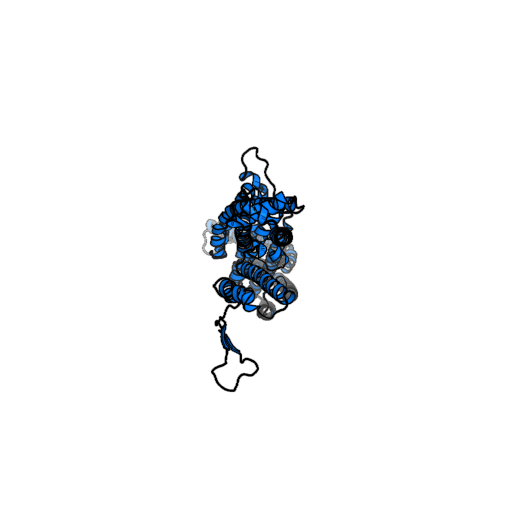30.456 2.211 20.267 1.00 92.44 430 ASP A O 1
ATOM 3416 N N . ARG A 1 431 ? -31.326 2.556 18.237 1.00 93.00 431 ARG A N 1
ATOM 3417 C CA . ARG A 1 431 ? -32.440 3.387 18.721 1.00 93.00 431 ARG A CA 1
ATOM 3418 C C . ARG A 1 431 ? -33.429 2.584 19.572 1.00 93.00 431 ARG A C 1
ATOM 3420 O O . ARG A 1 431 ? -33.917 3.071 20.602 1.00 93.00 431 ARG A O 1
ATOM 3427 N N . ARG A 1 432 ? -33.733 1.351 19.164 1.00 93.75 432 ARG A N 1
ATOM 3428 C CA . ARG A 1 432 ? -34.593 0.432 19.924 1.00 93.75 432 ARG A CA 1
ATOM 3429 C C . ARG A 1 432 ? -33.915 -0.007 21.224 1.00 93.75 432 ARG A C 1
ATOM 3431 O O . ARG A 1 432 ? -34.557 0.051 22.272 1.00 93.75 432 ARG A O 1
ATOM 3438 N N . LEU A 1 433 ? -32.616 -0.311 21.201 1.00 92.75 433 LEU A N 1
ATOM 3439 C CA . LEU A 1 433 ? -31.807 -0.583 22.394 1.00 92.75 433 LEU A CA 1
ATOM 3440 C C . LEU A 1 433 ? -31.771 0.611 23.350 1.00 92.75 433 LEU A C 1
ATOM 3442 O O . LEU A 1 433 ? -31.958 0.427 24.549 1.00 92.75 433 LEU A O 1
ATOM 3446 N N . GLY A 1 434 ? -31.631 1.839 22.845 1.00 92.06 434 GLY A N 1
ATOM 3447 C CA . GLY A 1 434 ? -31.742 3.053 23.660 1.00 92.06 434 GLY A CA 1
ATOM 3448 C C . GLY A 1 434 ? -33.112 3.181 24.344 1.00 92.06 434 GLY A C 1
ATOM 3449 O O . GLY A 1 434 ? -33.209 3.567 25.513 1.00 92.06 434 GLY A O 1
ATOM 3450 N N . THR A 1 435 ? -34.185 2.781 23.657 1.00 92.81 435 THR A N 1
ATOM 3451 C CA . THR A 1 435 ? -35.539 2.743 24.236 1.00 92.81 435 THR A CA 1
ATOM 3452 C C . THR A 1 435 ? -35.647 1.691 25.343 1.00 92.81 435 THR A C 1
ATOM 3454 O O . THR A 1 435 ? -36.155 1.998 26.424 1.00 92.81 435 THR A O 1
ATOM 3457 N N . VAL A 1 436 ? -35.123 0.481 25.115 1.00 92.25 436 VAL A N 1
ATOM 3458 C CA . VAL A 1 436 ? -35.053 -0.590 26.124 1.00 92.25 436 VAL A CA 1
ATOM 3459 C C . VAL A 1 436 ? -34.239 -0.141 27.336 1.00 92.25 436 VAL A C 1
ATOM 3461 O O . VAL A 1 436 ? -34.700 -0.288 28.466 1.00 92.25 436 VAL A O 1
ATOM 3464 N N . PHE A 1 437 ? -33.074 0.473 27.117 1.00 91.94 437 PHE A N 1
ATOM 3465 C CA . PHE A 1 437 ? -32.231 1.021 28.177 1.00 91.94 437 PHE A CA 1
ATOM 3466 C C . PHE A 1 437 ? -32.988 2.061 29.011 1.00 91.94 437 PHE A C 1
ATOM 3468 O O . PHE A 1 437 ? -32.992 1.989 30.238 1.00 91.94 437 PHE A O 1
ATOM 3475 N N . SER A 1 438 ? -33.697 2.992 28.363 1.00 92.12 438 SER A N 1
ATOM 3476 C CA . SER A 1 438 ? -34.520 3.987 29.059 1.00 92.12 438 SER A CA 1
ATOM 3477 C C . SER A 1 438 ? -35.621 3.357 29.911 1.00 92.12 438 SER A C 1
ATOM 3479 O O . SER A 1 438 ? -35.840 3.801 31.038 1.00 92.12 438 SER A O 1
ATOM 3481 N N . GLN A 1 439 ? -36.307 2.334 29.397 1.00 91.69 439 GLN A N 1
ATOM 3482 C CA . GLN A 1 439 ? -37.348 1.618 30.138 1.00 91.69 439 GLN A CA 1
ATOM 3483 C C . GLN A 1 439 ? -36.756 0.858 31.329 1.00 91.69 439 GLN A C 1
ATOM 3485 O O . GLN A 1 439 ? -37.239 1.007 32.449 1.00 91.69 439 GLN A O 1
ATOM 3490 N N . ALA A 1 440 ? -35.664 0.121 31.112 1.00 90.75 440 ALA A N 1
ATOM 3491 C CA . ALA A 1 440 ? -34.959 -0.610 32.159 1.00 90.75 440 ALA A CA 1
ATOM 3492 C C . ALA A 1 440 ? -34.430 0.321 33.263 1.00 90.75 440 ALA A C 1
ATOM 3494 O O . ALA A 1 440 ? -34.503 -0.019 34.443 1.00 90.75 440 ALA A O 1
ATOM 3495 N N . PHE A 1 441 ? -33.942 1.511 32.897 1.00 90.88 441 PHE A N 1
ATOM 3496 C CA . PHE A 1 441 ? -33.495 2.525 33.851 1.00 90.88 441 PHE A CA 1
ATOM 3497 C C . PHE A 1 441 ? -34.660 3.047 34.698 1.00 90.88 441 PHE A C 1
ATOM 3499 O O . PHE A 1 441 ? -34.537 3.157 35.916 1.00 90.88 441 PHE A O 1
ATOM 3506 N N . SER A 1 442 ? -35.800 3.359 34.073 1.00 89.31 442 SER A N 1
ATOM 3507 C CA . SER A 1 442 ? -36.990 3.852 34.776 1.00 89.31 442 SER A CA 1
ATOM 3508 C C . SER A 1 442 ? -37.648 2.802 35.676 1.00 89.31 442 SER A C 1
ATOM 3510 O O . SER A 1 442 ? -38.195 3.165 36.714 1.00 89.31 442 SER A O 1
ATOM 3512 N N . ASP A 1 443 ? -37.577 1.521 35.309 1.00 88.38 443 ASP A N 1
ATOM 3513 C CA . ASP A 1 443 ? -38.145 0.414 36.087 1.00 88.38 443 ASP A CA 1
ATOM 3514 C C . ASP A 1 443 ? -37.204 -0.084 37.209 1.00 88.38 443 ASP A C 1
ATOM 3516 O O . ASP A 1 443 ? -37.587 -0.941 38.014 1.00 88.38 443 ASP A O 1
ATOM 3520 N N . ALA A 1 444 ? -35.973 0.435 37.295 1.00 87.94 444 ALA A N 1
ATOM 3521 C CA . ALA A 1 444 ? -35.001 0.027 38.302 1.00 87.94 444 ALA A CA 1
ATOM 3522 C C . ALA A 1 444 ? -35.417 0.499 39.717 1.00 87.94 444 ALA A C 1
ATOM 3524 O O . ALA A 1 444 ? -35.586 1.697 39.949 1.00 87.94 444 ALA A O 1
ATOM 3525 N N . PRO A 1 445 ? -35.506 -0.401 40.720 1.00 84.31 445 PRO A N 1
ATOM 3526 C CA . PRO A 1 445 ? -36.008 -0.052 42.055 1.00 84.31 445 PRO A CA 1
ATOM 3527 C C . PRO A 1 445 ? -35.020 0.770 42.901 1.00 84.31 445 PRO A C 1
ATOM 3529 O O . PRO A 1 445 ? -35.374 1.249 43.977 1.00 84.31 445 PRO A O 1
ATOM 3532 N N . GLY A 1 446 ? -33.768 0.919 42.462 1.00 86.06 446 GLY A N 1
ATOM 3533 C CA . GLY A 1 446 ? -32.756 1.691 43.176 1.00 86.06 446 GLY A CA 1
ATOM 3534 C C . GLY A 1 446 ? -31.383 1.668 42.506 1.00 86.06 446 GLY A C 1
ATOM 3535 O O . GLY A 1 446 ? -31.171 0.977 41.510 1.00 86.06 446 GLY A O 1
ATOM 3536 N N . LEU A 1 447 ? -30.435 2.398 43.101 1.00 86.62 447 LEU A N 1
ATOM 3537 C CA . LEU A 1 447 ? -29.091 2.636 42.553 1.00 86.62 447 LEU A CA 1
ATOM 3538 C C . LEU A 1 447 ? -28.328 1.360 42.186 1.00 86.62 447 LEU A C 1
ATOM 3540 O O . LEU A 1 447 ? -27.718 1.298 41.128 1.00 86.62 447 LEU A O 1
ATOM 3544 N N . GLU A 1 448 ? -28.388 0.326 43.025 1.00 84.88 448 GLU A N 1
ATOM 3545 C CA . GLU A 1 448 ? -27.680 -0.934 42.764 1.00 84.88 448 GLU A CA 1
ATOM 3546 C C . GLU A 1 448 ? -28.137 -1.601 41.455 1.00 84.88 448 GLU A C 1
ATOM 3548 O O . GLU A 1 448 ? -27.322 -2.141 40.712 1.00 84.88 448 GLU A O 1
ATOM 3553 N N . HIS A 1 449 ? -29.434 -1.528 41.142 1.00 86.75 449 HIS A N 1
ATOM 3554 C CA . HIS A 1 449 ? -29.986 -2.108 39.917 1.00 86.75 449 HIS A CA 1
ATOM 3555 C C . HIS A 1 449 ? -29.608 -1.276 38.691 1.00 86.75 449 HIS A C 1
ATOM 3557 O O . HIS A 1 449 ? -29.316 -1.842 37.642 1.00 86.75 449 HIS A O 1
ATOM 3563 N N . ILE A 1 450 ? -29.539 0.050 38.840 1.00 89.31 450 ILE A N 1
ATOM 3564 C CA . ILE A 1 450 ? -29.057 0.940 37.781 1.00 89.31 450 ILE A CA 1
ATOM 3565 C C . ILE A 1 450 ? -27.582 0.660 37.475 1.00 89.31 450 ILE A C 1
ATOM 3567 O O . ILE A 1 450 ? -27.222 0.545 36.310 1.00 89.31 450 ILE A O 1
ATOM 3571 N N . PHE A 1 451 ? -26.724 0.476 38.483 1.00 87.69 451 PHE A N 1
ATOM 3572 C CA . PHE A 1 451 ? -25.319 0.133 38.230 1.00 87.69 451 PHE A CA 1
ATOM 3573 C C . PHE A 1 451 ? -25.155 -1.241 37.576 1.00 87.69 451 PHE A C 1
ATOM 3575 O O . PHE A 1 451 ? -24.300 -1.390 36.707 1.00 87.69 451 PHE A O 1
ATOM 3582 N N . LYS A 1 452 ? -25.997 -2.226 37.923 1.00 87.38 452 LYS A N 1
ATOM 3583 C CA . LYS A 1 452 ? -26.042 -3.510 37.201 1.00 87.38 452 LYS A CA 1
ATOM 3584 C C . LYS A 1 452 ? -26.453 -3.314 35.740 1.00 87.38 452 LYS A C 1
ATOM 3586 O O . LYS A 1 452 ? -25.803 -3.869 34.865 1.00 87.38 452 LYS A O 1
ATOM 3591 N N . LEU A 1 453 ? -27.462 -2.482 35.464 1.00 89.06 453 LEU A N 1
ATOM 3592 C CA . LEU A 1 453 ? -27.867 -2.132 34.097 1.00 89.06 453 LEU A CA 1
ATOM 3593 C C . LEU A 1 453 ? -26.727 -1.478 33.306 1.00 89.06 453 LEU A C 1
ATOM 3595 O O . LEU A 1 453 ? -26.441 -1.902 32.191 1.00 89.06 453 LEU A O 1
ATOM 3599 N N . LEU A 1 454 ? -26.047 -0.493 33.895 1.00 88.31 454 LEU A N 1
ATOM 3600 C CA . LEU A 1 454 ? -24.894 0.167 33.277 1.00 88.31 454 LEU A CA 1
ATOM 3601 C C . LEU A 1 454 ? -23.745 -0.815 33.013 1.00 88.31 454 LEU A C 1
ATOM 3603 O O . LEU A 1 454 ? -23.086 -0.721 31.984 1.00 88.31 454 LEU A O 1
ATOM 3607 N N . ALA A 1 455 ? -23.523 -1.777 33.912 1.00 85.81 455 ALA A N 1
ATOM 3608 C CA . ALA A 1 455 ? -22.517 -2.814 33.720 1.00 85.81 455 ALA A CA 1
ATOM 3609 C C . ALA A 1 455 ? -22.874 -3.774 32.573 1.00 85.81 455 ALA A C 1
ATOM 3611 O O . ALA A 1 455 ? -21.981 -4.135 31.812 1.00 85.81 455 ALA A O 1
ATOM 3612 N N . MET A 1 456 ? -24.151 -4.150 32.425 1.00 87.06 456 MET A N 1
ATOM 3613 C CA . MET A 1 456 ? -24.626 -4.991 31.314 1.00 87.06 456 MET A CA 1
ATOM 3614 C C . MET A 1 456 ? -24.533 -4.274 29.964 1.00 87.06 456 MET A C 1
ATOM 3616 O O . MET A 1 456 ? -24.186 -4.887 28.965 1.00 87.06 456 MET A O 1
ATOM 3620 N N . PHE A 1 457 ? -24.801 -2.966 29.933 1.00 87.12 457 PHE A N 1
ATOM 3621 C CA . PHE A 1 457 ? -24.745 -2.153 28.715 1.00 87.12 457 PHE A CA 1
ATOM 3622 C C . PHE A 1 457 ? -23.363 -1.539 28.451 1.00 87.12 457 PHE A C 1
ATOM 3624 O O . PHE A 1 457 ? -23.251 -0.698 27.570 1.00 87.12 457 PHE A O 1
ATOM 3631 N N . ARG A 1 458 ? -22.308 -1.928 29.179 1.00 84.06 458 ARG A N 1
ATOM 3632 C CA . ARG A 1 458 ? -20.999 -1.247 29.160 1.00 84.06 458 ARG A CA 1
ATOM 3633 C C . ARG A 1 458 ? -20.490 -0.925 27.750 1.00 84.06 458 ARG A C 1
ATOM 3635 O O . ARG A 1 458 ? -20.246 0.241 27.470 1.00 84.06 458 ARG A O 1
ATOM 3642 N N . ASN A 1 459 ? -20.365 -1.932 26.885 1.00 81.62 459 ASN A N 1
ATOM 3643 C CA . ASN A 1 459 ? -19.838 -1.751 25.525 1.00 81.62 459 ASN A CA 1
ATOM 3644 C C . ASN A 1 459 ? -20.848 -1.004 24.633 1.00 81.62 459 ASN A C 1
ATOM 3646 O O . ASN A 1 459 ? -20.485 -0.170 23.813 1.00 81.62 459 ASN A O 1
ATOM 3650 N N . LEU A 1 460 ? -22.146 -1.223 24.860 1.00 85.38 460 LEU A N 1
ATOM 3651 C CA . LEU A 1 460 ? -23.223 -0.549 24.134 1.00 85.38 460 LEU A CA 1
ATOM 3652 C C . LEU A 1 460 ? -23.328 0.944 24.476 1.00 85.38 460 LEU A C 1
ATOM 3654 O O . LEU A 1 460 ? -23.780 1.726 23.647 1.00 85.38 460 LEU A O 1
ATOM 3658 N N . LEU A 1 461 ? -22.904 1.357 25.673 1.00 85.75 461 LEU A N 1
ATOM 3659 C CA . LEU A 1 461 ? -22.877 2.759 26.098 1.00 85.75 461 LEU A CA 1
ATOM 3660 C C . LEU A 1 461 ? -21.794 3.577 25.388 1.00 85.75 461 LEU A C 1
ATOM 3662 O O . LEU A 1 461 ? -21.876 4.802 25.409 1.00 85.75 461 LEU A O 1
ATOM 3666 N N . GLU A 1 462 ? -20.814 2.939 24.745 1.00 84.75 462 GLU A N 1
ATOM 3667 C CA . GLU A 1 462 ? -19.840 3.629 23.889 1.00 84.75 462 GLU A CA 1
ATOM 3668 C C . GLU A 1 462 ? -20.444 3.998 22.523 1.00 84.75 462 GLU A C 1
ATOM 3670 O O . GLU A 1 462 ? -19.948 4.890 21.831 1.00 84.75 462 GLU A O 1
ATOM 3675 N N . ARG A 1 463 ? -21.564 3.364 22.146 1.00 87.31 463 ARG A N 1
ATOM 3676 C CA . ARG A 1 463 ? -22.250 3.620 20.878 1.00 87.31 463 ARG A CA 1
ATOM 3677 C C . ARG A 1 463 ? -23.008 4.949 20.954 1.00 87.31 463 ARG A C 1
ATOM 3679 O O . ARG A 1 463 ? -23.825 5.139 21.859 1.00 87.31 463 ARG A O 1
ATOM 3686 N N . PRO A 1 464 ? -22.825 5.869 19.991 1.00 85.69 464 PRO A N 1
ATOM 3687 C CA . PRO A 1 464 ? -23.248 7.267 20.122 1.00 85.69 464 PRO A CA 1
ATOM 3688 C C . PRO A 1 464 ? -24.756 7.449 20.346 1.00 85.69 464 PRO A C 1
ATOM 3690 O O . PRO A 1 464 ? -25.163 8.314 21.121 1.00 85.69 464 PRO A O 1
ATOM 3693 N N . GLY A 1 465 ? -25.594 6.619 19.715 1.00 84.25 465 GLY A N 1
ATOM 3694 C CA . GLY A 1 465 ? -27.048 6.679 19.894 1.00 84.25 465 GLY A CA 1
ATOM 3695 C C . GLY A 1 465 ? -27.495 6.309 21.312 1.00 84.25 465 GLY A C 1
ATOM 3696 O O . GLY A 1 465 ? -28.359 6.971 21.883 1.00 84.25 465 GLY A O 1
ATOM 3697 N N . ILE A 1 466 ? -26.878 5.286 21.905 1.00 87.88 466 ILE A N 1
ATOM 3698 C CA . ILE A 1 466 ? -27.202 4.808 23.256 1.00 87.88 466 ILE A CA 1
ATOM 3699 C C . ILE A 1 466 ? -26.553 5.720 24.305 1.00 87.88 466 ILE A C 1
ATOM 3701 O O . ILE A 1 466 ? -27.194 6.057 25.301 1.00 87.88 466 ILE A O 1
ATOM 3705 N N . ALA A 1 467 ? -25.330 6.192 24.048 1.00 88.00 467 ALA A N 1
ATOM 3706 C CA . ALA A 1 467 ? -24.620 7.158 24.882 1.00 88.00 467 ALA A CA 1
ATOM 3707 C C . ALA A 1 467 ? -25.445 8.434 25.113 1.00 88.00 467 ALA A C 1
ATOM 3709 O O . ALA A 1 467 ? -25.565 8.895 26.248 1.00 88.00 467 ALA A O 1
ATOM 3710 N N . ALA A 1 468 ? -26.073 8.972 24.060 1.00 88.56 468 ALA A N 1
ATOM 3711 C CA . ALA A 1 468 ? -26.941 10.145 24.163 1.00 88.56 468 ALA A CA 1
ATOM 3712 C C . ALA A 1 468 ? -28.141 9.892 25.093 1.00 88.56 468 ALA A C 1
ATOM 3714 O O . ALA A 1 468 ? -28.433 10.696 25.977 1.00 88.56 468 ALA A O 1
ATOM 3715 N N . VAL A 1 469 ? -28.791 8.733 24.953 1.00 89.50 469 VAL A N 1
ATOM 3716 C CA . VAL A 1 469 ? -29.915 8.348 25.817 1.00 89.50 469 VAL A CA 1
ATOM 3717 C C . VAL A 1 469 ? -29.468 8.155 27.268 1.00 89.50 469 VAL A C 1
ATOM 3719 O O . VAL A 1 469 ? -30.191 8.527 28.192 1.00 89.50 469 VAL A O 1
ATOM 3722 N N . ALA A 1 470 ? -28.285 7.583 27.491 1.00 88.00 470 ALA A N 1
ATOM 3723 C CA . ALA A 1 470 ? -27.730 7.405 28.825 1.00 88.00 470 ALA A CA 1
ATOM 3724 C C . ALA A 1 470 ? -27.357 8.739 29.485 1.00 88.00 470 ALA A C 1
ATOM 3726 O O . ALA A 1 470 ? -27.640 8.922 30.672 1.00 88.00 470 ALA A O 1
ATOM 3727 N N . ALA A 1 471 ? -26.808 9.686 28.718 1.00 88.44 471 ALA A N 1
ATOM 3728 C CA . ALA A 1 471 ? -26.484 11.031 29.186 1.00 88.44 471 ALA A CA 1
ATOM 3729 C C . ALA A 1 471 ? -27.720 11.756 29.749 1.00 88.44 471 ALA A C 1
ATOM 3731 O O . ALA A 1 471 ? -27.651 12.343 30.829 1.00 88.44 471 ALA A O 1
ATOM 3732 N N . ASP A 1 472 ? -28.886 11.614 29.112 1.00 89.88 472 ASP A N 1
ATOM 3733 C CA . ASP A 1 472 ? -30.146 12.194 29.604 1.00 89.88 472 ASP A CA 1
ATOM 3734 C C . ASP A 1 472 ? -30.596 11.619 30.963 1.00 89.88 472 ASP A C 1
ATOM 3736 O O . ASP A 1 472 ? -31.372 12.244 31.694 1.00 89.88 472 ASP A O 1
ATOM 3740 N N . LYS A 1 473 ? -30.122 10.422 31.337 1.00 89.75 473 LYS A N 1
ATOM 3741 C CA . LYS A 1 473 ? -30.447 9.767 32.618 1.00 89.75 473 LYS A CA 1
ATOM 3742 C C . LYS A 1 473 ? -29.458 10.089 33.734 1.00 89.75 473 LYS A C 1
ATOM 3744 O O . LYS A 1 473 ? -29.769 9.855 34.906 1.00 89.75 473 LYS A O 1
ATOM 3749 N N . VAL A 1 474 ? -28.308 10.674 33.409 1.00 88.06 474 VAL A N 1
ATOM 3750 C CA . VAL A 1 474 ? -27.271 11.045 34.379 1.00 88.06 474 VAL A CA 1
ATOM 3751 C C . VAL A 1 474 ? -27.795 11.960 35.497 1.00 88.06 474 VAL A C 1
ATOM 3753 O O . VAL A 1 474 ? -27.558 11.643 36.666 1.00 88.06 474 VAL A O 1
ATOM 3756 N N . PRO A 1 475 ? -28.550 13.045 35.227 1.00 90.25 475 PRO A N 1
ATOM 3757 C CA . PRO A 1 475 ? -29.057 13.906 36.297 1.00 90.25 475 PRO A CA 1
ATOM 3758 C C . PRO A 1 475 ? -29.975 13.159 37.272 1.00 90.25 475 PRO A C 1
ATOM 3760 O O . PRO A 1 475 ? -29.930 13.387 38.483 1.00 90.25 475 PRO A O 1
ATOM 3763 N N . VAL A 1 476 ? -30.777 12.220 36.756 1.00 90.69 476 VAL A N 1
ATOM 3764 C CA . VAL A 1 476 ? -31.649 11.368 37.573 1.00 90.69 476 VAL A CA 1
ATOM 3765 C C . VAL A 1 476 ? -30.804 10.463 38.466 1.00 90.69 476 VAL A C 1
ATOM 3767 O O . VAL A 1 476 ? -31.027 10.435 39.677 1.00 90.69 476 VAL A O 1
ATOM 3770 N N . LEU A 1 477 ? -29.780 9.807 37.915 1.00 90.06 477 LEU A N 1
ATOM 3771 C CA . LEU A 1 477 ? -28.835 8.998 38.689 1.00 90.06 477 LEU A CA 1
ATOM 3772 C C . LEU A 1 477 ? -28.170 9.805 39.820 1.00 90.06 477 LEU A C 1
ATOM 3774 O O . LEU A 1 477 ? -28.134 9.349 40.966 1.00 90.06 477 LEU A O 1
ATOM 3778 N N . LEU A 1 478 ? -27.704 11.022 39.525 1.00 89.75 478 LEU A N 1
ATOM 3779 C CA . LEU A 1 478 ? -27.086 11.911 40.514 1.00 89.75 478 LEU A CA 1
ATOM 3780 C C . LEU A 1 478 ? -28.071 12.320 41.614 1.00 89.75 478 LEU A C 1
ATOM 3782 O O . LEU A 1 478 ? -27.721 12.297 42.795 1.00 89.75 478 LEU A O 1
ATOM 3786 N N . SER A 1 479 ? -29.319 12.635 41.259 1.00 91.31 479 SER A N 1
ATOM 3787 C CA . SER A 1 479 ? -30.364 12.952 42.241 1.00 91.31 479 SER A CA 1
ATOM 3788 C C . SER A 1 479 ? -30.700 11.764 43.151 1.00 91.31 479 SER A C 1
ATOM 3790 O O . SER A 1 479 ? -30.840 11.937 44.364 1.00 91.31 479 SER A O 1
ATOM 3792 N N . MET A 1 480 ? -30.751 10.546 42.600 1.00 89.62 480 MET A N 1
ATOM 3793 C CA . MET A 1 480 ? -30.968 9.319 43.369 1.00 89.62 480 MET A CA 1
ATOM 3794 C C . MET A 1 480 ? -29.801 9.060 44.325 1.00 89.62 480 MET A C 1
ATOM 3796 O O . MET A 1 480 ? -30.022 8.684 45.477 1.00 89.62 480 MET A O 1
ATOM 3800 N N . PHE A 1 481 ? -28.565 9.303 43.879 1.00 90.50 481 PHE A N 1
ATOM 3801 C CA . PHE A 1 481 ? -27.382 9.200 44.730 1.00 90.50 481 PHE A CA 1
ATOM 3802 C C . PHE A 1 481 ? -27.372 10.253 45.843 1.00 90.50 481 PHE A C 1
ATOM 3804 O O . PHE A 1 481 ? -27.135 9.908 46.999 1.00 90.50 481 PHE A O 1
ATOM 3811 N N . SER A 1 482 ? -27.724 11.504 45.533 1.00 91.69 482 SER A N 1
ATOM 3812 C CA . SER A 1 482 ? -27.891 12.570 46.529 1.00 91.69 482 SER A CA 1
ATOM 3813 C C . SER A 1 482 ? -28.929 12.189 47.591 1.00 91.69 482 SER A C 1
ATOM 3815 O O . SER A 1 482 ? -28.656 12.246 48.788 1.00 91.69 482 SER A O 1
ATOM 3817 N N . SER A 1 483 ? -30.086 11.669 47.167 1.00 91.12 483 SER A N 1
ATOM 3818 C CA . SER A 1 483 ? -31.111 11.174 48.090 1.00 91.12 483 SER A CA 1
ATOM 3819 C C . SER A 1 483 ? -30.598 10.020 48.961 1.00 91.12 483 SER A C 1
ATOM 3821 O O . SER A 1 483 ? -30.855 9.985 50.164 1.00 91.12 483 SER A O 1
ATOM 3823 N N . ALA A 1 484 ? -29.819 9.092 48.396 1.00 89.19 484 ALA A N 1
ATOM 3824 C CA . ALA A 1 484 ? -29.208 8.006 49.160 1.00 89.19 484 ALA A CA 1
ATOM 3825 C C . ALA A 1 484 ? -28.196 8.515 50.206 1.00 89.19 484 ALA A C 1
ATOM 3827 O O . ALA A 1 484 ? -28.159 7.983 51.321 1.00 89.19 484 ALA A O 1
ATOM 3828 N N . LEU A 1 485 ? -27.422 9.561 49.889 1.00 90.94 485 LEU A N 1
ATOM 3829 C CA . LEU A 1 485 ? -26.532 10.240 50.838 1.00 90.94 485 LEU A CA 1
ATOM 3830 C C . LEU A 1 485 ? -27.318 10.902 51.973 1.00 90.94 485 LEU A C 1
ATOM 3832 O O . LEU A 1 485 ? -26.969 10.724 53.142 1.00 90.94 485 LEU A O 1
ATOM 3836 N N . ASP A 1 486 ? -28.408 11.600 51.653 1.00 92.94 486 ASP A N 1
ATOM 3837 C CA . ASP A 1 486 ? -29.280 12.224 52.650 1.00 92.94 486 ASP A CA 1
ATOM 3838 C C . ASP A 1 486 ? -29.917 11.181 53.577 1.00 92.94 486 ASP A C 1
ATOM 3840 O O . ASP A 1 486 ? -29.934 11.355 54.799 1.00 92.94 486 ASP A O 1
ATOM 3844 N N . GLN A 1 487 ? -30.371 10.047 53.034 1.00 90.31 487 GLN A N 1
ATOM 3845 C CA . GLN A 1 487 ? -30.893 8.936 53.838 1.00 90.31 487 GLN A CA 1
ATOM 3846 C C . GLN A 1 487 ? -29.823 8.328 54.748 1.00 90.31 487 GLN A C 1
ATOM 3848 O O . GLN A 1 487 ? -30.097 8.014 55.912 1.00 90.31 487 GLN A O 1
ATOM 3853 N N . ALA A 1 488 ? -28.593 8.179 54.258 1.00 91.12 488 ALA A N 1
ATOM 3854 C CA . ALA A 1 488 ? -27.493 7.691 55.076 1.00 91.12 488 ALA A CA 1
ATOM 3855 C C . ALA A 1 488 ? -27.133 8.683 56.193 1.00 91.12 488 ALA A C 1
ATOM 3857 O O . ALA A 1 488 ? -26.939 8.273 57.338 1.00 91.12 488 ALA A O 1
ATOM 3858 N N . ARG A 1 489 ? -27.147 9.990 55.906 1.00 91.94 489 ARG A N 1
ATOM 3859 C CA . ARG A 1 489 ? -26.965 11.051 56.906 1.00 91.94 489 ARG A CA 1
ATOM 3860 C C . ARG A 1 489 ? -28.063 11.027 57.968 1.00 91.94 489 ARG A C 1
ATOM 3862 O O . ARG A 1 489 ? -27.755 11.069 59.155 1.00 91.94 489 ARG A O 1
ATOM 3869 N N . LEU A 1 490 ? -29.330 10.909 57.571 1.00 93.19 490 LEU A N 1
ATOM 3870 C CA . LEU A 1 490 ? -30.458 10.782 58.501 1.00 93.19 490 LEU A CA 1
ATOM 3871 C C . LEU A 1 490 ? -30.319 9.542 59.391 1.00 93.19 490 LEU A C 1
ATOM 3873 O O . LEU A 1 490 ? -30.559 9.611 60.596 1.00 93.19 490 LEU A O 1
ATOM 3877 N N . THR A 1 491 ? -29.898 8.420 58.806 1.00 90.94 491 THR A N 1
ATOM 3878 C CA . THR A 1 491 ? -29.632 7.167 59.526 1.00 90.94 491 THR A CA 1
ATOM 3879 C C . THR A 1 491 ? -28.510 7.356 60.553 1.00 90.94 491 THR A C 1
ATOM 3881 O O . THR A 1 491 ? -28.675 6.966 61.709 1.00 90.94 491 THR A O 1
ATOM 3884 N N . TYR A 1 492 ? -27.427 8.043 60.173 1.00 90.19 492 TYR A N 1
ATOM 3885 C CA . TYR A 1 492 ? -26.346 8.465 61.069 1.00 90.19 492 TYR A CA 1
ATOM 3886 C C . TYR A 1 492 ? -26.834 9.311 62.243 1.00 90.19 492 TYR A C 1
ATOM 3888 O O . TYR A 1 492 ? -26.568 8.992 63.405 1.00 90.19 492 TYR A O 1
ATOM 3896 N N . SER A 1 493 ? -27.599 10.365 61.960 1.00 90.06 493 SER A N 1
ATOM 3897 C CA . SER A 1 493 ? -28.103 11.271 62.990 1.00 90.06 493 SER A CA 1
ATOM 3898 C C . SER A 1 493 ? -29.060 10.573 63.958 1.00 90.06 493 SER A C 1
ATOM 3900 O O . SER A 1 493 ? -28.908 10.729 65.169 1.00 90.06 493 SER A O 1
ATOM 3902 N N . ARG A 1 494 ? -29.998 9.755 63.456 1.00 88.19 494 ARG A N 1
ATOM 3903 C CA . ARG A 1 494 ? -30.944 8.996 64.297 1.00 88.19 494 ARG A CA 1
ATOM 3904 C C . ARG A 1 494 ? -30.235 7.993 65.201 1.00 88.19 494 ARG A C 1
ATOM 3906 O O . ARG A 1 494 ? -30.566 7.902 66.377 1.00 88.19 494 ARG A O 1
ATOM 3913 N N . HIS A 1 495 ? -29.261 7.257 64.667 1.00 86.31 495 HIS A N 1
ATOM 3914 C CA . HIS A 1 495 ? -28.487 6.275 65.434 1.00 86.31 495 HIS A CA 1
ATOM 3915 C C . HIS A 1 495 ? -27.668 6.940 66.544 1.00 86.31 495 HIS A C 1
ATOM 3917 O O . HIS A 1 495 ? -27.710 6.503 67.693 1.00 86.31 495 HIS A O 1
ATOM 3923 N N . THR A 1 496 ? -27.029 8.069 66.225 1.00 85.12 496 THR A N 1
ATOM 3924 C CA . THR A 1 496 ? -26.289 8.888 67.196 1.00 85.12 496 THR A CA 1
ATOM 3925 C C . THR A 1 496 ? -27.209 9.416 68.302 1.00 85.12 496 THR A C 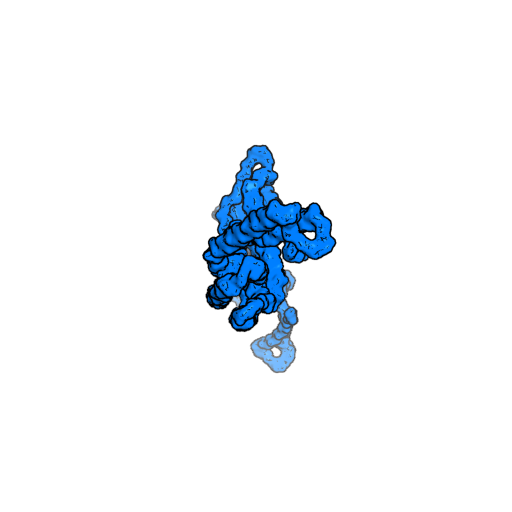1
ATOM 3927 O O . THR A 1 496 ? -26.891 9.303 69.484 1.00 85.12 496 THR A O 1
ATOM 3930 N N . GLN A 1 497 ? -28.381 9.947 67.941 1.00 85.12 497 GLN A N 1
ATOM 3931 C CA . GLN A 1 497 ? -29.363 10.460 68.900 1.00 85.12 497 GLN A CA 1
ATOM 3932 C C . GLN A 1 497 ? -29.932 9.353 69.800 1.00 85.12 497 GLN A C 1
ATOM 3934 O O . GLN A 1 497 ? -30.065 9.557 71.004 1.00 85.12 497 GLN A O 1
ATOM 3939 N N . ALA A 1 498 ? -30.222 8.173 69.245 1.00 83.75 498 ALA A N 1
ATOM 3940 C CA . ALA A 1 498 ? -30.656 7.012 70.020 1.00 83.75 498 ALA A CA 1
ATOM 3941 C C . ALA A 1 498 ? -29.574 6.557 71.013 1.00 83.75 498 ALA A C 1
ATOM 3943 O O . ALA A 1 498 ? -29.890 6.260 72.163 1.00 83.75 498 ALA A O 1
ATOM 3944 N N . GLY A 1 499 ? -28.299 6.578 70.609 1.00 83.12 499 GLY A N 1
ATOM 3945 C CA . GLY A 1 499 ? -27.176 6.296 71.504 1.00 83.12 499 GLY A CA 1
ATOM 3946 C C . GLY A 1 499 ? -27.048 7.290 72.660 1.00 83.12 499 GLY A C 1
ATOM 3947 O O . GLY A 1 499 ? -26.764 6.879 73.782 1.00 83.12 499 GLY A O 1
ATOM 3948 N N . LEU A 1 500 ? -27.330 8.575 72.419 1.00 81.88 500 LEU A N 1
ATOM 3949 C CA . LEU A 1 500 ? -27.361 9.603 73.468 1.00 81.88 500 LEU A CA 1
ATOM 3950 C C . LEU A 1 500 ? -28.526 9.413 74.455 1.00 81.88 500 LEU A C 1
ATOM 3952 O O . LEU A 1 500 ? -28.375 9.723 75.631 1.00 81.88 500 LEU A O 1
ATOM 3956 N N . GLN A 1 501 ? -29.676 8.906 73.997 1.00 81.19 501 GLN A N 1
ATOM 3957 C CA . GLN A 1 501 ? -30.860 8.690 74.842 1.00 81.19 501 GLN A CA 1
ATOM 3958 C C . GLN A 1 501 ? -30.810 7.381 75.643 1.00 81.19 501 GLN A C 1
ATOM 3960 O O . GLN A 1 501 ? -31.273 7.344 76.779 1.00 81.19 501 GLN A O 1
ATOM 3965 N N . LEU A 1 502 ? -30.266 6.309 75.060 1.00 78.00 502 LEU A N 1
ATOM 3966 C CA . LEU A 1 502 ? -30.253 4.959 75.643 1.00 78.00 502 LEU A CA 1
ATOM 3967 C C . LEU A 1 502 ? -28.924 4.609 76.339 1.00 78.00 502 LEU A C 1
ATOM 3969 O O . LEU A 1 502 ? -28.790 3.524 76.899 1.00 78.00 502 LEU A O 1
ATOM 3973 N N . GLY A 1 503 ? -27.924 5.495 76.284 1.00 73.88 503 GLY A N 1
ATOM 3974 C CA . GLY A 1 503 ? -26.568 5.276 76.807 1.00 73.88 503 GLY A CA 1
ATOM 3975 C C . GLY A 1 503 ? -25.671 4.428 75.895 1.00 73.88 503 GLY A C 1
ATOM 3976 O O . GLY A 1 503 ? -24.447 4.507 75.989 1.00 73.88 503 GLY A O 1
ATOM 3977 N N . PHE A 1 504 ? -26.256 3.655 74.979 1.00 69.50 504 PHE A N 1
ATOM 3978 C CA . PHE A 1 504 ? -25.561 2.940 73.911 1.00 69.50 504 PHE A CA 1
ATOM 3979 C C . PHE A 1 504 ? -26.425 2.912 72.638 1.00 69.50 504 PHE A C 1
ATOM 3981 O O . PHE A 1 504 ? -27.653 2.843 72.728 1.00 69.50 504 PHE A O 1
ATOM 3988 N N . PRO A 1 505 ? -25.822 2.999 71.438 1.00 75.31 505 PRO A N 1
ATOM 3989 C CA . PRO A 1 505 ? -26.578 2.966 70.191 1.00 75.31 505 PRO A CA 1
ATOM 3990 C C . PRO A 1 505 ? -27.211 1.584 69.932 1.00 75.31 505 PRO A C 1
ATOM 3992 O O . PRO A 1 505 ? -26.746 0.588 70.482 1.00 75.31 505 PRO A O 1
ATOM 3995 N N . PRO A 1 506 ? -28.232 1.475 69.061 1.00 77.75 506 PRO A N 1
ATOM 3996 C CA . PRO A 1 506 ? -28.756 0.182 68.623 1.00 77.75 506 PRO A CA 1
ATOM 3997 C C . PRO A 1 506 ? -27.675 -0.610 67.871 1.00 77.75 506 PRO A C 1
ATOM 3999 O O . PRO A 1 506 ? -27.191 -0.165 66.828 1.00 77.75 506 PRO A O 1
ATOM 4002 N N . LEU A 1 507 ? -27.284 -1.772 68.395 1.00 82.75 507 LEU A N 1
ATOM 4003 C CA . LEU A 1 507 ? -26.236 -2.627 67.828 1.00 82.75 507 LEU A CA 1
ATOM 4004 C C . LEU A 1 507 ? -26.792 -3.986 67.402 1.00 82.75 507 LEU A C 1
ATOM 4006 O O . LEU A 1 507 ? -27.869 -4.403 67.833 1.00 82.75 507 LEU A O 1
ATOM 4010 N N . HIS A 1 508 ? -26.026 -4.693 66.570 1.00 81.06 508 HIS A N 1
ATOM 4011 C CA . HIS A 1 508 ? -26.295 -6.090 66.235 1.00 81.06 508 HIS A CA 1
ATOM 4012 C C . HIS A 1 508 ? -26.325 -6.969 67.497 1.00 81.06 508 HIS A C 1
ATOM 4014 O O . HIS A 1 508 ? -25.803 -6.613 68.557 1.00 81.06 508 HIS A O 1
ATOM 4020 N N . LYS A 1 509 ? -26.950 -8.144 67.406 1.00 82.44 509 LYS A N 1
ATOM 4021 C CA . LYS A 1 509 ? -27.002 -9.080 68.539 1.00 82.44 509 LYS A CA 1
ATOM 4022 C C . LYS A 1 509 ? -25.590 -9.594 68.859 1.00 82.44 509 LYS A C 1
ATOM 4024 O O . LYS A 1 509 ? -24.836 -9.915 67.947 1.00 82.44 509 LYS A O 1
ATOM 4029 N N . ASN A 1 510 ? -25.265 -9.727 70.147 1.00 83.88 510 ASN A N 1
ATOM 4030 C CA . ASN A 1 510 ? -24.023 -10.332 70.659 1.00 83.88 510 ASN A CA 1
ATOM 4031 C C . ASN A 1 510 ? -22.702 -9.619 70.289 1.00 83.88 510 ASN A C 1
ATOM 4033 O O . ASN A 1 510 ? -21.651 -10.258 70.302 1.00 83.88 510 ASN A O 1
ATOM 4037 N N . VAL A 1 511 ? -22.713 -8.313 69.994 1.00 86.38 511 VAL A N 1
ATOM 4038 C CA . VAL A 1 511 ? -21.479 -7.533 69.760 1.00 86.38 511 VAL A CA 1
ATOM 4039 C C . VAL A 1 511 ? -21.130 -6.610 70.936 1.00 86.38 511 VAL A C 1
ATOM 4041 O O . VAL A 1 511 ? -22.026 -5.973 71.495 1.00 86.38 511 VAL A O 1
ATOM 4044 N N . PRO A 1 512 ? -19.837 -6.482 71.306 1.00 87.06 512 PRO A N 1
ATOM 4045 C CA . PRO A 1 512 ? -19.398 -5.517 72.313 1.00 87.06 512 PRO A CA 1
ATOM 4046 C C . PRO A 1 512 ? -19.729 -4.068 71.906 1.00 87.06 512 PRO A C 1
ATOM 4048 O O . PRO A 1 512 ? -19.607 -3.747 70.723 1.00 87.06 512 PRO A O 1
ATOM 4051 N N . PRO A 1 513 ? -20.050 -3.158 72.848 1.00 80.62 513 PRO A N 1
ATOM 4052 C CA . PRO A 1 513 ? -20.557 -1.817 72.531 1.00 80.62 513 PRO A CA 1
ATOM 4053 C C . PRO A 1 513 ? -19.661 -0.986 71.601 1.00 80.62 513 PRO A C 1
ATOM 4055 O O . PRO A 1 513 ? -20.124 -0.421 70.612 1.00 80.62 513 PRO A O 1
ATOM 4058 N N . VAL A 1 514 ? -18.355 -0.948 71.883 1.00 83.12 514 VAL A N 1
ATOM 4059 C CA . VAL A 1 514 ? -17.384 -0.164 71.101 1.00 83.12 514 VAL A CA 1
ATOM 4060 C C . VAL A 1 514 ? -17.161 -0.778 69.717 1.00 83.12 514 VAL A C 1
ATOM 4062 O O . VAL A 1 514 ? -17.196 -0.078 68.706 1.00 83.12 514 VAL A O 1
ATOM 4065 N N . ALA A 1 515 ? -16.971 -2.099 69.657 1.00 85.12 515 ALA A N 1
ATOM 4066 C CA . ALA A 1 515 ? -16.750 -2.814 68.402 1.00 85.12 515 ALA A CA 1
ATOM 4067 C C . ALA A 1 515 ? -17.994 -2.786 67.500 1.00 85.12 515 ALA A C 1
ATOM 4069 O O . ALA A 1 515 ? -17.868 -2.606 66.291 1.00 85.12 515 ALA A O 1
ATOM 4070 N N . GLY A 1 516 ? -19.190 -2.899 68.082 1.00 85.94 516 GLY A N 1
ATOM 4071 C CA . GLY A 1 516 ? -20.457 -2.818 67.363 1.00 85.94 516 GLY A CA 1
ATOM 4072 C C . GLY A 1 516 ? -20.714 -1.429 66.782 1.00 85.94 516 GLY A C 1
ATOM 4073 O O . GLY A 1 516 ? -21.115 -1.329 65.627 1.00 85.94 516 GLY A O 1
ATOM 4074 N N . ALA A 1 517 ? -20.435 -0.356 67.533 1.00 83.69 517 ALA A N 1
ATOM 4075 C CA . ALA A 1 517 ? -20.599 1.011 67.033 1.00 83.69 517 ALA A CA 1
ATOM 4076 C C . ALA A 1 517 ? -19.650 1.307 65.858 1.00 83.69 517 ALA A C 1
ATOM 4078 O O . ALA A 1 517 ? -20.062 1.871 64.843 1.00 83.69 517 ALA A O 1
ATOM 4079 N N . LEU A 1 518 ? -18.391 0.863 65.959 1.00 85.06 518 LEU A N 1
ATOM 4080 C CA . LEU A 1 518 ? -17.419 0.956 64.866 1.00 85.06 518 LEU A CA 1
ATOM 4081 C C . LEU A 1 518 ? -17.823 0.101 63.657 1.00 85.06 518 LEU A C 1
ATOM 4083 O O . LEU A 1 518 ? -17.690 0.556 62.521 1.00 85.06 518 LEU A O 1
ATOM 4087 N N . GLY A 1 519 ? -18.313 -1.119 63.889 1.00 87.00 519 GLY A N 1
ATOM 4088 C CA . GLY A 1 519 ? -18.806 -2.015 62.841 1.00 87.00 519 GLY A CA 1
ATOM 4089 C C . GLY A 1 519 ? -19.961 -1.392 62.063 1.00 87.00 519 GLY A C 1
ATOM 4090 O O . GLY A 1 519 ? -19.893 -1.283 60.844 1.00 87.00 519 GLY A O 1
ATOM 4091 N N . TRP A 1 520 ? -20.954 -0.858 62.769 1.00 89.31 520 TRP A N 1
ATOM 4092 C CA . TRP A 1 520 ? -22.092 -0.177 62.160 1.00 89.31 520 TRP A CA 1
ATOM 4093 C C . TRP A 1 520 ? -21.687 1.063 61.346 1.00 89.31 520 TRP A C 1
ATOM 4095 O O . TRP A 1 520 ? -22.149 1.258 60.222 1.00 89.31 520 TRP A O 1
ATOM 4105 N N . ALA A 1 521 ? -20.773 1.890 61.868 1.00 87.69 521 ALA A N 1
ATOM 4106 C CA . ALA A 1 521 ? -20.269 3.050 61.132 1.00 87.69 521 ALA A CA 1
ATOM 4107 C C . ALA A 1 521 ? -19.530 2.632 59.846 1.00 87.69 521 ALA A C 1
ATOM 4109 O O . ALA A 1 521 ? -19.662 3.285 58.806 1.00 87.69 521 ALA A O 1
ATOM 4110 N N . ARG A 1 522 ? -18.782 1.520 59.892 1.00 89.25 522 ARG A N 1
ATOM 4111 C CA . ARG A 1 522 ? -18.148 0.923 58.707 1.00 89.25 522 ARG A CA 1
ATOM 4112 C C . ARG A 1 522 ? -19.178 0.391 57.714 1.00 89.25 522 ARG A C 1
ATOM 4114 O O . ARG A 1 522 ? -19.001 0.626 56.525 1.00 89.25 522 ARG A O 1
ATOM 4121 N N . GLU A 1 523 ? -20.246 -0.259 58.170 1.00 89.25 523 GLU A N 1
ATOM 4122 C CA . GLU A 1 523 ? -21.343 -0.737 57.313 1.00 89.25 523 GLU A CA 1
ATOM 4123 C C . GLU A 1 523 ? -22.036 0.423 56.588 1.00 89.25 523 GLU A C 1
ATOM 4125 O O . GLU A 1 523 ? -22.224 0.375 55.371 1.00 89.25 523 GLU A O 1
ATOM 4130 N N . LEU A 1 524 ? -22.358 1.504 57.307 1.00 89.69 524 LEU A N 1
ATOM 4131 C CA . LEU A 1 524 ? -22.978 2.688 56.712 1.00 89.69 524 LEU A CA 1
ATOM 4132 C C . LEU A 1 524 ? -22.054 3.356 55.686 1.00 89.69 524 LEU A C 1
ATOM 4134 O O . LEU A 1 524 ? -22.507 3.750 54.611 1.00 89.69 524 LEU A O 1
ATOM 4138 N N . ARG A 1 525 ? -20.752 3.438 55.984 1.00 89.44 525 ARG A N 1
ATOM 4139 C CA . ARG A 1 525 ? -19.749 3.919 55.029 1.00 89.44 525 ARG A CA 1
ATOM 4140 C C . ARG A 1 525 ? -19.667 3.014 53.799 1.00 89.44 525 ARG A C 1
ATOM 4142 O O . ARG A 1 525 ? -19.703 3.529 52.687 1.00 89.44 525 ARG A O 1
ATOM 4149 N N . ALA A 1 526 ? -19.583 1.696 53.979 1.00 88.00 526 ALA A N 1
ATOM 4150 C CA . ALA A 1 526 ? -19.495 0.732 52.882 1.00 88.00 526 ALA A CA 1
ATOM 4151 C C . ALA A 1 526 ? -20.715 0.816 51.950 1.00 88.00 526 ALA A C 1
ATOM 4153 O O . ALA A 1 526 ? -20.561 0.813 50.730 1.00 88.00 526 ALA A O 1
ATOM 4154 N N . ARG A 1 527 ? -21.914 1.002 52.520 1.00 85.88 527 ARG A N 1
ATOM 4155 C CA . ARG A 1 527 ? -23.167 1.187 51.774 1.00 85.88 527 ARG A CA 1
ATOM 4156 C C . ARG A 1 527 ? -23.140 2.390 50.822 1.00 85.88 527 ARG A C 1
ATOM 4158 O O . ARG A 1 527 ? -23.773 2.334 49.774 1.00 85.88 527 ARG A O 1
ATOM 4165 N N . ILE A 1 528 ? -22.436 3.467 51.175 1.00 87.62 528 ILE A N 1
ATOM 4166 C CA . ILE A 1 528 ? -22.280 4.657 50.317 1.00 87.62 528 ILE A CA 1
ATOM 4167 C C . ILE A 1 528 ? -21.089 4.502 49.367 1.00 87.62 528 ILE A C 1
ATOM 4169 O O . ILE A 1 528 ? -21.148 4.929 48.215 1.00 87.62 528 ILE A O 1
ATOM 4173 N N . GLN A 1 529 ? -19.998 3.911 49.857 1.00 86.88 529 GLN A N 1
ATOM 4174 C CA . GLN A 1 529 ? -18.733 3.848 49.136 1.00 86.88 529 GLN A CA 1
ATOM 4175 C C . GLN A 1 529 ? -18.841 3.013 47.853 1.00 86.88 529 GLN A C 1
ATOM 4177 O O . GLN A 1 529 ? -18.304 3.431 46.834 1.00 86.88 529 GLN A O 1
ATOM 4182 N N . GLY A 1 530 ? -19.599 1.911 47.863 1.00 83.06 530 GLY A N 1
ATOM 4183 C CA . GLY A 1 530 ? -19.838 1.106 46.658 1.00 83.06 530 GLY A CA 1
ATOM 4184 C C . GLY A 1 530 ? -20.439 1.922 45.501 1.00 83.06 530 GLY A C 1
ATOM 4185 O O . GLY A 1 530 ? -19.798 2.051 44.460 1.00 83.06 530 GLY A O 1
ATOM 4186 N N . PRO A 1 531 ? -21.633 2.523 45.656 1.00 81.69 531 PRO A N 1
ATOM 4187 C CA . PRO A 1 531 ? -22.218 3.421 44.654 1.00 81.69 531 PRO A CA 1
ATOM 4188 C C . PRO A 1 531 ? -21.304 4.578 44.215 1.00 81.69 531 PRO A C 1
ATOM 4190 O O . PRO A 1 531 ? -21.285 4.935 43.040 1.00 81.69 531 PRO A O 1
ATOM 4193 N N . LEU A 1 532 ? -20.527 5.147 45.145 1.00 82.75 532 LEU A N 1
ATOM 4194 C CA . LEU A 1 532 ? -19.581 6.228 44.852 1.00 82.75 532 LEU A CA 1
ATOM 4195 C C . LEU A 1 532 ? -18.439 5.770 43.933 1.00 82.75 532 LEU A C 1
ATOM 4197 O O . LEU A 1 532 ? -18.038 6.514 43.043 1.00 82.75 532 LEU A O 1
ATOM 4201 N N . GLU A 1 533 ? -17.905 4.567 44.145 1.00 83.88 533 GLU A N 1
ATOM 4202 C CA . GLU A 1 533 ? -16.870 3.993 43.280 1.00 83.88 533 GLU A CA 1
ATOM 4203 C C . GLU A 1 533 ? -17.419 3.702 41.880 1.00 83.88 533 GLU A C 1
ATOM 4205 O O . GLU A 1 533 ? -16.781 4.065 40.897 1.00 83.88 533 GLU A O 1
ATOM 4210 N N . HIS A 1 534 ? -18.640 3.170 41.769 1.00 80.25 534 HIS A N 1
ATOM 4211 C CA . HIS A 1 534 ? -19.270 2.940 40.464 1.00 80.25 534 HIS A CA 1
ATOM 4212 C C . HIS A 1 534 ? -19.504 4.240 39.685 1.00 80.25 534 HIS A C 1
ATOM 4214 O O . HIS A 1 534 ? -19.234 4.272 38.489 1.00 80.25 534 HIS A O 1
ATOM 4220 N N . LEU A 1 535 ? -19.933 5.324 40.347 1.00 79.75 535 LEU A N 1
ATOM 4221 C CA . LEU A 1 535 ? -20.093 6.637 39.705 1.00 79.75 535 LEU A CA 1
ATOM 4222 C C . LEU A 1 535 ? -18.785 7.176 39.120 1.00 79.75 535 LEU A C 1
ATOM 4224 O O . LEU A 1 535 ? -18.804 7.768 38.049 1.00 79.75 535 LEU A O 1
ATOM 4228 N N . ARG A 1 536 ? -17.649 6.945 39.789 1.00 76.31 536 ARG A N 1
ATOM 4229 C CA . ARG A 1 536 ? -16.325 7.377 39.303 1.00 76.31 536 ARG A CA 1
ATOM 4230 C C . ARG A 1 536 ? -15.854 6.626 38.059 1.00 76.31 536 ARG A C 1
ATOM 4232 O O . ARG A 1 536 ? -14.910 7.069 37.415 1.00 76.31 536 ARG A O 1
ATOM 4239 N N . HIS A 1 537 ? -16.460 5.480 37.763 1.00 71.19 537 HIS A N 1
ATOM 4240 C CA . HIS A 1 537 ? -16.088 4.615 36.649 1.00 71.19 537 HIS A CA 1
ATOM 4241 C C . HIS A 1 537 ? -17.028 4.730 35.445 1.00 71.19 537 HIS A C 1
ATOM 4243 O O . HIS A 1 537 ? -16.848 3.975 34.494 1.00 71.19 537 HIS A O 1
ATOM 4249 N N . ILE A 1 538 ? -18.008 5.639 35.459 1.00 67.44 538 ILE A N 1
ATOM 4250 C CA . ILE A 1 538 ? -18.845 5.908 34.285 1.00 67.44 538 ILE A CA 1
ATOM 4251 C C . ILE A 1 538 ? -18.071 6.871 33.368 1.00 67.44 538 ILE A C 1
ATOM 4253 O O . ILE A 1 538 ? -17.853 8.018 33.758 1.00 67.44 538 ILE A O 1
ATOM 4257 N N . PRO A 1 539 ? -17.607 6.434 32.182 1.00 49.16 539 PRO A N 1
ATOM 4258 C CA . PRO A 1 539 ? -16.876 7.307 31.272 1.00 49.16 539 PRO A CA 1
ATOM 4259 C C . PRO A 1 539 ? -17.817 8.377 30.697 1.00 49.16 539 PRO A C 1
ATOM 4261 O O . PRO A 1 539 ? -18.924 8.066 30.263 1.00 49.16 539 PRO A O 1
ATOM 4264 N N . GLY A 1 540 ? -17.376 9.639 30.700 1.00 54.91 540 GLY A N 1
ATOM 4265 C CA . GLY A 1 540 ? -18.165 10.776 30.200 1.00 54.91 540 GLY A CA 1
ATOM 4266 C C . GLY A 1 540 ? -19.090 11.442 31.227 1.00 54.91 540 GLY A C 1
ATOM 4267 O O . GLY A 1 540 ? -19.965 12.210 30.828 1.00 54.91 540 GLY A O 1
ATOM 4268 N N . LEU A 1 541 ? -18.890 11.172 32.523 1.00 47.38 541 LEU A N 1
ATOM 4269 C CA . LEU A 1 541 ? -19.627 11.754 33.648 1.00 47.38 541 LEU A CA 1
ATOM 4270 C C . LEU A 1 541 ? -18.686 12.471 34.629 1.00 47.38 541 LEU A C 1
ATOM 4272 O O . LEU A 1 541 ? -17.641 11.876 34.982 1.00 47.38 541 LEU A O 1
#

Radius of gyration: 41.94 Å; chains: 1; bounding box: 86×63×143 Å

Organism: Geospiza fortis (NCBI:txid48883)

Sequence (541 aa):
MSATKALFFLRPPGAGPGAAELLCGDLPAEPLPHFAALVEEVEMMKVIVPILTNRRNHQGWPRVVSQDIIHHVHSLKNAVFKVVGQVKGKTLLPLPAASEGIENIDPKSEKFLELINKSLVHATESAIIEWSQQIQRVLRKESSEPLLQGTNPTPKVELQFWRSRCADLEGIHRQLTSRRVSNMLEVLERVQSIYVPAFQSMLVDVEAALSEAQDIDLHLTALQQPLEHVEAAEFSKVKPLLVPLLHVVCWIWASCQHYSVPLRLVVLLQEICNLLIQQAAVYLTPEDLLKAEVEESLGKVQTVFDILSTFKGALEERRANLQVYYEPGQQVRSWDFPSRLVFARLDSFLQRLETVKGLLTTALDLAELEKIEFGGMRGKALGQQVLAMHEEFQECYQVFSERAYDCLDLANVEFEQDALGFQQKVQDIDRRLGTVFSQAFSDAPGLEHIFKLLAMFRNLLERPGIAAVAADKVPVLLSMFSSALDQARLTYSRHTQAGLQLGFPPLHKNVPPVAGALGWARELRARIQGPLEHLRHIPGL

pLDDT: mean 86.88, std 9.88, range [41.25, 98.31]

Foldseek 3Di:
DDWDKDKDWDADPPDDPDPPRIDIDIQTSDNQVVLLCCLVPQDLPPPVLCCLLPVVNCVPPDPVVSVVSNVVSLVVNQVSQQSSQVSVLAGDQDAFPLLPPLLVDDLPDPVLVVSLDPVLLVSLLVSLVVLLVSLVVLLPDDLCVCVVVVVLAALVSLLVS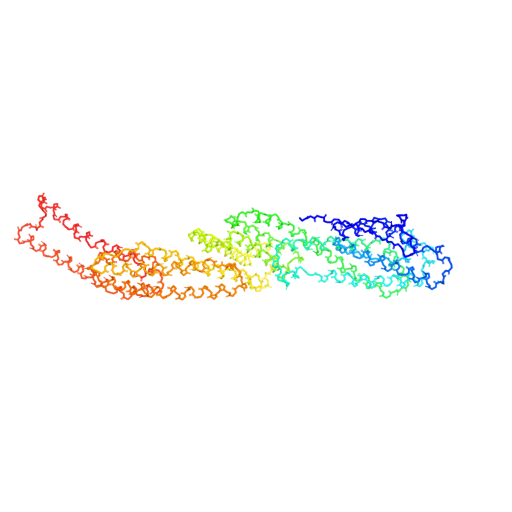LVSSLVRLVRSLCVCPDSSNVSSLSSCVVVVHPCNVVSVVSNVSSVVSNVLSVLLNVLCVLLVVLVVCLLPDQLLPNQVSLLVNLVSLLLCCLPRPSCVDLVNSLSNLLNNLSSLLVSLCVQLVQLCLLPDDLVVSLVSLVSSLVSLVSNLVSNVVCQVVSCVNDDPPDDRRHNPDDCCSNCVVVVLLSVLSVLSSVVSLLVVLLVLLVVDFADDPCRVVLNVLSVVLSVVLVVLSVVLSNDRDRSSDSPDPVNVVSSVVNVVSSVVSLLVVLVSLLVQCVRQPALVSNLVSCVSCVSSCVPPSNVVSVVVCVVVSVVRLVVLVVVLVVVVVVQVVCCVVVVAGDFDPPDDRVVRVVVVVVVSVVVSVVSVVSVVPDPPD

Secondary structure (DSSP, 8-state):
-----EEEEE--TT--SSGGG-EEEEE-S-HHHHHHHHHHTTIIIIIIHHHHH-GGGGTTS-HHHHHHHHHHHHHHHHHHHHHHHHHTT----PPPGGGTTGGGS-TTSHHHHHT--HHHHHHHHHHHHHHHHHHHHHHT--TTHHHHTT----THHHHHHHHHHHHHHHHHHHHHTSHHHHHHHHHHHHTT-TTHHHHHHHHHHHHHHHHHHHHHHHHHHHHHHHHHHHHHS-GGG-HHHHHHHHHHHHHHHHH-TTT--HHHHHHHHHHHHHHHHHHHHHHH-TTTTTTS-HHHHHHHHHHHHHHHHHHHHHHHHHHHTGGGGS-TTSPP----S-THHHHHHHHHHHHHHHHHHHHHHHHHHHHGGGG----STTHHHHHHHHHHHHHHHHHHHHHHHT--S-TT-TT-HHHHHHHHHHHHHHHHHHHHHHHHHHHHHHT--SHHHHHHHHHHTTTGGGSHHHHHHHHHHHHHHHHHHHHHHHHHHHHHHHHHHHHHHHSS----TT--HHHHHHHHHHHHHHHHHHHHHHHHTSTT-